Protein AF-A0A2A5DDE4-F1 (afdb_monomer)

Secondary structure (DSSP, 8-state):
-HHHHHHHHHHHHHTT---------TTSEE-S---TT-GGG-HHHHHHHHHHHHHH-SS-SS-IIIII--HHHHHHHHHHHHHTT-SEEEEESBHHHHHHHHHHHH--TTSEEEEETT--HHHHHHHHHHT-EEEEE-TT-HHHHHHHHHT-TT-S-EEEEEESB-TTT--B--HHHHHHHHHHTT-EEEEE-TTTBTTB---SSPPTTEEEEEEESSSTT-S-BEEEEE-HHHHHHHHHH-HHHHTSPPPPHHHHHHHHHHHHHHHH-THHHHHHHHHHHHHHHHHHTTT-----SSSEEEEEEESHHHHHHHHHHHHHTTEE-EEE-TTSS-TT-EEEEEE--TT--HHHHHHHHHHHHHHHHHHHHHHHHHHS-S-SS-PPEEEEESSTTSSHHHHHHHHHHHHHHTT-EEEEE-SEEESSS-HHHHHHHHHT--GGGEEPPSEEESS-S-HHHHHHHHT----HHHHHHHHHHHHHHSTTEEEEEEEEEETT-BSSSS-BHHHHHHHHT--EEEEEESSTTHHHHHHHHHHHHHHTT--EEEEEEESS--HHHHHHHHHH-TTSEEEEE---TT--HHHHHHHHHH-HHHHHHHHHH-

Radius of gyration: 32.95 Å; Cα contacts (8 Å, |Δi|>4): 1187; chains: 1; bounding box: 85×55×80 Å

Nearest PDB structures (foldseek):
  4bmk-assembly1_B  TM=9.014E-01  e=1.531E-32  Sphingomonas paucimobilis
  2wk9-assembly1_A  TM=8.992E-01  e=7.250E-27  Vibrio cholerae O1 biovar El Tor str. N16961
  2wka-assembly1_A  TM=8.920E-01  e=5.163E-27  Vibrio cholerae O1 biovar El Tor str. N16961
  2wk8-assembly1_A  TM=8.951E-01  e=1.429E-26  Vibrio cholerae O1 biovar El Tor str. N16961
  2wk8-assembly1_B  TM=8.828E-01  e=7.497E-25  Vibrio cholerae O1 biovar El Tor str. N16961

pLDDT: mean 92.15, std 8.93, range [32.56, 98.88]

Mean predicted aligned error: 15.01 Å

Foldseek 3Di:
DVVVVVVVQVVCVVVVNDDDDDDDDPQFAEQAFQQFLVLLPPPLLVVLLVVLCVVPNFFAPFACVPRRPDPLQQLLFVLVLVQQQFATKHWAQALLLVLLLVLLLVAACLAEEEEEPLDDPSNVVSVVNNNHHYHYFYHLDLVSVLVVLVVPLRRPAYEYEEEQARQFQRAGHPVVSVVVSCVVSVHAYEYEDQSPPLQDGNDHHDDPRHAWYKYACRGNLSAGIIMIGHYPVSVVSSCVPRCSNGVDGDHTSSRSSSSSSSSVCSVVCVVQSVLLQVLLVVLQVLCVVLVFHFGHRGQWTKTWQFAQVLLVQLQVQLVVLRHHWDWDAPPSDDHRGIITGTGGHSPDDSVNSVSSSVSNSVSSVVVVVVVVCVVVPPQQFAQEEEEAELFAPLCSLVVLLLLLLLCVVVVAAAAEEAQEEEAPDDSQVVSCFQSVDDPVRYDDHVYYARHNDFQAVSQVVVVHADDLVSSLVVVVVVRNVRRRYHYYYYYDTHCARDNHPPDGNLVSQLVSQGAYAYGGEADPPRQVSVVVSVVSNVVSVHHYAAYEHEEDHDPVSVVVCCVVCVPHHYHYHYDDPDRHNVSSVCRCVVDVVNVVSSVVSD

Structure (mmCIF, N/CA/C/O backbone):
data_AF-A0A2A5DDE4-F1
#
_entry.id   AF-A0A2A5DDE4-F1
#
loop_
_atom_site.group_PDB
_atom_site.id
_atom_site.type_symbol
_atom_site.label_atom_id
_atom_site.label_alt_id
_atom_site.label_comp_id
_atom_site.label_asym_id
_atom_site.label_entity_id
_atom_site.label_seq_id
_atom_site.pdbx_PDB_ins_code
_atom_site.Cartn_x
_atom_site.Cartn_y
_atom_site.Cartn_z
_atom_site.occupancy
_atom_site.B_iso_or_equiv
_atom_site.auth_seq_id
_atom_site.auth_comp_id
_atom_site.auth_asym_id
_atom_site.auth_atom_id
_atom_site.pdbx_PDB_model_num
ATOM 1 N N . MET A 1 1 ? -25.569 15.397 -14.783 1.00 93.06 1 MET A N 1
ATOM 2 C CA . MET A 1 1 ? -24.123 15.114 -14.650 1.00 93.06 1 MET A CA 1
ATOM 3 C C . MET A 1 1 ? -23.478 15.927 -13.538 1.00 93.06 1 MET A C 1
ATOM 5 O O . MET A 1 1 ? -23.073 15.314 -12.571 1.00 93.06 1 MET A O 1
ATOM 9 N N . GLN A 1 2 ? -23.402 17.263 -13.609 1.00 95.75 2 GLN A N 1
ATOM 10 C CA . GLN A 1 2 ? -22.786 18.062 -12.528 1.00 95.75 2 GLN A CA 1
ATOM 11 C C . GLN A 1 2 ? -23.432 17.807 -11.154 1.00 95.75 2 GLN A C 1
ATOM 13 O O . GLN A 1 2 ? -22.714 17.595 -10.186 1.00 95.75 2 GLN A O 1
ATOM 18 N N . ASP A 1 3 ? -24.762 17.717 -11.080 1.00 96.19 3 ASP A N 1
ATOM 19 C CA . ASP A 1 3 ? -25.456 17.406 -9.819 1.00 96.19 3 ASP A CA 1
ATOM 20 C C . ASP A 1 3 ? -25.191 15.977 -9.321 1.00 96.19 3 ASP A C 1
ATOM 22 O O . ASP A 1 3 ? -25.094 15.752 -8.122 1.00 96.19 3 ASP A O 1
ATOM 26 N N . GLN A 1 4 ? -25.000 15.019 -10.236 1.00 96.00 4 GLN A N 1
ATOM 27 C CA . GLN A 1 4 ? -24.632 13.639 -9.888 1.00 96.00 4 GLN A CA 1
ATOM 28 C C . GLN A 1 4 ? -23.210 13.584 -9.321 1.00 96.00 4 GLN A C 1
ATOM 30 O O . GLN A 1 4 ? -22.999 13.006 -8.265 1.00 96.00 4 GLN A O 1
ATOM 35 N N . LEU A 1 5 ? -22.258 14.269 -9.965 1.00 95.38 5 LEU A N 1
ATOM 36 C CA . LEU A 1 5 ? -20.881 14.377 -9.475 1.00 95.38 5 LEU A CA 1
ATOM 37 C C . LEU A 1 5 ? -20.812 15.091 -8.117 1.00 95.38 5 LEU A C 1
ATOM 39 O O . LEU A 1 5 ? -19.995 14.731 -7.274 1.00 95.38 5 LEU A O 1
ATOM 43 N N . ARG A 1 6 ? -21.672 16.093 -7.884 1.00 95.38 6 ARG A N 1
ATOM 44 C CA . ARG A 1 6 ? -21.792 16.749 -6.573 1.00 95.38 6 ARG A CA 1
ATOM 45 C C . ARG A 1 6 ? -22.319 15.786 -5.518 1.00 95.38 6 ARG A C 1
ATOM 47 O O . ARG A 1 6 ? -21.677 15.670 -4.485 1.00 95.38 6 ARG A O 1
ATOM 54 N N . ALA A 1 7 ? -23.399 15.060 -5.807 1.00 94.75 7 ALA A N 1
ATOM 55 C CA . ALA A 1 7 ? -23.952 14.066 -4.891 1.00 94.75 7 ALA A CA 1
ATOM 56 C C . ALA A 1 7 ? -22.936 12.959 -4.549 1.00 94.75 7 ALA A C 1
ATOM 58 O O . ALA A 1 7 ? -22.810 12.576 -3.390 1.00 94.75 7 ALA A O 1
ATOM 59 N N . GLU A 1 8 ? -22.157 12.487 -5.527 1.00 93.12 8 GLU A N 1
ATOM 60 C CA . GLU A 1 8 ? -21.063 11.532 -5.297 1.00 93.12 8 GLU A CA 1
ATOM 61 C C . GLU A 1 8 ? -19.961 12.127 -4.404 1.00 93.12 8 GLU A C 1
ATOM 63 O O . GLU A 1 8 ? -19.498 11.477 -3.466 1.00 93.12 8 GLU A O 1
ATOM 68 N N . ALA A 1 9 ? -19.561 13.379 -4.650 1.00 90.69 9 ALA A N 1
ATOM 69 C CA . ALA A 1 9 ? -18.567 14.067 -3.829 1.00 90.69 9 ALA A CA 1
ATOM 70 C C . ALA A 1 9 ? -19.071 14.373 -2.405 1.00 90.69 9 ALA A C 1
ATOM 72 O O . ALA A 1 9 ? -18.282 14.316 -1.461 1.00 90.69 9 ALA A O 1
ATOM 73 N N . ASP A 1 10 ? -20.356 14.704 -2.243 1.00 93.00 10 ASP A N 1
ATOM 74 C CA . ASP A 1 10 ? -21.013 14.888 -0.944 1.00 93.00 10 ASP A CA 1
ATOM 75 C C . ASP A 1 10 ? -21.029 13.562 -0.171 1.00 93.00 10 ASP A C 1
ATOM 77 O O . ASP A 1 10 ? -20.579 13.536 0.970 1.00 93.00 10 ASP A O 1
ATOM 81 N N . ALA A 1 11 ? -21.385 12.444 -0.815 1.00 89.44 11 ALA A N 1
ATOM 82 C CA . ALA A 1 11 ? -21.338 11.115 -0.200 1.00 89.44 11 ALA A CA 1
ATOM 83 C C . ALA A 1 11 ? -19.924 10.730 0.278 1.00 89.44 11 ALA A C 1
ATOM 85 O O . ALA A 1 11 ? -19.760 10.162 1.357 1.00 89.44 11 ALA A O 1
ATOM 86 N N . TRP A 1 12 ? -18.875 11.070 -0.482 1.00 84.25 12 TRP A N 1
ATOM 87 C CA . TRP A 1 12 ? -17.489 10.847 -0.046 1.00 84.25 12 TRP A CA 1
ATOM 88 C C . TRP A 1 12 ? -17.098 11.743 1.130 1.00 84.25 12 TRP A C 1
ATOM 90 O O . TRP A 1 12 ? -16.346 11.304 1.998 1.00 84.25 12 TRP A O 1
ATOM 100 N N . ARG A 1 13 ? -17.577 12.992 1.165 1.00 84.75 13 ARG A N 1
ATOM 101 C CA . ARG A 1 13 ? -17.368 13.904 2.299 1.00 84.75 13 ARG A CA 1
ATOM 102 C C . ARG A 1 13 ? -18.076 13.407 3.556 1.00 84.75 13 ARG A C 1
ATOM 104 O O . ARG A 1 13 ? -17.444 13.365 4.605 1.00 84.75 13 ARG A O 1
ATOM 111 N N . GLU A 1 14 ? -19.331 12.985 3.440 1.00 84.81 14 GLU A N 1
ATOM 112 C CA . GLU A 1 14 ? -20.124 12.419 4.540 1.00 84.81 14 GLU A CA 1
ATOM 113 C C . GLU A 1 14 ? -19.514 11.121 5.083 1.00 84.81 14 GLU A C 1
ATOM 115 O O . GLU A 1 14 ? -19.486 10.918 6.292 1.00 84.81 14 GLU A O 1
ATOM 120 N N . ALA A 1 15 ? -18.938 10.285 4.213 1.00 76.38 15 ALA A N 1
ATOM 121 C CA . ALA A 1 15 ? -18.192 9.087 4.605 1.00 76.38 15 ALA A CA 1
ATOM 122 C C . ALA A 1 15 ? -16.770 9.381 5.129 1.00 76.38 15 ALA A C 1
ATOM 124 O O . ALA A 1 15 ? -16.000 8.457 5.391 1.00 76.38 15 ALA A O 1
ATOM 125 N N . GLY A 1 16 ? -16.370 10.654 5.209 1.00 76.06 16 GLY A N 1
ATOM 126 C CA . GLY A 1 16 ? -15.033 11.053 5.635 1.00 76.06 16 GLY A CA 1
ATOM 127 C C . GLY A 1 16 ? -13.920 10.660 4.660 1.00 76.06 16 GLY A C 1
ATOM 128 O O . GLY A 1 16 ? -12.757 10.739 5.032 1.00 76.06 16 GLY A O 1
ATOM 129 N N . LEU A 1 17 ? -14.220 10.262 3.419 1.00 79.56 17 LEU A N 1
ATOM 130 C CA . LEU A 1 17 ? -13.270 9.750 2.420 1.00 79.56 17 LEU A CA 1
ATOM 131 C C . LEU A 1 17 ? -12.679 10.822 1.487 1.00 79.56 17 LEU A C 1
ATOM 133 O O . LEU A 1 17 ? -11.766 10.512 0.715 1.00 79.56 17 LEU A O 1
ATOM 137 N N . GLU A 1 18 ? -13.113 12.082 1.593 1.00 84.56 18 GLU A N 1
ATOM 138 C CA . GLU A 1 18 ? -12.612 13.209 0.788 1.00 84.56 18 GLU A CA 1
ATOM 139 C C . GLU A 1 18 ? -11.075 13.343 0.836 1.00 84.56 18 GLU A C 1
ATOM 141 O O . GLU A 1 18 ? -10.455 13.285 1.899 1.00 84.56 18 GLU A O 1
ATOM 146 N N . ARG A 1 19 ? -10.451 13.551 -0.331 1.00 82.19 19 ARG A N 1
ATOM 147 C CA . ARG A 1 19 ? -9.006 13.781 -0.486 1.00 82.19 19 ARG A CA 1
ATOM 148 C C . ARG A 1 19 ? -8.772 15.187 -1.032 1.00 82.19 19 ARG A C 1
ATOM 150 O O . ARG A 1 19 ? -9.470 15.605 -1.951 1.00 82.19 19 ARG A O 1
ATOM 157 N N . LYS A 1 20 ? -7.767 15.893 -0.507 1.00 83.06 20 LYS A N 1
ATOM 158 C CA . LYS A 1 20 ? -7.390 17.248 -0.945 1.00 83.06 20 LYS A CA 1
ATOM 159 C C . LYS A 1 20 ? -5.925 17.291 -1.358 1.00 83.06 20 LYS A C 1
ATOM 161 O O . LYS A 1 20 ? -5.101 16.568 -0.800 1.00 83.06 20 LYS A O 1
ATOM 166 N N . LEU A 1 21 ? -5.620 18.133 -2.345 1.00 85.75 21 LEU A N 1
ATOM 167 C CA . LEU A 1 21 ? -4.243 18.503 -2.653 1.00 85.75 21 LEU A CA 1
ATOM 168 C C . LEU A 1 21 ? -3.761 19.450 -1.556 1.00 85.75 21 LEU A C 1
ATOM 170 O O . LEU A 1 21 ? -4.431 20.436 -1.253 1.00 85.75 21 LEU A O 1
ATOM 174 N N . VAL A 1 22 ? -2.621 19.122 -0.965 1.00 82.38 22 VAL A N 1
ATOM 175 C CA . VAL A 1 22 ? -1.982 19.901 0.095 1.00 82.38 22 VAL A CA 1
ATOM 176 C C . VAL A 1 22 ? -0.581 20.277 -0.362 1.00 82.38 22 VAL A C 1
ATOM 178 O O . VAL A 1 22 ? 0.076 19.500 -1.056 1.00 82.38 22 VAL A O 1
ATOM 181 N N . PHE A 1 23 ? -0.155 21.491 -0.025 1.00 83.88 23 PHE A N 1
ATOM 182 C CA . PHE A 1 23 ? 1.228 21.899 -0.235 1.00 83.88 23 PHE A CA 1
ATOM 183 C C . PHE A 1 23 ? 2.141 21.115 0.707 1.00 83.88 23 PHE A C 1
ATOM 185 O O . PHE A 1 23 ? 1.711 20.703 1.783 1.00 83.88 23 PHE A O 1
ATOM 192 N N . GLN A 1 24 ? 3.391 20.919 0.291 1.00 79.44 24 GLN A N 1
ATOM 193 C CA . GLN A 1 24 ? 4.419 20.419 1.192 1.00 79.44 24 GLN A CA 1
ATOM 194 C C . GLN A 1 24 ? 4.625 21.443 2.315 1.00 79.44 24 GLN A C 1
ATOM 196 O O . GLN A 1 24 ? 4.707 22.643 2.052 1.00 79.44 24 GLN A O 1
ATOM 201 N N . ASP A 1 25 ? 4.661 20.958 3.550 1.00 82.56 25 ASP A N 1
ATOM 202 C CA . ASP A 1 25 ? 4.850 21.769 4.746 1.00 82.56 25 ASP A CA 1
ATOM 203 C C . ASP A 1 25 ? 6.283 21.561 5.243 1.00 82.56 25 ASP A C 1
ATOM 205 O O . ASP A 1 25 ? 6.607 20.515 5.798 1.00 82.56 25 ASP A O 1
ATOM 209 N N . ASP A 1 26 ? 7.162 22.536 5.000 1.00 80.69 26 ASP A N 1
ATOM 210 C CA . ASP A 1 26 ? 8.561 22.473 5.449 1.00 80.69 26 ASP A CA 1
ATOM 211 C C . ASP A 1 26 ? 8.698 22.686 6.978 1.00 80.69 26 ASP A C 1
ATOM 213 O O . ASP A 1 26 ? 9.810 22.665 7.505 1.00 80.69 26 ASP A O 1
ATOM 217 N N . GLY A 1 27 ? 7.593 22.921 7.701 1.00 87.56 27 GLY A N 1
ATOM 218 C CA . GLY A 1 27 ? 7.569 23.098 9.157 1.00 87.56 27 GLY A CA 1
ATOM 219 C C . GLY A 1 27 ? 7.482 21.799 9.967 1.00 87.56 27 GLY A C 1
ATOM 220 O O . GLY A 1 27 ? 7.518 21.858 11.196 1.00 87.56 27 GLY A O 1
ATOM 221 N N . VAL A 1 28 ? 7.361 20.647 9.304 1.00 93.00 28 VAL A N 1
ATOM 222 C CA . VAL A 1 28 ? 7.238 19.320 9.925 1.00 93.00 28 VAL A CA 1
ATOM 223 C C . VAL A 1 28 ? 8.249 18.341 9.329 1.00 93.00 28 VAL A C 1
ATOM 225 O O . VAL A 1 28 ? 8.641 18.456 8.168 1.00 93.00 28 VAL A O 1
ATOM 228 N N . VAL A 1 29 ? 8.670 17.355 10.118 1.00 95.56 29 VAL A N 1
ATOM 229 C CA . VAL A 1 29 ? 9.572 16.290 9.663 1.00 95.56 29 VAL A CA 1
ATOM 230 C C . VAL A 1 29 ? 8.769 15.272 8.856 1.00 95.56 29 VAL A C 1
ATOM 232 O O . VAL A 1 29 ? 7.812 14.681 9.359 1.00 95.56 29 VAL A O 1
ATOM 235 N N . ASP A 1 30 ? 9.143 15.071 7.595 1.00 95.00 30 ASP A N 1
ATOM 236 C CA . ASP A 1 30 ? 8.407 14.219 6.659 1.00 95.00 30 ASP A CA 1
ATOM 237 C C . ASP A 1 30 ? 8.675 12.727 6.887 1.00 95.00 30 ASP A C 1
ATOM 239 O O . ASP A 1 30 ? 9.798 12.271 6.712 1.00 95.00 30 ASP A O 1
ATOM 243 N N . PHE A 1 31 ? 7.629 11.954 7.189 1.00 96.56 31 PHE A N 1
ATOM 244 C CA . PHE A 1 31 ? 7.644 10.486 7.207 1.00 96.56 31 PHE A CA 1
ATOM 245 C C . PHE A 1 31 ? 6.640 9.881 6.208 1.00 96.56 31 PHE A C 1
ATOM 247 O O . PHE A 1 31 ? 6.175 8.749 6.366 1.00 96.56 31 PHE A O 1
ATOM 254 N N . THR A 1 32 ? 6.259 10.631 5.172 1.00 93.94 32 THR A N 1
ATOM 255 C CA . THR A 1 32 ? 5.257 10.217 4.175 1.00 93.94 32 THR A CA 1
ATOM 256 C C . THR A 1 32 ? 5.824 10.024 2.783 1.00 93.94 32 THR A C 1
ATOM 258 O O . THR A 1 32 ? 5.347 9.141 2.051 1.00 93.94 32 THR A O 1
ATOM 261 N N . SER A 1 33 ? 6.813 10.830 2.386 1.00 93.69 33 SER A N 1
ATOM 262 C CA . SER A 1 33 ? 7.397 10.700 1.058 1.00 93.69 33 SER A CA 1
ATOM 263 C C . SER A 1 33 ? 8.080 9.348 0.894 1.00 93.69 33 SER A C 1
ATOM 265 O O . SER A 1 33 ? 8.474 8.679 1.846 1.00 93.69 33 SER A O 1
ATOM 267 N N . SER A 1 34 ? 8.189 8.909 -0.356 1.00 94.94 34 SER A N 1
ATOM 268 C CA . SER A 1 34 ? 8.902 7.678 -0.696 1.00 94.94 34 SER A CA 1
ATOM 269 C C . SER A 1 34 ? 10.336 7.953 -1.158 1.00 94.94 34 SER A C 1
ATOM 271 O O . SER A 1 34 ? 10.912 7.091 -1.814 1.00 94.94 34 SER A O 1
ATOM 273 N N . ASP A 1 35 ? 10.913 9.123 -0.847 1.00 95.56 35 ASP A N 1
ATOM 274 C CA . ASP A 1 35 ? 12.319 9.452 -1.139 1.00 95.56 35 ASP A CA 1
ATOM 275 C C . ASP A 1 35 ? 13.255 8.787 -0.118 1.00 95.56 35 ASP A C 1
ATOM 277 O O . ASP A 1 35 ? 13.949 9.437 0.659 1.00 95.56 35 ASP A O 1
ATOM 281 N N . TYR A 1 36 ? 13.229 7.452 -0.089 1.00 97.19 36 TYR A N 1
ATOM 282 C CA . TYR A 1 36 ? 13.880 6.651 0.948 1.00 97.19 36 TYR A CA 1
ATOM 283 C C . TYR A 1 36 ? 15.358 7.002 1.154 1.00 97.19 36 TYR A C 1
ATOM 285 O O . TYR A 1 36 ? 15.830 7.009 2.286 1.00 97.19 36 TYR A O 1
ATOM 293 N N . LEU A 1 37 ? 16.093 7.291 0.077 1.00 97.31 37 LEU A N 1
ATOM 294 C CA . LEU A 1 37 ? 17.531 7.567 0.135 1.00 97.31 37 LEU A CA 1
ATOM 295 C C . LEU A 1 37 ? 17.856 9.067 0.231 1.00 97.31 37 LEU A C 1
ATOM 297 O O . LEU A 1 37 ? 19.034 9.411 0.335 1.00 97.31 37 LEU A O 1
ATOM 301 N N . GLY A 1 38 ? 16.845 9.945 0.200 1.00 95.12 38 GLY A N 1
ATOM 302 C CA . GLY A 1 38 ? 17.019 11.399 0.221 1.00 95.12 38 GLY A CA 1
ATOM 303 C C . GLY A 1 38 ? 17.637 11.966 -1.062 1.00 95.12 38 GLY A C 1
ATOM 304 O O . GLY A 1 38 ? 18.339 12.978 -1.013 1.00 95.12 38 GLY A O 1
ATOM 305 N N . LEU A 1 39 ? 17.440 11.307 -2.208 1.00 97.12 39 LEU A N 1
ATOM 306 C CA . LEU A 1 39 ? 18.117 11.663 -3.460 1.00 97.12 39 LEU A CA 1
ATOM 307 C C . LEU A 1 39 ? 17.396 12.757 -4.247 1.00 97.12 39 LEU A C 1
ATOM 309 O O . LEU A 1 39 ? 17.993 13.324 -5.165 1.00 97.12 39 LEU A O 1
ATOM 313 N N . ALA A 1 40 ? 16.160 13.120 -3.886 1.00 95.44 40 ALA A N 1
ATOM 314 C CA . ALA A 1 40 ? 15.408 14.136 -4.624 1.00 95.44 40 ALA A CA 1
ATOM 315 C C . ALA A 1 40 ? 16.046 15.531 -4.559 1.00 95.44 40 ALA A C 1
ATOM 317 O O . ALA A 1 40 ? 15.837 16.357 -5.451 1.00 95.44 40 ALA A O 1
ATOM 318 N N . ARG A 1 41 ? 16.839 15.793 -3.514 1.00 94.12 41 ARG A N 1
ATOM 319 C CA . ARG A 1 41 ? 17.577 17.050 -3.316 1.00 94.12 41 ARG A CA 1
ATOM 320 C C . ARG A 1 41 ? 19.101 16.880 -3.411 1.00 94.12 41 ARG A C 1
ATOM 322 O O . ARG A 1 41 ? 19.816 17.851 -3.179 1.00 94.12 41 ARG A O 1
ATOM 329 N N . ASP A 1 42 ? 19.608 15.696 -3.773 1.00 97.62 42 ASP A N 1
ATOM 330 C CA . ASP A 1 42 ? 21.052 15.458 -3.900 1.00 97.62 42 ASP A CA 1
ATOM 331 C C . ASP A 1 42 ? 21.651 16.348 -5.005 1.00 97.62 42 ASP A C 1
ATOM 333 O O . ASP A 1 42 ? 21.229 16.324 -6.167 1.00 97.62 42 ASP A O 1
ATOM 337 N N . GLU A 1 43 ? 22.665 17.142 -4.653 1.00 98.25 43 GLU A N 1
ATOM 338 C CA . GLU A 1 43 ? 23.265 18.134 -5.553 1.00 98.25 43 GLU A CA 1
ATOM 339 C C . GLU A 1 43 ? 23.829 17.515 -6.837 1.00 98.25 43 GLU A C 1
ATOM 341 O O . GLU A 1 43 ? 23.837 18.153 -7.893 1.00 98.25 43 GLU A O 1
ATOM 346 N N . ARG A 1 44 ? 24.291 16.262 -6.778 1.00 98.56 44 ARG A N 1
ATOM 347 C CA . ARG A 1 44 ? 24.887 15.549 -7.912 1.00 98.56 44 ARG A CA 1
ATOM 348 C C . ARG A 1 44 ? 23.798 15.125 -8.893 1.00 98.56 44 ARG A C 1
ATOM 350 O O . ARG A 1 44 ? 24.028 15.212 -10.099 1.00 98.56 44 ARG A O 1
ATOM 357 N N . VAL A 1 45 ? 22.633 14.707 -8.390 1.00 98.62 45 VAL A N 1
ATOM 358 C CA . VAL A 1 45 ? 21.438 14.404 -9.199 1.00 98.62 45 VAL A CA 1
ATOM 359 C C . VAL A 1 45 ? 20.903 15.682 -9.845 1.00 98.62 45 VAL A C 1
ATOM 361 O O . VAL A 1 45 ? 20.709 15.722 -11.061 1.00 98.62 45 VAL A O 1
ATOM 364 N N . VAL A 1 46 ? 20.753 16.755 -9.062 1.00 98.62 46 VAL A N 1
ATOM 365 C CA . VAL A 1 46 ? 20.305 18.069 -9.556 1.00 98.62 46 VAL A CA 1
ATOM 366 C C . VAL A 1 46 ? 21.250 18.609 -10.629 1.00 98.62 46 VAL A C 1
ATOM 368 O O . VAL A 1 46 ? 20.795 19.113 -11.655 1.00 98.62 46 VAL A O 1
ATOM 371 N N . ARG A 1 47 ? 22.566 18.494 -10.425 1.00 98.69 47 ARG A N 1
ATOM 372 C CA . ARG A 1 47 ? 23.568 18.914 -11.410 1.00 98.69 47 ARG A CA 1
ATOM 373 C C . ARG A 1 47 ? 23.447 18.125 -12.713 1.00 98.69 47 ARG A C 1
ATOM 375 O O . ARG A 1 47 ? 23.395 18.753 -13.763 1.00 98.69 47 ARG A O 1
ATOM 382 N N . ALA A 1 48 ? 23.327 16.798 -12.651 1.00 98.69 48 ALA A N 1
ATOM 383 C CA . ALA A 1 48 ? 23.157 15.973 -13.850 1.00 98.69 48 ALA A CA 1
ATOM 384 C C . ALA A 1 48 ? 21.896 16.362 -14.644 1.00 98.69 48 ALA A C 1
ATOM 386 O O . ALA A 1 48 ? 21.920 16.423 -15.872 1.00 98.69 48 ALA A O 1
ATOM 387 N N . ALA A 1 49 ? 20.800 16.678 -13.946 1.00 98.44 49 ALA A N 1
ATOM 388 C CA . ALA A 1 49 ? 19.580 17.167 -14.580 1.00 98.44 49 ALA A CA 1
ATOM 389 C C . ALA A 1 49 ? 19.772 18.547 -15.239 1.00 98.44 49 ALA A C 1
ATOM 391 O O . ALA A 1 49 ? 19.294 18.753 -16.353 1.00 98.44 49 ALA A O 1
ATOM 392 N N . LYS A 1 50 ? 20.480 19.479 -14.583 1.00 98.50 50 LYS A N 1
ATOM 393 C CA . LYS A 1 50 ? 20.795 20.809 -15.139 1.00 98.50 50 LYS A CA 1
ATOM 394 C C . LYS A 1 50 ? 21.658 20.712 -16.394 1.00 98.50 50 LYS A C 1
ATOM 396 O O . LYS A 1 50 ? 21.288 21.277 -17.413 1.00 98.50 50 LYS A O 1
ATOM 401 N N . GLU A 1 51 ? 22.739 19.938 -16.341 1.00 98.56 51 GLU A N 1
ATOM 402 C CA . GLU A 1 51 ? 23.646 19.735 -17.480 1.00 98.56 51 GLU A CA 1
ATOM 403 C C . GLU A 1 51 ? 22.898 19.168 -18.696 1.00 98.56 51 GLU A C 1
ATOM 405 O O . GLU A 1 51 ? 23.043 19.662 -19.811 1.00 98.56 51 GLU A O 1
ATOM 410 N N . ALA A 1 52 ? 22.017 18.188 -18.480 1.00 98.38 52 ALA A N 1
ATOM 411 C CA . ALA A 1 52 ? 21.193 17.643 -19.553 1.00 98.38 52 ALA A CA 1
ATOM 412 C C . ALA A 1 52 ? 20.131 18.629 -20.067 1.00 98.38 52 ALA A C 1
ATOM 414 O O . ALA A 1 52 ? 19.790 18.586 -21.247 1.00 98.38 52 ALA A O 1
ATOM 415 N N . ALA A 1 53 ? 19.600 19.511 -19.216 1.00 98.00 53 ALA A N 1
ATOM 416 C CA . ALA A 1 53 ? 18.694 20.569 -19.656 1.00 98.00 53 ALA A CA 1
ATOM 417 C C . ALA A 1 53 ? 19.421 21.626 -20.506 1.00 98.00 53 ALA A C 1
ATOM 419 O O . ALA A 1 53 ? 18.854 22.094 -21.493 1.00 98.00 53 ALA A O 1
ATOM 420 N N . ASP A 1 54 ? 20.668 21.959 -20.162 1.00 98.12 54 ASP A N 1
ATOM 421 C CA . ASP A 1 54 ? 21.514 22.866 -20.944 1.00 98.12 54 ASP A CA 1
ATOM 422 C C . ASP A 1 54 ? 21.878 22.260 -22.313 1.00 98.12 54 ASP A C 1
ATOM 424 O O . ASP A 1 54 ? 21.905 22.971 -23.318 1.00 98.12 54 ASP A O 1
ATOM 428 N N . GLU A 1 55 ? 22.120 20.945 -22.373 1.00 97.81 55 GLU A N 1
ATOM 429 C CA . GLU A 1 55 ? 22.503 20.243 -23.606 1.00 97.81 55 GLU A CA 1
ATOM 430 C C . GLU A 1 55 ? 21.310 19.919 -24.524 1.00 97.81 55 GLU A C 1
ATOM 432 O O . GLU A 1 55 ? 21.370 20.147 -25.734 1.00 97.81 55 GLU A O 1
ATOM 437 N N . PHE A 1 56 ? 20.222 19.379 -23.969 1.00 96.81 56 PHE A N 1
ATOM 438 C CA . PHE A 1 56 ? 19.110 18.806 -24.742 1.00 96.81 56 PHE A CA 1
ATOM 439 C C . PHE A 1 56 ? 17.806 19.612 -24.650 1.00 96.81 56 PHE A C 1
ATOM 441 O O . PHE A 1 56 ? 16.832 19.285 -25.332 1.00 96.81 56 PHE A O 1
ATOM 448 N N . GLY A 1 57 ? 17.764 20.659 -23.823 1.00 95.62 57 GLY A N 1
ATOM 449 C CA . GLY A 1 57 ? 16.543 21.390 -23.493 1.00 95.62 57 GLY A CA 1
ATOM 450 C C . GLY A 1 57 ? 15.680 20.682 -22.442 1.00 95.62 57 GLY A C 1
ATOM 451 O O . GLY A 1 57 ? 15.997 19.603 -21.946 1.00 95.62 57 GLY A O 1
ATOM 452 N N . VAL A 1 58 ? 14.554 21.306 -22.081 1.00 95.31 58 VAL A N 1
ATOM 453 C CA . VAL A 1 58 ? 13.696 20.818 -20.985 1.00 95.31 58 VAL A CA 1
ATOM 454 C C . VAL A 1 58 ? 12.936 19.551 -21.371 1.00 95.31 58 VAL A C 1
ATOM 456 O O . VAL A 1 58 ? 12.958 18.579 -20.628 1.00 95.31 58 VAL A O 1
ATOM 459 N N . GLY A 1 59 ? 12.240 19.546 -22.510 1.00 92.12 59 GLY A N 1
ATOM 460 C CA . GLY A 1 59 ? 11.359 18.450 -22.917 1.00 92.12 59 GLY A CA 1
ATOM 461 C C . GLY A 1 59 ? 11.666 17.948 -24.321 1.00 92.12 59 GLY A C 1
ATOM 462 O O . GLY A 1 59 ? 12.123 18.704 -25.174 1.00 92.12 59 GLY A O 1
ATOM 463 N N . ALA A 1 60 ? 11.364 16.675 -24.571 1.00 90.31 60 ALA A N 1
ATOM 464 C CA . ALA A 1 60 ? 11.408 16.117 -25.914 1.00 90.31 60 ALA A CA 1
ATOM 465 C C . ALA A 1 60 ? 10.220 16.635 -26.755 1.00 90.31 60 ALA A C 1
ATOM 467 O O . ALA A 1 60 ? 9.089 16.653 -26.262 1.00 90.31 60 ALA A O 1
ATOM 468 N N . PRO A 1 61 ? 10.420 17.003 -28.035 1.00 92.44 61 PRO A N 1
ATOM 469 C CA . PRO A 1 61 ? 9.358 17.541 -28.891 1.00 92.44 61 PRO A CA 1
ATOM 470 C C . PRO A 1 61 ? 8.379 16.470 -29.409 1.00 92.44 61 PRO A C 1
ATOM 472 O O . PRO A 1 61 ? 7.476 16.789 -30.180 1.00 92.44 61 PRO A O 1
ATOM 475 N N . GLY A 1 62 ? 8.546 15.202 -29.021 1.00 94.88 62 GLY A N 1
ATOM 476 C CA . GLY A 1 62 ? 7.737 14.087 -29.504 1.00 94.88 62 GLY A CA 1
ATOM 477 C C . GLY A 1 62 ? 7.965 12.788 -28.731 1.00 94.88 62 GLY A C 1
ATOM 478 O O . GLY A 1 62 ? 8.663 12.749 -27.715 1.00 94.88 62 GLY A O 1
ATOM 479 N N . ALA A 1 63 ? 7.345 11.710 -29.212 1.00 96.12 63 ALA A N 1
ATOM 480 C CA . ALA A 1 63 ? 7.539 10.359 -28.687 1.00 96.12 63 ALA A CA 1
ATOM 481 C C . ALA A 1 63 ? 8.965 9.849 -28.949 1.00 96.12 63 ALA A C 1
ATOM 483 O O . ALA A 1 63 ? 9.651 10.343 -29.845 1.00 96.12 63 ALA A O 1
ATOM 484 N N . ARG A 1 64 ? 9.401 8.798 -28.237 1.00 97.12 64 ARG A N 1
ATOM 485 C CA . ARG A 1 64 ? 10.729 8.179 -28.455 1.00 97.12 64 ARG A CA 1
ATOM 486 C C . ARG A 1 64 ? 10.940 7.790 -29.926 1.00 97.12 64 ARG A C 1
ATOM 488 O O . ARG A 1 64 ? 11.999 8.050 -30.480 1.00 97.12 64 ARG A O 1
ATOM 495 N N . LEU A 1 65 ? 9.900 7.272 -30.583 1.00 96.62 65 LEU A N 1
ATOM 496 C CA . LEU A 1 65 ? 9.926 6.884 -32.000 1.00 96.62 65 LEU A CA 1
ATOM 497 C C . LEU A 1 65 ? 9.740 8.055 -32.986 1.00 96.62 65 LEU A C 1
ATOM 499 O O . LEU A 1 65 ? 9.844 7.858 -34.192 1.00 96.62 65 LEU A O 1
ATOM 503 N N . LEU A 1 66 ? 9.461 9.267 -32.496 1.00 94.94 66 LEU A N 1
ATOM 504 C CA . LEU A 1 66 ? 9.183 10.463 -33.297 1.00 94.94 66 LEU A CA 1
ATOM 505 C C . LEU A 1 66 ? 10.058 11.634 -32.829 1.00 94.94 66 LEU A C 1
ATOM 507 O O . LEU A 1 66 ? 9.563 12.615 -32.278 1.00 94.94 66 LEU A O 1
ATOM 511 N N . ASN A 1 67 ? 11.371 11.516 -33.049 1.00 92.69 67 ASN A N 1
ATOM 512 C CA . ASN A 1 67 ? 12.379 12.541 -32.734 1.00 92.69 67 ASN A CA 1
ATOM 513 C C . ASN A 1 67 ? 12.498 12.920 -31.238 1.00 92.69 67 ASN A C 1
ATOM 515 O O . ASN A 1 67 ? 13.065 13.957 -30.906 1.00 92.69 67 ASN A O 1
ATOM 519 N N . GLY A 1 68 ? 11.969 12.097 -30.325 1.00 96.31 68 GLY A N 1
ATOM 520 C CA . GLY A 1 68 ? 12.084 12.293 -28.875 1.00 96.31 68 GLY A CA 1
ATOM 521 C C . GLY A 1 68 ? 13.162 11.443 -28.194 1.00 96.31 68 GLY A C 1
ATOM 522 O O . GLY A 1 68 ? 13.310 11.512 -26.978 1.00 96.31 68 GLY A O 1
ATOM 523 N N . ASN A 1 69 ? 13.896 10.606 -28.936 1.00 97.69 69 ASN A N 1
ATOM 524 C CA . ASN A 1 69 ? 14.953 9.759 -28.381 1.00 97.69 69 ASN A CA 1
ATOM 525 C C . ASN A 1 69 ? 16.326 10.451 -28.426 1.00 97.69 69 ASN A C 1
ATOM 527 O O . ASN A 1 69 ? 16.971 10.496 -29.468 1.00 97.69 69 ASN A O 1
ATOM 531 N N . TYR A 1 70 ? 16.771 10.965 -27.281 1.00 98.00 70 TYR A N 1
ATOM 532 C CA . TYR A 1 70 ? 18.134 11.473 -27.063 1.00 98.00 70 TYR A CA 1
ATOM 533 C C . TYR A 1 70 ? 19.097 10.411 -26.502 1.00 98.00 70 TYR A C 1
ATOM 535 O O . TYR A 1 70 ? 18.632 9.517 -25.787 1.00 98.00 70 TYR A O 1
ATOM 543 N N . PRO A 1 71 ? 20.427 10.557 -26.708 1.00 98.12 71 PRO A N 1
ATOM 544 C CA . PRO A 1 71 ?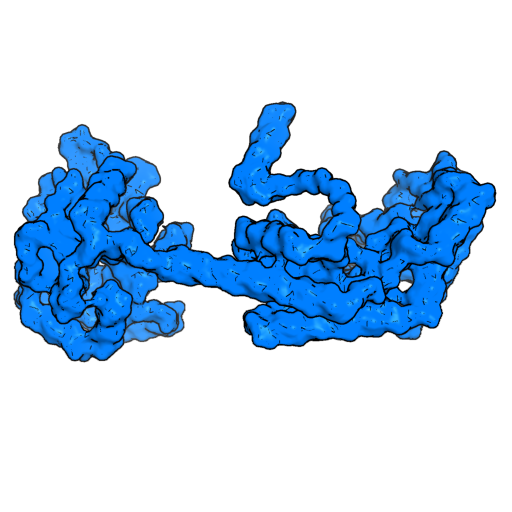 21.438 9.626 -26.192 1.00 98.12 71 PRO A CA 1
ATOM 545 C C . PRO A 1 71 ? 21.359 9.376 -24.682 1.00 98.12 71 PRO A C 1
ATOM 547 O O . PRO A 1 71 ? 21.637 8.274 -24.217 1.00 98.12 71 PRO A O 1
ATOM 550 N N . ILE A 1 72 ? 20.950 10.382 -23.903 1.00 98.38 72 ILE A N 1
ATOM 551 C CA . ILE A 1 72 ? 20.846 10.263 -22.446 1.00 98.38 72 ILE A CA 1
ATOM 552 C C . ILE A 1 72 ? 19.790 9.242 -21.991 1.00 98.38 72 ILE A C 1
ATOM 554 O O . ILE A 1 72 ? 19.955 8.635 -20.934 1.00 98.38 72 ILE A O 1
ATOM 558 N N . HIS A 1 73 ? 18.747 8.984 -22.792 1.00 98.62 73 HIS A N 1
ATOM 559 C CA . HIS A 1 73 ? 17.773 7.932 -22.484 1.00 98.62 73 HIS A CA 1
ATOM 560 C C . HIS A 1 73 ? 18.409 6.548 -22.585 1.00 98.62 73 HIS A C 1
ATOM 562 O O . HIS A 1 73 ? 18.315 5.766 -21.645 1.00 98.62 73 HIS A O 1
ATOM 568 N N . GLU A 1 74 ? 19.115 6.278 -23.684 1.00 98.50 74 GLU A N 1
ATOM 569 C CA . GLU A 1 74 ? 19.788 4.993 -23.901 1.00 98.50 74 GLU A CA 1
ATOM 570 C C . GLU A 1 74 ? 20.899 4.769 -22.872 1.00 98.50 74 GLU A C 1
ATOM 572 O O . GLU A 1 74 ? 21.079 3.666 -22.368 1.00 98.50 74 GLU A O 1
ATOM 577 N N . GLN A 1 75 ? 21.615 5.827 -22.483 1.00 98.75 75 GLN A N 1
ATOM 578 C CA . GLN A 1 75 ? 22.612 5.743 -21.416 1.00 98.75 75 GLN A CA 1
ATOM 579 C C . GLN A 1 75 ? 21.987 5.378 -20.061 1.00 98.75 75 GLN A C 1
ATOM 581 O O . GLN A 1 75 ? 22.586 4.610 -19.306 1.00 98.75 75 GLN A O 1
ATOM 586 N N . ALA A 1 76 ? 20.806 5.916 -19.740 1.00 98.75 76 ALA A N 1
ATOM 587 C CA . ALA A 1 76 ? 20.065 5.537 -18.538 1.00 98.75 76 ALA A CA 1
ATOM 588 C C . ALA A 1 76 ? 19.554 4.087 -18.621 1.00 98.75 76 ALA A C 1
ATOM 590 O O . ALA A 1 76 ? 19.631 3.354 -17.639 1.00 98.75 76 ALA A O 1
ATOM 591 N N . GLU A 1 77 ? 19.089 3.651 -19.791 1.00 98.88 77 GLU A N 1
ATOM 592 C CA . GLU A 1 77 ? 18.636 2.277 -20.044 1.00 98.88 77 GLU A CA 1
ATOM 593 C C . GLU A 1 77 ? 19.788 1.266 -19.924 1.00 98.88 77 GLU A C 1
ATOM 595 O O . GLU A 1 77 ? 19.634 0.227 -19.288 1.00 98.88 77 GLU A O 1
ATOM 600 N N . VAL A 1 78 ? 20.978 1.582 -20.443 1.00 98.75 78 VAL A N 1
ATOM 601 C CA . VAL A 1 78 ? 22.178 0.740 -20.289 1.00 98.75 78 VAL A CA 1
ATOM 602 C C . VAL A 1 78 ? 22.616 0.640 -18.825 1.00 98.75 78 VAL A C 1
ATOM 604 O O . VAL A 1 78 ? 22.971 -0.447 -18.368 1.00 98.75 78 VAL A O 1
ATOM 607 N N . GLU A 1 79 ? 22.586 1.751 -18.082 1.00 98.56 79 GLU A N 1
ATOM 608 C CA . GLU A 1 79 ? 22.884 1.759 -16.643 1.00 98.56 79 GLU A CA 1
ATOM 609 C C . GLU A 1 79 ? 21.901 0.862 -15.878 1.00 98.56 79 GLU A C 1
ATOM 611 O O . GLU A 1 79 ? 22.322 0.005 -15.103 1.00 98.56 79 GLU A O 1
ATOM 616 N N . ALA A 1 80 ? 20.601 0.992 -16.152 1.00 98.44 80 ALA A N 1
ATOM 617 C CA . ALA A 1 80 ? 19.577 0.173 -15.515 1.00 98.44 80 ALA A CA 1
ATOM 618 C C . ALA A 1 80 ? 19.683 -1.311 -15.882 1.00 98.44 80 ALA A C 1
ATOM 620 O O . ALA A 1 80 ? 19.514 -2.168 -15.014 1.00 98.44 80 ALA A O 1
ATOM 621 N N . ALA A 1 81 ? 19.979 -1.625 -17.147 1.00 98.19 81 ALA A N 1
ATOM 622 C CA . ALA A 1 81 ? 20.145 -3.000 -17.600 1.00 98.19 81 ALA A CA 1
ATOM 623 C C . ALA A 1 81 ? 21.297 -3.686 -16.856 1.00 98.19 81 ALA A C 1
ATOM 625 O O . ALA A 1 81 ? 21.128 -4.804 -16.367 1.00 98.19 81 ALA A O 1
ATOM 626 N N . ARG A 1 82 ? 22.425 -2.973 -16.704 1.00 96.69 82 ARG A N 1
ATOM 627 C CA . ARG A 1 82 ? 23.586 -3.426 -15.930 1.00 96.69 82 ARG A CA 1
ATOM 628 C C . ARG A 1 82 ? 23.244 -3.603 -14.453 1.00 96.69 82 ARG A C 1
ATOM 630 O O . ARG A 1 82 ? 23.529 -4.662 -13.908 1.00 96.69 82 ARG A O 1
ATOM 637 N N . TRP A 1 83 ? 22.639 -2.595 -13.825 1.00 96.62 83 TRP A N 1
ATOM 638 C CA . TRP A 1 83 ? 22.304 -2.638 -12.399 1.00 96.62 83 TRP A CA 1
ATOM 639 C C . TRP A 1 83 ? 21.348 -3.790 -12.065 1.00 96.62 83 TRP A C 1
ATOM 641 O O . TRP A 1 83 ? 21.496 -4.456 -11.045 1.00 96.62 83 TRP A O 1
ATOM 651 N N . MET A 1 84 ? 20.394 -4.062 -12.956 1.00 96.81 84 MET A N 1
ATOM 652 C CA . MET A 1 84 ? 19.365 -5.084 -12.763 1.00 96.81 84 MET A CA 1
ATOM 653 C C . MET A 1 84 ? 19.745 -6.463 -13.318 1.00 96.81 84 MET A C 1
ATOM 655 O O . MET A 1 84 ? 18.874 -7.335 -13.353 1.00 96.81 84 MET A O 1
ATOM 659 N N . GLY A 1 85 ? 20.985 -6.675 -13.779 1.00 95.88 85 GLY A N 1
ATOM 660 C CA . GLY A 1 85 ? 21.444 -7.968 -14.305 1.00 95.88 85 GLY A CA 1
ATOM 661 C C . GLY A 1 85 ? 20.628 -8.477 -15.501 1.00 95.88 85 GLY A C 1
ATOM 662 O O . GLY A 1 85 ? 20.311 -9.661 -15.586 1.00 95.88 85 GLY A O 1
ATOM 663 N N . SER A 1 86 ? 20.205 -7.574 -16.389 1.00 97.44 86 SER A N 1
ATOM 664 C CA . SER A 1 86 ? 19.322 -7.865 -17.530 1.00 97.44 86 SER A CA 1
ATOM 665 C C . SER A 1 86 ? 19.981 -7.516 -18.864 1.00 97.44 86 SER A C 1
ATOM 667 O O . SER A 1 86 ? 20.920 -6.723 -18.918 1.00 97.44 86 SER A O 1
ATOM 669 N N . GLU A 1 87 ? 19.483 -8.086 -19.962 1.00 97.88 87 GLU A N 1
ATOM 670 C CA . GLU A 1 87 ? 20.065 -7.856 -21.292 1.00 97.88 87 GLU A CA 1
ATOM 671 C C . GLU A 1 87 ? 19.796 -6.447 -21.841 1.00 97.88 87 GLU A C 1
ATOM 673 O O . GLU A 1 87 ? 20.572 -5.940 -22.661 1.00 97.88 87 GLU A O 1
ATOM 678 N N . ALA A 1 88 ? 18.667 -5.847 -21.453 1.00 98.56 88 ALA A N 1
ATOM 679 C CA . ALA A 1 88 ? 18.231 -4.530 -21.894 1.00 98.56 88 ALA A CA 1
ATOM 680 C C . ALA A 1 88 ? 17.233 -3.912 -20.902 1.00 98.56 88 ALA A C 1
ATOM 682 O O . ALA A 1 88 ? 16.581 -4.615 -20.125 1.00 98.56 88 ALA A O 1
ATOM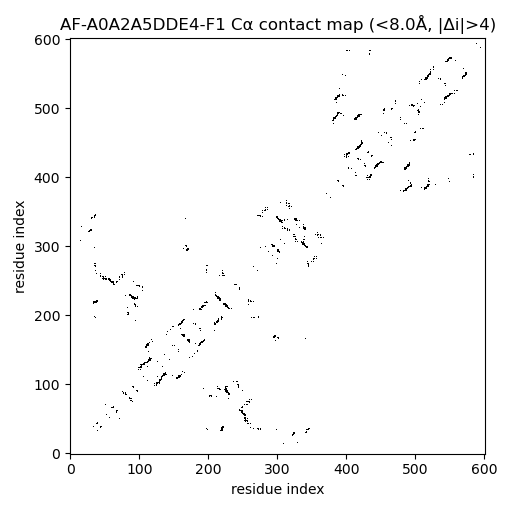 683 N N . ALA A 1 89 ? 17.068 -2.592 -20.981 1.00 98.75 89 ALA A N 1
ATOM 684 C CA . ALA A 1 89 ? 16.039 -1.873 -20.247 1.00 98.75 89 ALA A CA 1
ATOM 685 C C . ALA A 1 89 ? 15.335 -0.833 -21.127 1.00 98.75 89 ALA A C 1
ATOM 687 O O . ALA A 1 89 ? 15.842 -0.466 -22.186 1.00 98.75 89 ALA A O 1
ATOM 688 N N . LEU A 1 90 ? 14.166 -0.367 -20.686 1.00 98.88 90 LEU A N 1
ATOM 689 C CA . LEU A 1 90 ? 13.368 0.642 -21.377 1.00 98.88 90 LEU A CA 1
ATOM 690 C C . LEU A 1 90 ? 12.773 1.650 -20.396 1.00 98.88 90 LEU A C 1
ATOM 692 O O . LEU A 1 90 ? 12.097 1.267 -19.435 1.00 98.88 90 LEU A O 1
ATOM 696 N N . LEU A 1 91 ? 12.992 2.935 -20.675 1.00 98.75 91 LEU A N 1
ATOM 697 C CA . LEU A 1 91 ? 12.530 4.052 -19.859 1.00 98.75 91 LEU A CA 1
ATOM 698 C C . LEU A 1 91 ? 11.115 4.505 -20.253 1.00 98.75 91 LEU A C 1
ATOM 700 O O . LEU A 1 91 ? 10.823 4.809 -21.413 1.00 98.75 91 LEU A O 1
ATOM 704 N N . PHE A 1 92 ? 10.270 4.649 -19.237 1.00 98.62 92 PHE A N 1
ATOM 705 C CA . PHE A 1 92 ? 8.897 5.142 -19.277 1.00 98.62 92 PHE A CA 1
ATOM 706 C C . PHE A 1 92 ? 8.746 6.415 -18.428 1.00 98.62 92 PHE A C 1
ATOM 708 O O . PHE A 1 92 ? 9.515 6.619 -17.488 1.00 98.62 92 PHE A O 1
ATOM 715 N N . PRO A 1 93 ? 7.721 7.252 -18.671 1.00 97.38 93 PRO A N 1
ATOM 716 C CA . PRO A 1 93 ? 7.453 8.440 -17.849 1.00 97.38 93 PRO A CA 1
ATOM 717 C C . PRO A 1 93 ? 7.130 8.164 -16.373 1.00 97.38 93 PRO A C 1
ATOM 719 O O . PRO A 1 93 ? 7.345 9.031 -15.528 1.00 97.38 93 PRO A O 1
ATOM 722 N N . SER A 1 94 ? 6.633 6.971 -16.029 1.00 97.75 94 SER A N 1
ATOM 723 C CA . SER A 1 94 ? 6.376 6.562 -14.642 1.00 97.75 94 SER A CA 1
ATOM 724 C C . SER A 1 94 ? 6.377 5.039 -14.484 1.00 97.75 94 SER A C 1
ATOM 726 O O . SER A 1 94 ? 6.139 4.314 -15.453 1.00 97.75 94 SER A O 1
ATOM 728 N N . GLY A 1 95 ? 6.563 4.550 -13.252 1.00 97.38 95 GLY A N 1
ATOM 729 C CA . GLY A 1 95 ? 6.387 3.127 -12.929 1.00 97.38 95 GLY A CA 1
ATOM 730 C C . GLY A 1 95 ? 4.970 2.607 -13.218 1.00 97.38 95 GLY A C 1
ATOM 731 O O . GLY A 1 95 ? 4.807 1.490 -13.698 1.00 97.38 95 GLY A O 1
ATOM 732 N N . TRP A 1 96 ? 3.937 3.445 -13.041 1.00 97.25 96 TRP A N 1
ATOM 733 C CA . TRP A 1 96 ? 2.559 3.089 -13.412 1.00 97.25 96 TRP A CA 1
ATOM 734 C C . TRP A 1 96 ? 2.457 2.765 -14.909 1.00 97.25 96 TRP A C 1
ATOM 736 O O . TRP A 1 96 ? 1.900 1.740 -15.295 1.00 97.25 96 TRP A O 1
ATOM 746 N N . GLN A 1 97 ? 3.055 3.608 -15.755 1.00 97.75 97 GLN A N 1
ATOM 747 C CA . GLN A 1 97 ? 3.026 3.448 -17.209 1.00 97.75 97 GLN A CA 1
ATOM 748 C C . GLN A 1 97 ? 3.869 2.263 -17.692 1.00 97.75 97 GLN A C 1
ATOM 750 O O . GLN A 1 97 ? 3.487 1.609 -18.666 1.00 97.75 97 GLN A O 1
ATOM 755 N N . ALA A 1 98 ? 4.972 1.971 -16.997 1.00 98.25 98 ALA A N 1
ATOM 756 C CA . ALA A 1 98 ? 5.796 0.785 -17.216 1.00 98.25 98 ALA A CA 1
ATOM 757 C C . ALA A 1 98 ? 5.013 -0.508 -16.922 1.00 98.25 98 ALA A C 1
ATOM 759 O O . ALA A 1 98 ? 4.912 -1.373 -17.792 1.00 98.25 98 ALA A O 1
ATOM 760 N N . ASN A 1 99 ? 4.368 -0.603 -15.754 1.00 98.31 99 ASN A N 1
ATOM 761 C CA . ASN A 1 99 ? 3.483 -1.724 -15.405 1.00 98.31 99 ASN A CA 1
ATOM 762 C C . ASN A 1 99 ? 2.346 -1.905 -16.408 1.00 98.31 99 ASN A C 1
ATOM 764 O O . ASN A 1 99 ? 2.040 -3.019 -16.839 1.00 98.31 99 ASN A O 1
ATOM 768 N N . PHE A 1 100 ? 1.752 -0.790 -16.824 1.00 97.12 100 PHE A N 1
ATOM 769 C CA . PHE A 1 100 ? 0.713 -0.798 -17.835 1.00 97.12 100 PHE A CA 1
ATOM 770 C C . PHE A 1 100 ? 1.208 -1.356 -19.170 1.00 97.12 100 PHE A C 1
ATOM 772 O O . PHE A 1 100 ? 0.524 -2.179 -19.780 1.00 97.12 100 PHE A O 1
ATOM 779 N N . ALA A 1 101 ? 2.407 -0.964 -19.609 1.00 97.75 101 ALA A N 1
ATOM 780 C CA . ALA A 1 101 ? 3.023 -1.492 -20.823 1.00 97.75 101 ALA A CA 1
ATOM 781 C C . ALA A 1 101 ? 3.273 -2.999 -20.718 1.00 97.75 101 ALA A C 1
ATOM 783 O O . ALA A 1 101 ? 2.929 -3.735 -21.641 1.00 97.75 101 ALA A O 1
ATOM 784 N N . LEU A 1 102 ? 3.830 -3.450 -19.591 1.00 97.19 102 LEU A N 1
ATOM 785 C CA . LEU A 1 102 ? 4.166 -4.849 -19.346 1.00 97.19 102 LEU A CA 1
ATOM 786 C C . LEU A 1 102 ? 2.951 -5.761 -19.526 1.00 97.19 102 LEU A C 1
ATOM 788 O O . LEU A 1 102 ? 2.956 -6.630 -20.399 1.00 97.19 102 LEU A O 1
ATOM 792 N N . LEU A 1 103 ? 1.885 -5.542 -18.754 1.00 97.94 103 LEU A N 1
ATOM 793 C CA . LEU A 1 103 ? 0.758 -6.479 -18.758 1.00 97.94 103 LEU A CA 1
ATOM 794 C C . LEU A 1 103 ? -0.072 -6.390 -20.040 1.00 97.94 103 LEU A C 1
ATOM 796 O O . LEU A 1 103 ? -0.520 -7.413 -20.548 1.00 97.94 103 LEU A O 1
ATOM 800 N N . THR A 1 104 ? -0.241 -5.194 -20.610 1.00 97.81 104 THR A N 1
ATOM 801 C CA . THR A 1 104 ? -1.048 -5.028 -21.834 1.00 97.81 104 THR A CA 1
ATOM 802 C C . THR A 1 104 ? -0.331 -5.460 -23.113 1.00 97.81 104 THR A C 1
ATOM 804 O O . THR A 1 104 ? -0.991 -5.659 -24.132 1.00 97.81 104 THR A O 1
ATOM 807 N N . THR A 1 105 ? 0.997 -5.617 -23.076 1.00 98.00 105 THR A N 1
ATOM 808 C CA . THR A 1 105 ? 1.790 -6.100 -24.220 1.00 98.00 105 THR A CA 1
ATOM 809 C C . THR A 1 105 ? 2.033 -7.604 -24.145 1.00 98.00 105 THR A C 1
ATOM 811 O O . THR A 1 105 ? 1.976 -8.292 -25.165 1.00 98.00 105 THR A O 1
ATOM 814 N N . PHE A 1 106 ? 2.306 -8.134 -22.948 1.00 97.88 106 PHE A N 1
ATOM 815 C CA . PHE A 1 106 ? 2.698 -9.535 -22.777 1.00 97.88 106 PHE A CA 1
ATOM 816 C C . PHE A 1 106 ? 1.548 -10.491 -22.462 1.00 97.88 106 PHE A C 1
ATOM 818 O O . PHE A 1 106 ? 1.784 -11.698 -22.455 1.00 97.88 106 PHE A O 1
ATOM 825 N N . ALA A 1 107 ? 0.325 -10.002 -22.257 1.00 97.56 107 ALA A N 1
ATOM 826 C CA . ALA A 1 107 ? -0.834 -10.851 -22.009 1.00 97.56 107 ALA A CA 1
ATOM 827 C C . ALA A 1 107 ? -2.052 -10.420 -22.837 1.00 97.56 107 ALA A C 1
ATOM 829 O O . ALA A 1 107 ? -2.322 -9.231 -23.007 1.00 97.56 107 ALA A O 1
ATOM 830 N N . ASP A 1 108 ? -2.791 -11.406 -23.344 1.00 97.06 108 ASP A N 1
ATOM 831 C CA . ASP A 1 108 ? -4.096 -11.232 -23.977 1.00 97.06 108 ASP A CA 1
ATOM 832 C C . ASP A 1 108 ? -5.064 -12.362 -23.574 1.00 97.06 108 ASP A C 1
ATOM 834 O O . ASP A 1 108 ? -4.779 -13.159 -22.685 1.00 97.06 108 ASP A O 1
ATOM 838 N N . ARG A 1 109 ? -6.220 -12.451 -24.242 1.00 97.62 109 ARG A N 1
ATOM 839 C CA . ARG A 1 109 ? -7.286 -13.441 -23.980 1.00 97.62 109 ARG A CA 1
ATOM 840 C C . ARG A 1 109 ? -6.847 -14.913 -24.019 1.00 97.62 109 ARG A C 1
ATOM 842 O O . ARG A 1 109 ? -7.613 -15.761 -23.570 1.00 97.62 109 ARG A O 1
ATOM 849 N N . LEU A 1 110 ? -5.690 -15.226 -24.599 1.00 97.44 110 LEU A N 1
ATOM 850 C CA . LEU A 1 110 ? -5.124 -16.577 -24.672 1.00 97.44 110 LEU A CA 1
ATOM 851 C C . LEU A 1 110 ? -4.198 -16.905 -23.490 1.00 97.44 110 LEU A C 1
ATOM 853 O O . LEU A 1 110 ? -3.709 -18.032 -23.385 1.00 97.44 110 LEU A O 1
ATOM 857 N N . ASP A 1 111 ? -3.938 -15.929 -22.625 1.00 98.38 111 ASP A N 1
ATOM 858 C CA . ASP A 1 111 ? -3.020 -16.022 -21.498 1.00 98.38 111 ASP A CA 1
ATOM 859 C C . ASP A 1 111 ? -3.772 -15.896 -20.159 1.00 98.38 111 ASP A C 1
ATOM 861 O O . ASP A 1 111 ? -4.931 -15.465 -20.098 1.00 98.38 111 ASP A O 1
ATOM 865 N N . VAL A 1 112 ? -3.096 -16.279 -19.074 1.00 98.62 112 VAL A N 1
ATOM 866 C CA . VAL A 1 112 ? -3.607 -16.166 -17.701 1.00 98.62 112 VAL A CA 1
ATOM 867 C C . VAL A 1 112 ? -2.608 -15.392 -16.843 1.00 98.62 112 VAL A C 1
ATOM 869 O O . VAL A 1 112 ? -1.421 -15.727 -16.805 1.00 98.62 112 VAL A O 1
ATOM 872 N N . LEU A 1 113 ? -3.103 -14.365 -16.153 1.00 98.81 113 LEU A N 1
ATOM 873 C CA . LEU A 1 113 ? -2.380 -13.598 -15.145 1.00 98.81 113 LEU A CA 1
ATOM 874 C C . LEU A 1 113 ? -2.747 -14.113 -13.751 1.00 98.81 113 LEU A C 1
ATOM 876 O O . LEU A 1 113 ? -3.930 -14.203 -13.429 1.00 98.81 113 LEU A O 1
ATOM 880 N N . PHE A 1 114 ? -1.743 -14.413 -12.934 1.00 98.75 114 PHE A N 1
ATOM 881 C CA . PHE A 1 114 ? -1.892 -14.798 -11.533 1.00 98.75 114 PHE A CA 1
ATOM 882 C C . PHE A 1 114 ? -1.445 -13.625 -10.674 1.00 98.75 114 PHE A C 1
ATOM 884 O O . PHE A 1 114 ? -0.251 -13.346 -10.576 1.00 98.75 114 PHE A O 1
ATOM 891 N N . CYS A 1 115 ? -2.401 -12.900 -10.111 1.00 98.62 115 CYS A N 1
ATOM 892 C CA . CYS A 1 115 ? -2.156 -11.640 -9.425 1.00 98.62 115 CYS A CA 1
ATOM 893 C C . CYS A 1 115 ? -2.283 -11.824 -7.916 1.00 98.62 115 CYS A C 1
ATOM 895 O O . CYS A 1 115 ? -3.316 -12.295 -7.441 1.00 98.62 115 CYS A O 1
ATOM 897 N N . ASP A 1 116 ? -1.272 -11.388 -7.169 1.00 98.38 116 ASP A N 1
ATOM 898 C CA . ASP A 1 116 ? -1.405 -11.226 -5.723 1.00 98.38 116 ASP A CA 1
ATOM 899 C C . ASP A 1 116 ? -2.558 -10.263 -5.402 1.00 98.38 116 ASP A C 1
ATOM 901 O O . ASP A 1 116 ? -2.742 -9.243 -6.080 1.00 98.38 116 ASP A O 1
ATOM 905 N N . SER A 1 117 ? -3.347 -10.599 -4.381 1.00 96.44 117 SER A N 1
ATOM 906 C CA . SER A 1 117 ? -4.501 -9.806 -3.948 1.00 96.44 117 SER A CA 1
ATOM 907 C C . SER A 1 117 ? -4.172 -8.371 -3.513 1.00 96.44 117 SER A C 1
ATOM 909 O O . SER A 1 117 ? -5.065 -7.524 -3.565 1.00 96.44 117 SER A O 1
ATOM 911 N N . LEU A 1 118 ? -2.922 -8.083 -3.126 1.00 94.88 118 LEU A N 1
ATOM 912 C CA . LEU A 1 118 ? -2.466 -6.754 -2.701 1.00 94.88 118 LEU A CA 1
ATOM 913 C C . LEU A 1 118 ? -1.669 -5.997 -3.769 1.00 94.88 118 LEU A C 1
ATOM 915 O O . LEU A 1 118 ? -1.128 -4.932 -3.477 1.00 94.88 118 LEU A O 1
ATOM 919 N N . ASN A 1 119 ? -1.625 -6.503 -5.004 1.00 96.94 119 ASN A N 1
ATOM 920 C CA . ASN A 1 119 ? -0.970 -5.812 -6.110 1.00 96.94 119 ASN A CA 1
ATOM 921 C C . ASN A 1 119 ? -1.452 -4.365 -6.276 1.00 96.94 119 ASN A C 1
ATOM 923 O O . ASN A 1 119 ? -2.647 -4.057 -6.241 1.00 96.94 119 ASN A O 1
ATOM 927 N N . HIS A 1 120 ? -0.507 -3.487 -6.586 1.00 95.62 120 HIS A N 1
ATOM 928 C CA . HIS A 1 120 ? -0.741 -2.075 -6.812 1.00 95.62 120 HIS A CA 1
ATOM 929 C C . HIS A 1 120 ? -1.781 -1.832 -7.915 1.00 95.62 120 HIS A C 1
ATOM 931 O O . HIS A 1 120 ? -1.857 -2.548 -8.919 1.00 95.62 120 HIS A O 1
ATOM 937 N N . ALA A 1 121 ? -2.538 -0.738 -7.784 1.00 93.69 121 ALA A N 1
ATOM 938 C CA . ALA A 1 121 ? -3.602 -0.366 -8.718 1.00 93.69 121 ALA A CA 1
ATOM 939 C C . ALA A 1 121 ? -3.148 -0.349 -10.191 1.00 93.69 121 ALA A C 1
ATOM 941 O O . ALA A 1 121 ? -3.905 -0.754 -11.067 1.00 93.69 121 ALA A O 1
ATOM 942 N N . SER A 1 122 ? -1.893 0.030 -10.475 1.00 96.19 122 SER A N 1
ATOM 943 C CA . SER A 1 122 ? -1.345 -0.030 -11.842 1.00 96.19 122 SER A CA 1
ATOM 944 C C . SER A 1 122 ? -1.371 -1.434 -12.441 1.00 96.19 122 SER A C 1
ATOM 946 O O . SER A 1 122 ? -1.647 -1.584 -13.627 1.00 96.19 122 SER A O 1
ATOM 948 N N . LEU A 1 123 ? -1.064 -2.454 -11.638 1.00 98.00 123 LEU A N 1
ATOM 949 C CA . LEU A 1 123 ? -1.054 -3.851 -12.064 1.00 98.00 123 LEU A CA 1
ATOM 950 C C . LEU A 1 123 ? -2.488 -4.365 -12.206 1.00 98.00 123 LEU A C 1
ATOM 952 O O . LEU A 1 123 ? -2.793 -5.037 -13.187 1.00 98.00 123 LEU A O 1
ATOM 956 N N . ILE A 1 124 ? -3.388 -3.992 -11.291 1.00 96.88 124 ILE A N 1
ATOM 957 C CA . ILE A 1 124 ? -4.816 -4.341 -11.366 1.00 96.88 124 ILE A CA 1
ATOM 958 C C . ILE A 1 124 ? -5.445 -3.776 -12.647 1.00 96.88 124 ILE A C 1
ATOM 960 O O . ILE A 1 124 ? -6.070 -4.509 -13.419 1.00 96.88 124 ILE A O 1
ATOM 964 N N . ASP A 1 125 ? -5.262 -2.482 -12.901 1.00 96.19 125 ASP A N 1
ATOM 965 C CA . ASP A 1 125 ? -5.844 -1.799 -14.057 1.00 96.19 125 ASP A CA 1
ATOM 966 C C . ASP A 1 125 ? -5.270 -2.337 -15.370 1.00 96.19 125 ASP A C 1
ATOM 968 O O . ASP A 1 125 ? -6.010 -2.600 -16.324 1.00 96.19 125 ASP A O 1
ATOM 972 N N . ALA A 1 126 ? -3.959 -2.577 -15.411 1.00 97.50 126 ALA A N 1
ATOM 973 C CA . ALA A 1 126 ? -3.301 -3.147 -16.577 1.00 97.50 126 ALA A CA 1
ATOM 974 C C . ALA A 1 126 ? -3.706 -4.608 -16.825 1.00 97.50 126 ALA A C 1
ATOM 976 O O . ALA A 1 126 ? -3.923 -4.989 -17.977 1.00 97.50 126 ALA A O 1
ATOM 977 N N . SER A 1 127 ? -3.901 -5.405 -15.769 1.00 97.62 127 SER A N 1
ATOM 978 C CA . SER A 1 127 ? -4.414 -6.778 -15.872 1.00 97.62 127 SER A CA 1
ATOM 979 C C . SER A 1 127 ? -5.809 -6.791 -16.485 1.00 97.62 127 SER A C 1
ATOM 981 O O . SER A 1 127 ? -6.057 -7.523 -17.443 1.00 97.62 127 SER A O 1
ATOM 983 N N . ARG A 1 128 ? -6.705 -5.913 -16.017 1.00 95.88 128 ARG A N 1
ATOM 984 C CA . ARG A 1 128 ? -8.050 -5.754 -16.595 1.00 95.88 128 ARG A CA 1
ATOM 985 C C . ARG A 1 128 ? -7.989 -5.344 -18.065 1.00 95.88 128 ARG A C 1
ATOM 987 O O . ARG A 1 128 ? -8.728 -5.887 -18.887 1.00 95.88 128 ARG A O 1
ATOM 994 N N . LEU A 1 129 ? -7.102 -4.412 -18.416 1.00 96.94 129 LEU A N 1
ATOM 995 C CA . LEU A 1 129 ? -6.996 -3.926 -19.789 1.00 96.94 129 LEU A CA 1
ATOM 996 C C . LEU A 1 129 ? -6.314 -4.915 -20.744 1.00 96.94 129 LEU A C 1
ATOM 998 O O . LEU A 1 129 ? -6.626 -4.900 -21.935 1.00 96.94 129 LEU A O 1
ATOM 1002 N N . SER A 1 130 ? -5.441 -5.794 -20.243 1.00 97.06 130 SER A N 1
ATOM 1003 C CA . SER A 1 130 ? -4.797 -6.850 -21.041 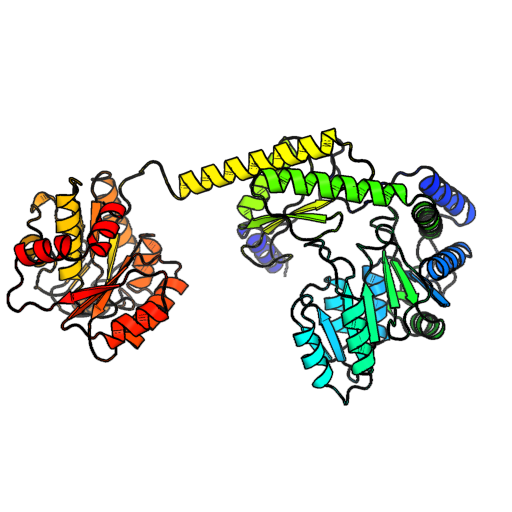1.00 97.06 130 SER A CA 1
ATOM 1004 C C . SER A 1 130 ? -5.815 -7.787 -21.703 1.00 97.06 130 SER A C 1
ATOM 1006 O O . SER A 1 130 ? -5.562 -8.341 -22.769 1.00 97.06 130 SER A O 1
ATOM 1008 N N . ARG A 1 131 ? -7.015 -7.919 -21.112 1.00 96.81 131 ARG A N 1
ATOM 1009 C CA . ARG A 1 131 ? -8.064 -8.886 -21.490 1.00 96.81 131 ARG A CA 1
ATOM 1010 C C . ARG A 1 131 ? -7.665 -10.344 -21.266 1.00 96.81 131 ARG A C 1
ATOM 1012 O O . ARG A 1 131 ? -8.411 -11.222 -21.701 1.00 96.81 131 ARG A O 1
ATOM 1019 N N . ALA A 1 132 ? -6.533 -10.599 -20.620 1.00 98.00 132 ALA A N 1
ATOM 1020 C CA . ALA A 1 132 ? -6.188 -11.925 -20.144 1.00 98.00 132 ALA A CA 1
ATOM 1021 C C . ALA A 1 132 ? -7.179 -12.393 -19.082 1.00 98.00 132 ALA A C 1
ATOM 1023 O O . ALA A 1 132 ? -7.869 -11.593 -18.440 1.00 98.00 132 ALA A O 1
ATOM 1024 N N . ARG A 1 133 ? -7.248 -13.709 -18.890 1.00 97.88 133 ARG A N 1
ATOM 1025 C CA . ARG A 1 133 ? -7.917 -14.250 -17.709 1.00 97.88 133 ARG A CA 1
ATOM 1026 C C . ARG A 1 133 ? -7.088 -13.860 -16.486 1.00 97.88 133 ARG A C 1
ATOM 1028 O O . ARG A 1 133 ? -5.880 -14.057 -16.489 1.00 97.88 133 ARG A O 1
ATOM 1035 N N . VAL A 1 134 ? -7.731 -13.316 -15.459 1.00 98.31 134 VAL A N 1
ATOM 1036 C CA . VAL A 1 134 ? -7.067 -12.929 -14.209 1.00 98.31 134 VAL A CA 1
ATOM 1037 C C . VAL A 1 134 ? -7.519 -13.880 -13.110 1.00 98.31 134 VAL A C 1
ATOM 1039 O O . VAL A 1 134 ? -8.714 -13.979 -12.840 1.00 98.31 134 VAL A O 1
ATOM 1042 N N . GLU A 1 135 ? -6.565 -14.568 -12.498 1.00 98.06 135 GLU A N 1
ATOM 1043 C CA . GLU A 1 135 ? -6.736 -15.371 -11.291 1.00 98.06 135 GLU A CA 1
ATOM 1044 C C . GLU A 1 135 ? -6.072 -14.623 -10.135 1.00 98.06 135 GLU A C 1
ATOM 1046 O O . GLU A 1 135 ? -4.873 -14.346 -10.175 1.00 98.06 135 GLU A O 1
ATOM 1051 N N . VAL A 1 136 ? -6.851 -14.252 -9.121 1.00 98.31 136 VAL A N 1
ATOM 1052 C CA . VAL A 1 136 ? -6.324 -13.578 -7.929 1.00 98.31 136 VAL A CA 1
ATOM 1053 C C . VAL A 1 136 ? -6.080 -14.626 -6.852 1.00 98.31 136 VAL A C 1
ATOM 1055 O O . VAL A 1 136 ? -6.998 -15.377 -6.523 1.00 98.31 136 VAL A O 1
ATOM 1058 N N . PHE A 1 137 ? -4.868 -14.674 -6.303 1.00 98.19 137 PHE A N 1
ATOM 1059 C CA . PHE A 1 137 ? -4.531 -15.545 -5.176 1.00 98.19 137 PHE A CA 1
ATOM 1060 C C . PHE A 1 137 ? -4.330 -14.720 -3.900 1.00 98.19 137 PHE A C 1
ATOM 1062 O O . PHE A 1 137 ? -4.075 -13.512 -3.956 1.00 98.19 137 PHE A O 1
ATOM 1069 N N . ALA A 1 138 ? -4.514 -15.366 -2.746 1.00 97.38 138 ALA A N 1
ATOM 1070 C CA . ALA A 1 138 ? -4.343 -14.718 -1.453 1.00 97.38 138 ALA A CA 1
ATOM 1071 C C . ALA A 1 138 ? -2.905 -14.209 -1.289 1.00 97.38 138 ALA A C 1
ATOM 1073 O O . ALA A 1 138 ? -1.958 -14.814 -1.784 1.00 97.38 138 ALA A O 1
ATOM 1074 N N . HIS A 1 139 ? -2.763 -13.077 -0.610 1.00 96.81 139 HIS A N 1
ATOM 1075 C CA . HIS A 1 139 ? -1.496 -12.374 -0.488 1.00 96.81 139 HIS A CA 1
ATOM 1076 C C . HIS A 1 139 ? -0.354 -13.269 0.015 1.00 96.81 139 HIS A C 1
ATOM 1078 O O . HIS A 1 139 ? -0.465 -13.865 1.087 1.00 96.81 139 HIS A O 1
ATOM 1084 N N . ASN A 1 140 ? 0.725 -13.361 -0.768 1.00 96.69 140 ASN A N 1
ATOM 1085 C CA . ASN A 1 140 ? 1.906 -14.189 -0.503 1.00 96.69 140 ASN A CA 1
ATOM 1086 C C . ASN A 1 140 ? 1.619 -15.685 -0.222 1.00 96.69 140 ASN A C 1
ATOM 1088 O O . ASN A 1 140 ? 2.495 -16.402 0.269 1.00 96.69 140 ASN A O 1
ATOM 1092 N N . ASP A 1 141 ? 0.435 -16.188 -0.584 1.00 98.31 141 ASP A N 1
ATOM 1093 C CA . ASP A 1 141 ? 0.024 -17.577 -0.369 1.00 98.31 141 ASP A CA 1
ATOM 1094 C C . ASP A 1 141 ? 0.536 -18.485 -1.500 1.00 98.31 141 ASP A C 1
ATOM 1096 O O . ASP A 1 141 ? 0.002 -18.530 -2.614 1.00 98.31 141 ASP A O 1
ATOM 1100 N N . LEU A 1 142 ? 1.608 -19.219 -1.198 1.00 98.62 142 LEU A N 1
ATOM 1101 C CA . LEU A 1 142 ? 2.262 -20.133 -2.133 1.00 98.62 142 LEU A CA 1
ATOM 1102 C C . LEU A 1 142 ? 1.397 -21.346 -2.490 1.00 98.62 142 LEU A C 1
ATOM 1104 O O . LEU A 1 142 ? 1.485 -21.823 -3.623 1.00 98.62 142 LEU A O 1
ATOM 1108 N N . ASP A 1 143 ? 0.571 -21.834 -1.564 1.00 98.44 143 ASP A N 1
ATOM 1109 C CA . ASP A 1 143 ? -0.282 -23.000 -1.799 1.00 98.44 143 ASP A CA 1
ATOM 1110 C C . ASP A 1 143 ? -1.452 -22.615 -2.710 1.00 98.44 143 ASP A C 1
ATOM 1112 O O . ASP A 1 143 ? -1.767 -23.328 -3.670 1.00 98.44 143 ASP A O 1
ATOM 1116 N N . ALA A 1 144 ? -2.047 -21.441 -2.476 1.00 98.25 144 ALA A N 1
ATOM 1117 C CA . ALA A 1 144 ? -3.061 -20.879 -3.362 1.00 98.25 144 ALA A CA 1
ATOM 1118 C C . ALA A 1 144 ? -2.502 -20.614 -4.769 1.00 98.25 144 ALA A C 1
ATOM 1120 O O . ALA A 1 144 ? -3.165 -20.931 -5.761 1.00 98.25 144 ALA A O 1
ATOM 1121 N N . LEU A 1 145 ? -1.278 -20.084 -4.873 1.00 98.56 145 LEU A N 1
ATOM 1122 C CA . LEU A 1 145 ? -0.609 -19.875 -6.158 1.00 98.56 145 LEU A CA 1
ATOM 1123 C C . LEU A 1 145 ? -0.333 -21.203 -6.887 1.00 98.56 145 LEU A C 1
ATOM 1125 O O . LEU A 1 145 ? -0.630 -21.313 -8.079 1.00 98.56 145 LEU A O 1
ATOM 1129 N N . ASP A 1 146 ? 0.197 -22.216 -6.193 1.00 98.50 146 ASP A N 1
ATOM 1130 C CA . ASP A 1 146 ? 0.467 -23.548 -6.759 1.00 98.50 146 ASP A CA 1
ATOM 1131 C C . ASP A 1 146 ? -0.817 -24.197 -7.298 1.00 98.50 146 ASP A C 1
ATOM 1133 O O . ASP A 1 146 ? -0.848 -24.695 -8.430 1.00 98.50 146 ASP A O 1
ATOM 1137 N N . ALA A 1 147 ? -1.900 -24.129 -6.517 1.00 97.94 147 ALA A N 1
ATOM 1138 C CA . ALA A 1 147 ? -3.210 -24.633 -6.908 1.00 97.94 147 ALA A CA 1
ATOM 1139 C C . ALA A 1 147 ? -3.776 -23.881 -8.123 1.00 97.94 147 ALA A C 1
ATOM 1141 O O . ALA A 1 147 ? -4.253 -24.514 -9.066 1.00 97.94 147 ALA A O 1
ATOM 1142 N N . ALA A 1 148 ? -3.690 -22.548 -8.143 1.00 97.62 148 ALA A N 1
ATOM 1143 C CA . ALA A 1 148 ? -4.183 -21.738 -9.254 1.00 97.62 148 ALA A CA 1
ATOM 1144 C C . ALA A 1 148 ? -3.424 -22.035 -10.558 1.00 97.62 148 ALA A C 1
ATOM 1146 O O . ALA A 1 148 ? -4.046 -22.226 -11.607 1.00 97.62 148 ALA A O 1
ATOM 1147 N N . LEU A 1 149 ? -2.092 -22.134 -10.504 1.00 98.00 149 LEU A N 1
ATOM 1148 C CA . LEU A 1 149 ? -1.255 -22.461 -11.665 1.00 98.00 149 LEU A CA 1
ATOM 1149 C C . LEU A 1 149 ? -1.609 -23.829 -12.271 1.00 98.00 149 LEU A C 1
ATOM 1151 O O . LEU A 1 149 ? -1.624 -23.974 -13.500 1.00 98.00 149 LEU A O 1
ATOM 1155 N N . ALA A 1 150 ? -1.949 -24.807 -11.427 1.00 97.06 150 ALA A N 1
ATOM 1156 C CA . ALA A 1 150 ? -2.336 -26.152 -11.849 1.00 97.06 150 ALA A CA 1
ATOM 1157 C C . ALA A 1 150 ? -3.680 -26.205 -12.605 1.00 97.06 150 ALA A C 1
ATOM 1159 O O . ALA A 1 150 ? -3.900 -27.130 -13.388 1.00 97.06 150 ALA A O 1
ATOM 1160 N N . LEU A 1 151 ? -4.571 -25.225 -12.408 1.00 96.00 151 LEU A N 1
ATOM 1161 C CA . LEU A 1 151 ? -5.896 -25.185 -13.046 1.00 96.00 151 LEU A CA 1
ATOM 1162 C C . LEU A 1 151 ? -5.864 -24.740 -14.514 1.00 96.00 151 LEU A C 1
ATOM 1164 O O . LEU A 1 151 ? -6.836 -24.966 -15.237 1.00 96.00 151 LEU A O 1
ATOM 1168 N N . HIS A 1 152 ? -4.762 -24.136 -14.974 1.00 92.88 152 HIS A N 1
ATOM 1169 C CA . HIS A 1 152 ? -4.667 -23.531 -16.311 1.00 92.88 152 HIS A CA 1
ATOM 1170 C C . HIS A 1 152 ? -3.552 -24.114 -17.193 1.00 92.88 152 HIS A C 1
ATOM 1172 O O . HIS A 1 152 ? -2.800 -23.351 -17.803 1.00 92.88 152 HIS A O 1
ATOM 1178 N N . PRO A 1 153 ? -3.429 -25.448 -17.340 1.00 91.38 153 PRO A N 1
ATOM 1179 C CA . PRO A 1 153 ? -2.341 -26.050 -18.113 1.00 91.38 153 PRO A CA 1
ATOM 1180 C C . PRO A 1 153 ? -2.437 -25.770 -19.622 1.00 91.38 153 PRO A C 1
ATOM 1182 O O . PRO A 1 153 ? -1.453 -25.925 -20.334 1.00 91.38 153 PRO A O 1
ATOM 1185 N N . ALA A 1 154 ? -3.614 -25.371 -20.117 1.00 92.19 154 ALA A N 1
ATOM 1186 C CA . ALA A 1 154 ? -3.861 -25.080 -21.531 1.00 92.19 154 ALA A CA 1
ATOM 1187 C C . ALA A 1 154 ? -3.642 -23.602 -21.915 1.00 92.19 154 ALA A C 1
ATOM 1189 O O . ALA A 1 154 ? -3.809 -23.247 -23.082 1.00 92.19 154 ALA A O 1
ATOM 1190 N N . ALA A 1 155 ? -3.317 -22.728 -20.956 1.00 96.25 155 ALA A N 1
ATOM 1191 C CA . ALA A 1 155 ? -3.032 -21.325 -21.241 1.00 96.25 155 ALA A CA 1
ATOM 1192 C C . ALA A 1 155 ? -1.765 -21.195 -22.098 1.00 96.25 155 ALA A C 1
ATOM 1194 O O . ALA A 1 155 ? -0.773 -21.873 -21.834 1.00 96.25 155 ALA A O 1
ATOM 1195 N N . ARG A 1 156 ? -1.766 -20.295 -23.092 1.00 97.19 156 ARG A N 1
ATOM 1196 C CA . ARG A 1 156 ? -0.577 -20.068 -23.934 1.00 97.19 156 ARG A CA 1
ATOM 1197 C C . ARG A 1 156 ? 0.593 -19.558 -23.097 1.00 97.19 156 ARG A C 1
ATOM 1199 O O . ARG A 1 156 ? 1.723 -19.997 -23.285 1.00 97.19 156 ARG A O 1
ATOM 1206 N N . ARG A 1 157 ? 0.319 -18.616 -22.195 1.00 97.25 157 ARG A N 1
ATOM 1207 C CA . ARG A 1 157 ? 1.268 -18.110 -21.202 1.00 97.25 157 ARG A CA 1
ATOM 1208 C C . ARG A 1 157 ? 0.583 -18.022 -19.849 1.00 97.25 157 ARG A C 1
ATOM 1210 O O . ARG A 1 157 ? -0.573 -17.610 -19.752 1.00 97.25 157 ARG A O 1
ATOM 1217 N N . ARG A 1 158 ? 1.332 -18.382 -18.813 1.00 98.56 158 ARG A N 1
ATOM 1218 C CA . ARG A 1 158 ? 0.979 -18.199 -17.405 1.00 98.56 158 ARG A CA 1
ATOM 1219 C C . ARG A 1 158 ? 1.961 -17.197 -16.828 1.00 98.56 158 ARG A C 1
ATOM 1221 O O . ARG A 1 158 ? 3.166 -17.416 -16.939 1.00 98.56 158 ARG A O 1
ATOM 1228 N N . ILE A 1 159 ? 1.462 -16.090 -16.292 1.00 98.81 159 ILE A N 1
ATOM 1229 C CA . ILE A 1 159 ? 2.309 -14.998 -15.806 1.00 98.81 159 ILE A CA 1
ATOM 1230 C C . ILE A 1 159 ? 1.888 -14.643 -14.385 1.00 98.81 159 ILE A C 1
ATOM 1232 O O . ILE A 1 159 ? 0.781 -14.161 -14.164 1.00 98.81 159 ILE A O 1
ATOM 1236 N N . VAL A 1 160 ? 2.776 -14.885 -13.430 1.00 98.88 160 VAL A N 1
ATOM 1237 C CA . VAL A 1 160 ? 2.646 -14.454 -12.040 1.00 98.88 160 VAL A CA 1
ATOM 1238 C C . VAL A 1 160 ? 3.033 -12.981 -11.947 1.00 98.88 160 VAL A C 1
ATOM 1240 O O . VAL A 1 160 ? 4.050 -12.570 -12.502 1.00 98.88 160 VAL A O 1
ATOM 1243 N N . VAL A 1 161 ? 2.217 -12.175 -11.279 1.00 98.81 161 VAL A N 1
ATOM 1244 C CA . VAL A 1 161 ? 2.398 -10.726 -11.149 1.00 98.81 161 VAL A CA 1
ATOM 1245 C C . VAL A 1 161 ? 2.393 -10.379 -9.667 1.00 98.81 161 VAL A C 1
ATOM 1247 O O . VAL A 1 161 ? 1.375 -10.583 -9.001 1.00 98.81 161 VAL A O 1
ATOM 1250 N N . VAL A 1 162 ? 3.525 -9.885 -9.165 1.00 98.62 162 VAL A N 1
ATOM 1251 C CA . VAL A 1 162 ? 3.752 -9.600 -7.738 1.00 98.62 162 VAL A CA 1
ATOM 1252 C C . VAL A 1 162 ? 4.617 -8.352 -7.545 1.00 98.62 162 VAL A C 1
ATOM 1254 O O . VAL A 1 162 ? 5.390 -7.976 -8.432 1.00 98.62 162 VAL A O 1
ATOM 1257 N N . GLU A 1 163 ? 4.521 -7.739 -6.369 1.00 98.25 163 GLU A N 1
ATOM 1258 C CA . GLU A 1 163 ? 5.471 -6.729 -5.887 1.00 98.25 163 GLU A CA 1
ATOM 1259 C C . GLU A 1 163 ? 6.612 -7.400 -5.099 1.00 98.25 163 GLU A C 1
ATOM 1261 O O . GLU A 1 163 ? 6.408 -8.433 -4.470 1.00 98.25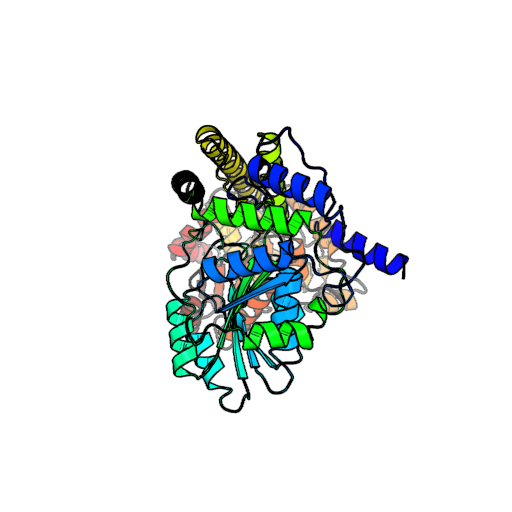 163 GLU A O 1
ATOM 1266 N N . ASP A 1 164 ? 7.823 -6.834 -5.118 1.00 96.88 164 ASP A N 1
ATOM 1267 C CA . ASP A 1 164 ? 8.921 -7.273 -4.236 1.00 96.88 164 ASP A CA 1
ATOM 1268 C C . ASP A 1 164 ? 8.648 -6.829 -2.798 1.00 96.88 164 ASP A C 1
ATOM 1270 O O . ASP A 1 164 ? 8.645 -7.654 -1.893 1.00 96.88 164 ASP A O 1
ATOM 1274 N N . VAL A 1 165 ? 8.360 -5.536 -2.616 1.00 97.06 165 VAL A N 1
ATOM 1275 C CA . VAL A 1 165 ? 7.962 -4.919 -1.345 1.00 97.06 165 VAL A CA 1
ATOM 1276 C C . VAL A 1 165 ? 6.591 -4.290 -1.544 1.00 97.06 165 VAL A C 1
ATOM 1278 O O . VAL A 1 165 ? 6.454 -3.383 -2.372 1.00 97.06 165 VAL A O 1
ATOM 1281 N N . TYR A 1 166 ? 5.597 -4.727 -0.776 1.00 95.44 166 TYR A N 1
ATOM 1282 C CA . TYR A 1 166 ? 4.230 -4.235 -0.920 1.00 95.44 166 TYR A CA 1
ATOM 1283 C C . TYR A 1 166 ? 4.064 -2.861 -0.280 1.00 95.44 166 TYR A C 1
ATOM 1285 O O . TYR A 1 166 ? 4.472 -2.596 0.854 1.00 95.44 166 TYR A O 1
ATOM 1293 N N . SER A 1 167 ? 3.446 -1.954 -1.036 1.00 91.19 167 SER A N 1
ATOM 1294 C CA . SER A 1 167 ? 3.461 -0.524 -0.720 1.00 91.19 167 SER A CA 1
ATOM 1295 C C . SER A 1 167 ? 2.860 -0.139 0.634 1.00 91.19 167 SER A C 1
ATOM 1297 O O . SER A 1 167 ? 3.279 0.883 1.179 1.00 91.19 167 SER A O 1
ATOM 1299 N N . MET A 1 168 ? 1.881 -0.881 1.160 1.00 89.62 168 MET A N 1
ATOM 1300 C CA . MET A 1 168 ? 1.142 -0.506 2.375 1.00 89.62 168 MET A CA 1
ATOM 1301 C C . MET A 1 168 ? 1.692 -1.167 3.638 1.00 89.62 168 MET A C 1
ATOM 1303 O O . MET A 1 168 ? 1.853 -0.475 4.641 1.00 89.62 168 MET A O 1
ATOM 1307 N N . ASP A 1 169 ? 1.994 -2.462 3.568 1.00 87.50 169 ASP A N 1
ATOM 1308 C CA . ASP A 1 169 ? 2.397 -3.273 4.721 1.00 87.50 169 ASP A CA 1
ATOM 1309 C C . ASP A 1 169 ? 3.910 -3.442 4.852 1.00 87.50 169 ASP A C 1
ATOM 1311 O O . ASP A 1 169 ? 4.411 -3.779 5.923 1.00 87.50 169 ASP A O 1
ATOM 1315 N N . GLY A 1 170 ? 4.666 -3.135 3.794 1.00 91.81 170 GLY A N 1
ATOM 1316 C CA . GLY A 1 170 ? 6.121 -3.174 3.842 1.00 91.81 170 GLY A CA 1
ATOM 1317 C C . GLY A 1 170 ? 6.703 -4.578 4.015 1.00 91.81 170 GLY A C 1
ATOM 1318 O O . GLY A 1 170 ? 7.891 -4.703 4.333 1.00 91.81 170 GLY A O 1
ATOM 1319 N N . ASP A 1 171 ? 5.885 -5.608 3.838 1.00 94.31 171 ASP A N 1
ATOM 1320 C CA . ASP A 1 171 ? 6.273 -7.002 3.727 1.00 94.31 171 ASP A CA 1
ATOM 1321 C C . ASP A 1 171 ? 6.765 -7.312 2.302 1.00 94.31 171 ASP A C 1
ATOM 1323 O O . ASP A 1 171 ? 6.702 -6.468 1.397 1.00 94.31 171 ASP A O 1
ATOM 1327 N N . ARG A 1 172 ? 7.313 -8.516 2.118 1.00 95.25 172 ARG A N 1
ATOM 1328 C CA . ARG A 1 172 ? 7.978 -8.911 0.878 1.00 95.25 172 ARG A CA 1
ATOM 1329 C C . ARG A 1 172 ? 7.449 -10.205 0.305 1.00 95.25 172 ARG A C 1
ATOM 1331 O O . ARG A 1 172 ? 7.179 -11.154 1.039 1.00 95.25 172 ARG A O 1
ATOM 1338 N N . ALA A 1 173 ? 7.419 -10.275 -1.023 1.00 95.75 173 ALA A N 1
ATOM 1339 C CA . ALA A 1 173 ? 7.088 -11.513 -1.704 1.00 95.75 173 ALA A CA 1
ATOM 1340 C C . ALA A 1 173 ? 8.145 -12.604 -1.444 1.00 95.75 173 ALA A C 1
ATOM 1342 O O . ALA A 1 173 ? 9.349 -12.336 -1.546 1.00 95.75 173 ALA A O 1
ATOM 1343 N N . PRO A 1 174 ? 7.738 -13.869 -1.203 1.00 96.69 174 PRO A N 1
ATOM 1344 C CA . PRO A 1 174 ? 8.641 -15.016 -1.124 1.00 96.69 174 PRO A CA 1
ATOM 1345 C C . PRO A 1 174 ? 9.161 -15.407 -2.523 1.00 96.69 174 PRO A C 1
ATOM 1347 O O . PRO A 1 174 ? 8.924 -16.512 -3.024 1.00 96.69 174 PRO A O 1
ATOM 1350 N N . LEU A 1 175 ? 9.897 -14.494 -3.166 1.00 95.94 175 LEU A N 1
ATOM 1351 C CA . LEU A 1 175 ? 10.255 -14.517 -4.587 1.00 95.94 175 LEU A CA 1
ATOM 1352 C C . LEU A 1 175 ? 10.911 -15.831 -5.020 1.00 95.94 175 LEU A C 1
ATOM 1354 O O . LEU A 1 175 ? 10.544 -16.400 -6.043 1.00 95.94 175 LEU A O 1
ATOM 1358 N N . GLN A 1 176 ? 11.849 -16.353 -4.227 1.00 96.06 176 GLN A N 1
ATOM 1359 C CA . GLN A 1 176 ? 12.539 -17.604 -4.557 1.00 96.06 176 GLN A CA 1
ATOM 1360 C C . GLN A 1 176 ? 11.589 -18.807 -4.575 1.00 96.06 176 GLN A C 1
ATOM 1362 O O . GLN A 1 176 ? 11.748 -19.714 -5.389 1.00 96.06 176 GLN A O 1
ATOM 1367 N N . ALA A 1 177 ? 10.587 -18.833 -3.695 1.00 98.12 177 ALA A N 1
ATOM 1368 C CA . ALA A 1 177 ? 9.580 -19.886 -3.699 1.00 98.12 177 ALA A CA 1
ATOM 1369 C C . ALA A 1 177 ? 8.614 -19.736 -4.882 1.00 98.12 177 ALA A C 1
ATOM 1371 O O . ALA A 1 177 ? 8.330 -20.724 -5.559 1.00 98.12 177 ALA A O 1
ATOM 1372 N N . MET A 1 178 ? 8.193 -18.508 -5.193 1.00 98.38 178 MET A N 1
ATOM 1373 C CA . MET A 1 178 ? 7.352 -18.222 -6.360 1.00 98.38 178 MET A CA 1
ATOM 1374 C C . MET A 1 178 ? 8.052 -18.570 -7.682 1.00 98.38 178 MET A C 1
ATOM 1376 O O . MET A 1 178 ? 7.426 -19.146 -8.570 1.00 98.38 178 MET A O 1
ATOM 1380 N N . LEU A 1 179 ? 9.356 -18.302 -7.813 1.00 98.06 179 LEU A N 1
ATOM 1381 C CA . LEU A 1 179 ? 10.138 -18.683 -8.995 1.00 98.06 179 LEU A CA 1
ATOM 1382 C C . LEU A 1 179 ? 10.223 -20.207 -9.165 1.00 98.06 179 LEU A C 1
ATOM 1384 O O . LEU A 1 179 ? 10.048 -20.688 -10.283 1.00 98.06 179 LEU A O 1
ATOM 1388 N N . ARG A 1 180 ? 10.383 -20.977 -8.078 1.00 98.50 180 ARG A N 1
ATOM 1389 C CA . ARG A 1 180 ? 10.322 -22.453 -8.133 1.00 98.50 180 ARG A CA 1
ATOM 1390 C C . ARG A 1 180 ? 8.957 -22.964 -8.596 1.00 98.50 180 ARG A C 1
ATOM 1392 O O . ARG A 1 180 ? 8.887 -23.925 -9.360 1.00 98.50 180 ARG A O 1
ATOM 1399 N N . LEU A 1 181 ? 7.867 -22.321 -8.171 1.00 98.44 181 LEU A N 1
ATOM 1400 C CA . LEU A 1 181 ? 6.528 -22.634 -8.682 1.00 98.44 181 LEU A CA 1
ATOM 1401 C C . LEU A 1 181 ? 6.404 -22.288 -10.170 1.00 98.44 181 LEU A C 1
ATOM 1403 O O . LEU A 1 181 ? 5.848 -23.075 -10.936 1.00 98.44 181 LEU A O 1
ATOM 1407 N N . CYS A 1 182 ? 6.978 -21.164 -10.604 1.00 98.50 182 CYS A N 1
ATOM 1408 C CA . CYS A 1 182 ? 7.018 -20.796 -12.017 1.00 98.50 182 CYS A CA 1
ATOM 1409 C C . CYS A 1 182 ? 7.794 -21.820 -12.859 1.00 98.50 182 CYS A C 1
ATOM 1411 O O . CYS A 1 182 ? 7.368 -22.157 -13.958 1.00 98.50 182 CYS A O 1
ATOM 1413 N N . GLU A 1 183 ? 8.897 -22.370 -12.350 1.00 98.31 183 GLU A N 1
ATOM 1414 C CA . GLU A 1 183 ? 9.621 -23.459 -13.017 1.00 98.31 183 GLU A CA 1
ATOM 1415 C C . GLU A 1 183 ? 8.791 -24.740 -13.097 1.00 98.31 183 GLU A C 1
ATOM 1417 O O . GLU A 1 183 ? 8.647 -25.299 -14.187 1.00 98.31 183 GLU A O 1
ATOM 1422 N N . LYS A 1 184 ? 8.213 -25.170 -11.966 1.00 97.81 184 LYS A N 1
ATOM 1423 C CA . LYS A 1 184 ? 7.349 -26.359 -11.859 1.00 97.81 184 LYS A CA 1
ATOM 1424 C C . LYS A 1 184 ? 6.193 -26.311 -12.856 1.00 97.81 184 LYS A C 1
ATOM 1426 O O . LYS A 1 184 ? 5.854 -27.330 -13.454 1.00 97.81 184 LYS A O 1
ATOM 1431 N N . HIS A 1 185 ? 5.595 -25.136 -13.024 1.00 97.81 185 HIS A N 1
ATOM 1432 C CA . HIS A 1 185 ? 4.409 -24.938 -13.847 1.00 97.81 185 HIS A CA 1
ATOM 1433 C C . HIS A 1 185 ? 4.691 -24.313 -15.201 1.00 97.81 185 HIS A C 1
ATOM 1435 O O . HIS A 1 185 ? 3.735 -23.922 -15.842 1.00 97.81 185 HIS A O 1
ATOM 1441 N N . ASP A 1 186 ? 5.934 -24.189 -15.664 1.00 97.44 186 ASP A N 1
ATOM 1442 C CA . ASP A 1 186 ? 6.239 -23.506 -16.933 1.00 97.44 186 ASP A CA 1
ATOM 1443 C C . ASP A 1 186 ? 5.511 -22.148 -17.075 1.00 97.44 186 ASP A C 1
ATOM 1445 O O . ASP A 1 186 ? 4.790 -21.872 -18.038 1.00 97.44 186 ASP A O 1
ATOM 1449 N N . ALA A 1 187 ? 5.644 -21.323 -16.040 1.00 98.50 187 ALA A N 1
ATOM 1450 C CA . ALA A 1 187 ? 5.104 -19.975 -15.959 1.00 98.50 187 ALA A CA 1
ATOM 1451 C C . ALA A 1 187 ? 6.241 -18.946 -15.902 1.00 98.50 187 ALA A C 1
ATOM 1453 O O . ALA A 1 187 ? 7.397 -19.270 -15.623 1.00 98.50 187 ALA A O 1
ATOM 1454 N N . TYR A 1 188 ? 5.900 -17.694 -16.176 1.00 98.56 188 TYR A N 1
ATOM 1455 C CA . TYR A 1 188 ? 6.784 -16.544 -16.021 1.00 98.56 188 TYR A CA 1
ATOM 1456 C C . TYR A 1 188 ? 6.355 -15.693 -14.827 1.00 98.56 188 TYR A C 1
ATOM 1458 O O . TYR A 1 188 ? 5.218 -15.792 -14.375 1.00 98.56 188 TYR A O 1
ATOM 1466 N N . LEU A 1 189 ? 7.243 -14.823 -14.356 1.00 98.75 189 LEU A N 1
ATOM 1467 C CA . LEU A 1 189 ? 6.979 -13.864 -13.289 1.00 98.75 189 LEU A CA 1
ATOM 1468 C C . LEU A 1 189 ? 7.307 -12.440 -13.755 1.00 98.75 189 LEU A C 1
ATOM 1470 O O . LEU A 1 189 ? 8.332 -12.216 -14.396 1.00 98.75 189 LEU A O 1
ATOM 1474 N N . ILE A 1 190 ? 6.448 -11.481 -13.428 1.00 98.75 190 ILE A N 1
ATOM 1475 C CA . ILE A 1 190 ? 6.708 -10.042 -13.522 1.00 98.75 190 ILE A CA 1
ATOM 1476 C C . ILE A 1 190 ? 6.815 -9.508 -12.097 1.00 98.75 190 ILE A C 1
ATOM 1478 O O . ILE A 1 190 ? 5.892 -9.697 -11.303 1.00 98.75 190 ILE A O 1
ATOM 1482 N N . LEU A 1 191 ? 7.939 -8.856 -11.795 1.00 98.44 191 LEU A N 1
ATOM 1483 C CA . LEU A 1 191 ? 8.239 -8.324 -10.468 1.00 98.44 191 LEU A CA 1
ATOM 1484 C C . LEU A 1 191 ? 8.230 -6.794 -10.482 1.00 98.44 191 LEU A C 1
ATOM 1486 O O . LEU A 1 191 ? 9.070 -6.168 -11.137 1.00 98.44 191 LEU A O 1
ATOM 1490 N N . ASP A 1 192 ? 7.313 -6.199 -9.727 1.00 98.62 192 ASP A N 1
ATOM 1491 C CA . ASP A 1 192 ? 7.308 -4.768 -9.427 1.00 98.62 192 ASP A CA 1
ATOM 1492 C C . ASP A 1 192 ? 8.213 -4.486 -8.215 1.00 98.62 192 ASP A C 1
ATOM 1494 O O . ASP A 1 192 ? 7.924 -4.849 -7.080 1.00 98.62 192 ASP A O 1
ATOM 1498 N N . MET A 1 193 ? 9.336 -3.822 -8.464 1.00 97.81 193 MET A N 1
ATOM 1499 C CA . MET A 1 193 ? 10.344 -3.434 -7.480 1.00 97.81 193 MET A CA 1
ATOM 1500 C C . MET A 1 193 ? 10.243 -1.954 -7.093 1.00 97.81 193 MET A C 1
ATOM 1502 O O . MET A 1 193 ? 11.235 -1.358 -6.661 1.00 97.81 193 MET A O 1
ATOM 1506 N N . ALA A 1 194 ? 9.084 -1.308 -7.246 1.00 97.50 194 ALA A N 1
ATOM 1507 C CA . ALA A 1 194 ? 8.967 0.129 -7.019 1.00 97.50 194 ALA A CA 1
ATOM 1508 C C . ALA A 1 194 ? 9.354 0.546 -5.588 1.00 97.50 194 ALA A C 1
ATOM 1510 O O . ALA A 1 194 ? 9.933 1.614 -5.414 1.00 97.50 194 ALA A O 1
ATOM 1511 N N . HIS A 1 195 ? 9.064 -0.279 -4.580 1.00 97.50 195 HIS A N 1
ATOM 1512 C CA . HIS A 1 195 ? 9.460 -0.049 -3.182 1.00 97.50 195 HIS A CA 1
ATOM 1513 C C . HIS A 1 195 ? 10.727 -0.813 -2.757 1.00 97.50 195 HIS A C 1
ATOM 1515 O O . HIS A 1 195 ? 11.065 -0.798 -1.579 1.00 97.50 195 HIS A O 1
ATOM 1521 N N . ALA A 1 196 ? 11.431 -1.460 -3.692 1.00 97.00 196 ALA A N 1
ATOM 1522 C CA . ALA A 1 196 ? 12.607 -2.281 -3.394 1.00 97.00 196 ALA A CA 1
ATOM 1523 C C . ALA A 1 196 ? 13.901 -1.767 -4.047 1.00 97.00 196 ALA A C 1
ATOM 1525 O O . ALA A 1 196 ? 14.974 -1.858 -3.448 1.00 97.00 196 ALA A O 1
ATOM 1526 N N . ALA A 1 197 ? 13.819 -1.215 -5.263 1.00 96.38 197 ALA A N 1
ATOM 1527 C CA . ALA A 1 197 ? 14.990 -0.751 -6.002 1.00 96.38 197 ALA A CA 1
ATOM 1528 C C . ALA A 1 197 ? 15.739 0.353 -5.239 1.00 96.38 197 ALA A C 1
ATOM 1530 O O . ALA A 1 197 ? 15.145 1.347 -4.828 1.00 96.38 197 ALA A O 1
ATOM 1531 N N . GLY A 1 198 ? 17.050 0.171 -5.061 1.00 95.75 198 GLY A N 1
ATOM 1532 C CA . GLY A 1 198 ? 17.915 1.071 -4.288 1.00 95.75 198 GLY A CA 1
ATOM 1533 C C . GLY A 1 198 ? 17.957 0.778 -2.785 1.00 95.75 198 GLY A C 1
ATOM 1534 O O . GLY A 1 198 ? 18.863 1.254 -2.115 1.00 95.75 198 GLY A O 1
ATOM 1535 N N . LEU A 1 199 ? 17.024 -0.024 -2.261 1.00 96.69 199 LEU A N 1
ATOM 1536 C CA . LEU A 1 199 ? 17.016 -0.458 -0.860 1.00 96.69 199 LEU A CA 1
ATOM 1537 C C . LEU A 1 199 ? 17.590 -1.862 -0.706 1.00 96.69 199 LEU A C 1
ATOM 1539 O O . LEU A 1 199 ? 18.415 -2.105 0.169 1.00 96.69 199 LEU A O 1
ATOM 1543 N N . TYR A 1 200 ? 17.176 -2.779 -1.574 1.00 95.44 200 TYR A N 1
ATOM 1544 C CA . TYR A 1 200 ? 17.646 -4.158 -1.556 1.00 95.44 200 TYR A CA 1
ATOM 1545 C C . TYR A 1 200 ? 18.688 -4.379 -2.657 1.00 95.44 200 TYR A C 1
ATOM 1547 O O . TYR A 1 200 ? 18.536 -3.841 -3.761 1.00 95.44 200 TYR A O 1
ATOM 1555 N N . PRO A 1 201 ? 19.743 -5.169 -2.388 1.00 91.00 201 PRO A N 1
ATOM 1556 C CA . PRO A 1 201 ? 20.715 -5.517 -3.410 1.00 91.00 201 PRO A CA 1
ATOM 1557 C C . PRO A 1 201 ? 20.061 -6.366 -4.505 1.00 91.00 201 PRO A C 1
ATOM 1559 O O . PRO A 1 201 ? 19.203 -7.210 -4.239 1.00 91.00 201 PRO A O 1
ATOM 1562 N N . VAL A 1 202 ? 20.503 -6.157 -5.745 1.00 88.94 202 VAL A N 1
ATOM 1563 C CA . VAL A 1 202 ? 20.153 -7.006 -6.886 1.00 88.94 202 VAL A CA 1
ATOM 1564 C C . VAL A 1 202 ? 21.378 -7.845 -7.216 1.00 88.94 202 VAL A C 1
ATOM 1566 O O . VAL A 1 202 ? 22.366 -7.333 -7.734 1.00 88.94 202 VAL A O 1
ATOM 1569 N N . GLU A 1 203 ? 21.337 -9.127 -6.863 1.00 76.56 203 GLU A N 1
ATOM 1570 C CA . GLU A 1 203 ? 22.456 -10.043 -7.078 1.00 76.56 203 GLU A CA 1
ATOM 1571 C C . GLU A 1 203 ? 22.267 -10.870 -8.353 1.00 76.56 203 GLU A C 1
ATOM 1573 O O . GLU A 1 203 ? 21.196 -11.432 -8.595 1.00 76.56 203 GLU A O 1
ATOM 1578 N N . GLY A 1 204 ? 23.348 -10.980 -9.129 1.00 79.31 204 GLY A N 1
ATOM 1579 C CA . GLY A 1 204 ? 23.456 -11.887 -10.268 1.00 79.31 204 GLY A CA 1
ATOM 1580 C C . GLY A 1 204 ? 22.572 -11.549 -11.470 1.00 79.31 204 GLY A C 1
ATOM 1581 O O . GLY A 1 204 ? 21.910 -10.510 -11.544 1.00 79.31 204 GLY A O 1
ATOM 1582 N N . ASP A 1 205 ? 22.592 -12.465 -12.435 1.00 86.69 205 ASP A N 1
ATOM 1583 C CA . ASP A 1 205 ? 21.795 -12.367 -13.652 1.00 86.69 205 ASP A CA 1
ATOM 1584 C C . ASP A 1 205 ? 20.305 -12.610 -13.373 1.00 86.69 205 ASP A C 1
ATOM 1586 O O . ASP A 1 205 ? 19.899 -13.286 -12.420 1.00 86.69 205 ASP A O 1
ATOM 1590 N N . MET A 1 206 ? 19.459 -12.057 -14.236 1.00 92.50 206 MET A N 1
ATOM 1591 C CA . MET A 1 206 ? 18.016 -12.252 -14.194 1.00 92.50 206 MET A CA 1
ATOM 1592 C C . MET A 1 206 ? 17.642 -13.736 -14.330 1.00 92.50 206 MET A C 1
ATOM 1594 O O . MET A 1 206 ? 18.047 -14.417 -15.271 1.00 92.50 206 MET A O 1
ATOM 1598 N N . HIS A 1 207 ? 16.818 -14.233 -13.401 1.00 94.44 207 HIS A N 1
ATOM 1599 C CA . HIS A 1 207 ? 16.326 -15.610 -13.431 1.00 94.44 207 HIS A CA 1
ATOM 1600 C C . HIS A 1 207 ? 15.563 -15.900 -14.743 1.00 94.44 207 HIS A C 1
ATOM 1602 O O . HIS A 1 207 ? 14.734 -15.079 -15.131 1.00 94.44 207 HIS A O 1
ATOM 1608 N N . PRO A 1 208 ? 15.713 -17.073 -15.393 1.00 94.69 208 PRO A N 1
ATOM 1609 C CA . PRO A 1 208 ? 15.072 -17.354 -16.689 1.00 94.69 208 PRO A CA 1
ATOM 1610 C C . PRO A 1 208 ? 13.537 -17.284 -16.692 1.00 94.69 208 PRO A C 1
ATOM 1612 O O . PRO A 1 208 ? 12.916 -17.021 -17.720 1.00 94.69 208 PRO A O 1
ATOM 1615 N N . ARG A 1 209 ? 12.907 -17.546 -15.538 1.00 97.38 209 ARG A N 1
ATOM 1616 C CA . ARG A 1 209 ? 11.449 -17.401 -15.348 1.00 97.38 209 ARG A CA 1
ATOM 1617 C C . ARG A 1 209 ? 11.002 -15.979 -15.007 1.00 97.38 209 ARG A C 1
ATOM 1619 O O . ARG A 1 209 ? 9.806 -15.716 -15.024 1.00 97.38 209 ARG A O 1
ATOM 1626 N N . LEU A 1 210 ? 11.921 -15.062 -14.716 1.00 97.31 210 LEU A N 1
ATOM 1627 C CA . LEU A 1 210 ? 11.603 -13.661 -14.466 1.00 97.31 210 LEU A CA 1
ATOM 1628 C C . LEU A 1 210 ? 11.536 -12.924 -15.810 1.00 97.31 210 LEU A C 1
ATOM 1630 O O . LEU A 1 210 ? 12.558 -12.642 -16.423 1.00 97.31 210 LEU A O 1
ATOM 1634 N N . LEU A 1 211 ? 10.321 -12.641 -16.282 1.00 98.19 211 LEU A N 1
ATOM 1635 C CA . LEU A 1 211 ? 10.082 -11.973 -17.563 1.00 98.19 211 LEU A CA 1
ATOM 1636 C C . LEU A 1 211 ? 10.560 -10.520 -17.541 1.00 98.19 211 LEU A C 1
ATOM 1638 O O . LEU A 1 211 ? 11.107 -10.037 -18.531 1.00 98.19 211 LEU A O 1
ATOM 1642 N N . ALA A 1 212 ? 10.314 -9.823 -16.431 1.00 98.31 212 ALA A N 1
ATOM 1643 C CA . ALA A 1 212 ? 10.718 -8.438 -16.253 1.00 98.31 212 ALA A CA 1
ATOM 1644 C C . ALA A 1 212 ? 10.844 -8.064 -14.773 1.00 98.31 212 ALA A C 1
ATOM 1646 O O . ALA A 1 212 ? 10.054 -8.510 -13.934 1.00 98.31 212 ALA A O 1
ATOM 1647 N N . ARG A 1 213 ? 11.795 -7.171 -14.491 1.00 98.00 213 ARG A N 1
ATOM 1648 C CA . ARG A 1 213 ? 11.824 -6.328 -13.289 1.00 98.00 213 ARG A CA 1
ATOM 1649 C C . ARG A 1 213 ? 11.364 -4.931 -13.682 1.00 98.00 213 ARG A C 1
ATOM 1651 O O . ARG A 1 213 ? 11.859 -4.378 -14.664 1.00 98.00 213 ARG A O 1
ATOM 1658 N N . MET A 1 214 ? 10.444 -4.357 -12.923 1.00 98.19 214 MET A N 1
ATOM 1659 C CA . MET A 1 214 ? 10.019 -2.969 -13.088 1.00 98.19 214 MET A CA 1
ATOM 1660 C C . MET A 1 214 ? 10.429 -2.175 -11.857 1.00 98.19 214 MET A C 1
ATOM 1662 O O . MET A 1 214 ? 10.186 -2.624 -10.746 1.00 98.19 214 MET A O 1
ATOM 1666 N N . PHE A 1 215 ? 11.024 -0.998 -12.015 1.00 98.38 215 PHE A N 1
ATOM 1667 C CA . PHE A 1 215 ? 11.217 -0.079 -10.891 1.00 98.38 215 PHE A CA 1
ATOM 1668 C C . PHE A 1 215 ? 10.877 1.359 -11.275 1.00 98.38 215 PHE A C 1
ATOM 1670 O O . PHE A 1 215 ? 10.760 1.702 -12.450 1.00 98.38 215 PHE A O 1
ATOM 1677 N N . THR A 1 216 ? 10.708 2.221 -10.272 1.00 98.06 216 THR A N 1
ATOM 1678 C CA . THR A 1 216 ? 10.374 3.638 -10.465 1.00 98.06 216 THR A CA 1
ATOM 1679 C C . THR A 1 216 ? 11.503 4.548 -10.001 1.00 98.06 216 THR A C 1
ATOM 1681 O O . THR A 1 216 ? 12.159 4.275 -8.998 1.00 98.06 216 THR A O 1
ATOM 1684 N N . GLY A 1 217 ? 11.694 5.661 -10.707 1.00 97.56 217 GLY A N 1
ATOM 1685 C CA . GLY A 1 217 ? 12.585 6.742 -10.293 1.00 97.56 217 GLY A CA 1
ATOM 1686 C C . GLY A 1 217 ? 12.008 7.600 -9.165 1.00 97.56 217 GLY A C 1
ATOM 1687 O O . GLY A 1 217 ? 12.759 8.185 -8.397 1.00 97.56 217 GLY A O 1
ATOM 1688 N N . GLY A 1 218 ? 10.677 7.638 -9.030 1.00 96.88 218 GLY A N 1
ATOM 1689 C CA . GLY A 1 218 ? 9.952 8.533 -8.112 1.00 96.88 218 GLY A CA 1
ATOM 1690 C C . GLY A 1 218 ? 9.867 8.110 -6.656 1.00 96.88 218 GLY A C 1
ATOM 1691 O O . GLY A 1 218 ? 8.948 8.535 -5.961 1.00 96.88 218 GLY A O 1
ATOM 1692 N N . LYS A 1 219 ? 10.757 7.221 -6.216 1.00 97.56 219 LYS A N 1
ATOM 1693 C CA . LYS A 1 219 ? 10.810 6.731 -4.835 1.00 97.56 219 LYS A CA 1
ATOM 1694 C C . LYS A 1 219 ? 12.242 6.836 -4.320 1.00 97.56 219 LYS A C 1
ATOM 1696 O O . LYS A 1 219 ? 12.762 7.940 -4.276 1.00 97.56 219 LYS A O 1
ATOM 1701 N N . ALA A 1 220 ? 12.906 5.718 -4.024 1.00 97.56 220 ALA A N 1
ATOM 1702 C CA . ALA A 1 220 ? 14.268 5.696 -3.481 1.00 97.56 220 ALA A CA 1
ATOM 1703 C C . ALA A 1 220 ? 15.289 6.486 -4.320 1.00 97.56 220 ALA A C 1
ATOM 1705 O O . ALA A 1 220 ? 16.278 6.964 -3.786 1.00 97.56 220 ALA A O 1
ATOM 1706 N N . LEU A 1 221 ? 15.049 6.625 -5.627 1.00 98.00 221 LEU A N 1
ATOM 1707 C CA . LEU A 1 221 ? 15.934 7.334 -6.551 1.00 98.00 221 LEU A CA 1
ATOM 1708 C C . LEU A 1 221 ? 15.644 8.843 -6.657 1.00 98.00 221 LEU A C 1
ATOM 1710 O O . LEU A 1 221 ? 16.400 9.535 -7.327 1.00 98.00 221 LEU A O 1
ATOM 1714 N N . GLY A 1 222 ? 14.578 9.356 -6.031 1.00 96.56 222 GLY A N 1
ATOM 1715 C CA . GLY A 1 222 ? 14.308 10.794 -5.898 1.00 96.56 222 GLY A CA 1
ATOM 1716 C C . GLY A 1 222 ? 14.007 11.571 -7.191 1.00 96.56 222 GLY A C 1
ATOM 1717 O O . GLY A 1 222 ? 14.047 12.796 -7.195 1.00 96.56 222 GLY A O 1
ATOM 1718 N N . VAL A 1 223 ? 13.726 10.905 -8.312 1.00 97.75 223 VAL A N 1
ATOM 1719 C CA . VAL A 1 223 ? 13.535 11.549 -9.631 1.00 97.75 223 VAL A CA 1
ATOM 1720 C C . VAL A 1 223 ? 12.118 11.242 -10.147 1.00 97.75 223 VAL A C 1
ATOM 1722 O O . VAL A 1 223 ? 11.190 11.072 -9.373 1.00 97.75 223 VAL A O 1
ATOM 1725 N N . ALA A 1 224 ? 11.881 11.196 -11.450 1.00 96.75 224 ALA A N 1
ATOM 1726 C CA . ALA A 1 224 ? 10.665 10.663 -12.054 1.00 96.75 224 ALA A CA 1
ATOM 1727 C C . ALA A 1 224 ? 11.049 9.566 -13.059 1.00 96.75 224 ALA A C 1
ATOM 1729 O O . ALA A 1 224 ? 12.231 9.314 -13.295 1.00 96.75 224 ALA A O 1
ATOM 1730 N N . GLY A 1 225 ? 10.057 8.910 -13.657 1.00 97.31 225 GLY A N 1
ATOM 1731 C CA . GLY A 1 225 ? 10.281 7.825 -14.610 1.00 97.31 225 GLY A CA 1
ATOM 1732 C C . GLY A 1 225 ? 10.012 6.436 -14.037 1.00 97.31 225 GLY A C 1
ATOM 1733 O O . GLY A 1 225 ? 9.883 6.242 -12.829 1.00 97.31 225 GLY A O 1
ATOM 1734 N N . GLY A 1 226 ? 9.899 5.462 -14.930 1.00 98.06 226 GLY A N 1
ATOM 1735 C CA . GLY A 1 226 ? 9.834 4.037 -14.626 1.00 98.06 226 GLY A CA 1
ATOM 1736 C C . GLY A 1 226 ? 10.707 3.265 -15.599 1.00 98.06 226 GLY A C 1
ATOM 1737 O O . GLY A 1 226 ? 10.870 3.686 -16.738 1.00 98.06 226 GLY A O 1
ATOM 1738 N N . MET A 1 227 ? 11.275 2.155 -15.165 1.00 98.44 227 MET A N 1
ATOM 1739 C CA . MET A 1 227 ? 12.187 1.356 -15.965 1.00 98.44 227 MET A CA 1
ATOM 1740 C C . MET A 1 227 ? 11.697 -0.080 -16.000 1.00 98.44 227 MET A C 1
ATOM 1742 O O . MET A 1 227 ? 11.364 -0.643 -14.959 1.00 98.44 227 MET A O 1
ATOM 1746 N N . VAL A 1 228 ? 11.666 -0.664 -17.191 1.00 98.81 228 VAL A N 1
ATOM 1747 C CA . VAL A 1 228 ? 11.486 -2.105 -17.373 1.00 98.81 228 VAL A CA 1
ATOM 1748 C C . VAL A 1 228 ? 12.827 -2.693 -17.757 1.00 98.81 228 VAL A C 1
ATOM 1750 O O . VAL A 1 228 ? 13.371 -2.300 -18.780 1.00 98.81 228 VAL A O 1
ATOM 1753 N N . CYS A 1 229 ? 13.329 -3.639 -16.974 1.00 98.69 229 CYS A N 1
ATOM 1754 C CA . CYS A 1 229 ? 14.540 -4.404 -17.248 1.00 98.69 229 CYS A CA 1
ATOM 1755 C C . CYS A 1 229 ? 14.143 -5.841 -17.599 1.00 98.69 229 CYS A C 1
ATOM 1757 O O . CYS A 1 229 ? 13.408 -6.475 -16.836 1.00 98.69 229 CYS A O 1
ATOM 1759 N N . ALA A 1 230 ? 14.578 -6.340 -18.754 1.00 98.56 230 ALA A N 1
ATOM 1760 C CA . ALA A 1 230 ? 14.147 -7.631 -19.293 1.00 98.56 230 ALA A CA 1
ATOM 1761 C C . ALA A 1 230 ? 15.151 -8.181 -20.325 1.00 98.56 230 ALA A C 1
ATOM 1763 O O . ALA A 1 230 ? 16.227 -7.616 -20.544 1.00 98.56 230 ALA A O 1
ATOM 1764 N N . SER A 1 231 ? 14.795 -9.286 -20.986 1.00 98.31 231 SER A N 1
ATOM 1765 C CA . SER A 1 231 ? 15.526 -9.748 -22.171 1.00 98.31 231 SER A CA 1
ATOM 1766 C C . SER A 1 231 ? 15.432 -8.730 -23.309 1.00 98.31 231 SER A C 1
ATOM 1768 O O . SER A 1 231 ? 14.467 -7.962 -23.411 1.00 98.31 231 SER A O 1
ATOM 1770 N N . ARG A 1 232 ? 16.405 -8.747 -24.222 1.00 98.25 232 ARG A N 1
ATOM 1771 C CA . ARG A 1 232 ? 16.416 -7.846 -25.381 1.00 98.25 232 ARG A CA 1
ATOM 1772 C C . ARG A 1 232 ? 15.162 -8.009 -26.232 1.00 98.25 232 ARG A C 1
ATOM 1774 O O . ARG A 1 232 ? 14.554 -7.015 -26.611 1.00 98.25 232 ARG A O 1
ATOM 1781 N N . VAL A 1 233 ? 14.724 -9.250 -26.441 1.00 98.25 233 VAL A N 1
ATOM 1782 C CA . VAL A 1 233 ? 13.502 -9.561 -27.198 1.00 98.25 233 VAL A CA 1
ATOM 1783 C C . VAL A 1 233 ? 12.260 -8.972 -26.522 1.00 98.25 233 VAL A C 1
ATOM 1785 O O . VAL A 1 233 ? 11.378 -8.445 -27.202 1.00 98.25 233 VAL A O 1
ATOM 1788 N N . ALA A 1 234 ? 12.178 -9.013 -25.189 1.00 98.38 234 ALA A N 1
ATOM 1789 C CA . ALA A 1 234 ? 11.072 -8.400 -24.459 1.00 98.38 234 ALA A CA 1
ATOM 1790 C C . ALA A 1 234 ? 11.082 -6.867 -24.605 1.00 98.38 234 ALA A C 1
ATOM 1792 O O . ALA A 1 234 ? 10.042 -6.272 -24.896 1.00 98.38 234 ALA A O 1
ATOM 1793 N N . ILE A 1 235 ? 12.248 -6.228 -24.483 1.00 98.75 235 ILE A N 1
ATOM 1794 C CA . ILE A 1 235 ? 12.379 -4.777 -24.677 1.00 98.75 235 ILE A CA 1
ATOM 1795 C C . ILE A 1 235 ? 12.028 -4.363 -26.112 1.00 98.75 235 ILE A C 1
ATOM 1797 O O . ILE A 1 235 ? 11.235 -3.443 -26.306 1.00 98.75 235 ILE A O 1
ATOM 1801 N N . GLU A 1 236 ? 12.522 -5.075 -27.124 1.00 98.56 236 GLU A N 1
ATOM 1802 C CA . GLU A 1 236 ? 12.168 -4.836 -28.529 1.00 98.56 236 GLU A CA 1
ATOM 1803 C C . GLU A 1 236 ? 10.663 -5.017 -28.776 1.00 98.56 236 GLU A C 1
ATOM 1805 O O . GLU A 1 236 ? 10.048 -4.232 -29.503 1.00 98.56 236 GLU A O 1
ATOM 1810 N N . THR A 1 237 ? 10.034 -5.998 -28.124 1.00 98.56 237 THR A N 1
ATOM 1811 C CA . THR A 1 237 ? 8.578 -6.196 -28.184 1.00 98.56 237 THR A CA 1
ATOM 1812 C C . THR A 1 237 ? 7.833 -4.993 -27.602 1.00 98.56 237 THR A C 1
ATOM 1814 O O . THR A 1 237 ? 6.880 -4.512 -28.216 1.00 98.56 237 THR A O 1
ATOM 1817 N N . LEU A 1 238 ? 8.271 -4.458 -26.457 1.00 98.56 238 LEU A N 1
ATOM 1818 C CA . LEU A 1 238 ? 7.677 -3.259 -25.853 1.00 98.56 238 LEU A CA 1
ATOM 1819 C C . LEU A 1 238 ? 7.848 -2.020 -26.737 1.00 98.56 238 LEU A C 1
ATOM 1821 O O . LEU A 1 238 ? 6.901 -1.250 -26.879 1.00 98.56 238 LEU A O 1
ATOM 1825 N N . ILE A 1 239 ? 9.008 -1.848 -27.373 1.00 98.50 239 ILE A N 1
ATOM 1826 C CA . ILE A 1 239 ? 9.256 -0.735 -28.301 1.00 98.50 239 ILE A CA 1
ATOM 1827 C C . ILE A 1 239 ? 8.282 -0.782 -29.488 1.00 98.50 239 ILE A C 1
ATOM 1829 O O . ILE A 1 239 ? 7.756 0.255 -29.891 1.00 98.50 239 ILE A O 1
ATOM 1833 N N . ASN A 1 240 ? 8.011 -1.974 -30.030 1.00 97.88 240 ASN A N 1
ATOM 1834 C CA . ASN A 1 240 ? 7.175 -2.141 -31.224 1.00 97.88 240 ASN A CA 1
ATOM 1835 C C . ASN A 1 240 ? 5.666 -2.215 -30.929 1.00 97.88 240 ASN A C 1
ATOM 1837 O O . ASN A 1 240 ? 4.855 -1.783 -31.750 1.00 97.88 240 ASN A O 1
ATOM 1841 N N . HIS A 1 241 ? 5.270 -2.767 -29.780 1.00 96.44 241 HIS A N 1
ATOM 1842 C CA . HIS A 1 241 ? 3.868 -3.091 -29.482 1.00 96.44 241 HIS A CA 1
ATOM 1843 C C . HIS A 1 241 ? 3.324 -2.429 -28.212 1.00 96.44 241 HIS A C 1
ATOM 1845 O O . HIS A 1 241 ? 2.103 -2.319 -28.056 1.00 96.44 241 HIS A O 1
ATOM 1851 N N . GLY A 1 242 ? 4.195 -1.941 -27.329 1.00 96.81 242 GLY A N 1
ATOM 1852 C CA . GLY A 1 242 ? 3.820 -1.298 -26.075 1.00 96.81 242 GLY A CA 1
ATOM 1853 C C . GLY A 1 242 ? 3.140 0.041 -26.311 1.00 96.81 242 GLY A C 1
ATOM 1854 O O . GLY A 1 242 ? 3.784 1.079 -26.427 1.00 96.81 242 GLY A O 1
ATOM 1855 N N . ARG A 1 243 ? 1.806 0.052 -26.349 1.00 95.56 243 ARG A N 1
ATOM 1856 C CA . ARG A 1 243 ? 1.023 1.256 -26.680 1.00 95.56 243 ARG A CA 1
ATOM 1857 C C . ARG A 1 243 ? 1.321 2.435 -25.754 1.00 95.56 243 ARG A C 1
ATOM 1859 O O . ARG A 1 243 ? 1.399 3.565 -26.226 1.00 95.56 243 ARG A O 1
ATOM 1866 N N . SER A 1 244 ? 1.504 2.179 -24.459 1.00 95.25 244 SER A N 1
ATOM 1867 C CA . SER A 1 244 ? 1.852 3.224 -23.494 1.00 95.25 244 SER A CA 1
ATOM 1868 C C . SER A 1 244 ? 3.291 3.728 -23.640 1.00 95.25 244 SER A C 1
ATOM 1870 O O . SER A 1 244 ? 3.582 4.799 -23.131 1.00 95.25 244 SER A O 1
ATOM 1872 N N . PHE A 1 245 ? 4.175 3.026 -24.354 1.00 97.62 245 PHE A N 1
ATOM 1873 C CA . PHE A 1 245 ? 5.481 3.544 -24.775 1.00 97.62 245 PHE A CA 1
ATOM 1874 C C . PHE A 1 245 ? 5.384 4.329 -26.094 1.00 97.62 245 PHE A C 1
ATOM 1876 O O . PHE A 1 245 ? 5.932 5.420 -26.220 1.00 97.62 245 PHE A O 1
ATOM 1883 N N . VAL A 1 246 ? 4.660 3.784 -27.076 1.00 96.75 246 VAL A N 1
ATOM 1884 C CA . VAL A 1 246 ? 4.589 4.329 -28.442 1.00 96.75 246 VAL A CA 1
ATOM 1885 C C . VAL A 1 246 ? 3.813 5.649 -28.506 1.00 96.75 246 VAL A C 1
ATOM 1887 O O . VAL A 1 246 ? 4.228 6.574 -29.201 1.00 96.75 246 VAL A O 1
ATOM 1890 N N . PHE A 1 247 ? 2.688 5.753 -27.794 1.00 96.38 247 PHE A N 1
ATOM 1891 C CA . PHE A 1 247 ? 1.742 6.873 -27.914 1.00 96.38 247 PHE A CA 1
ATOM 1892 C C . PHE A 1 247 ? 1.848 7.879 -26.760 1.00 96.38 247 PHE A C 1
ATOM 1894 O O . PHE A 1 247 ? 0.841 8.403 -26.288 1.00 96.38 247 PHE A O 1
ATOM 1901 N N . THR A 1 248 ? 3.069 8.143 -26.298 1.00 97.00 248 THR A N 1
ATOM 1902 C CA . THR A 1 248 ? 3.368 9.154 -25.276 1.00 97.00 248 THR A CA 1
ATOM 1903 C C . THR A 1 248 ? 4.561 9.998 -25.704 1.00 97.00 248 THR A C 1
ATOM 1905 O O . THR A 1 248 ? 5.459 9.508 -26.387 1.00 97.00 248 THR A O 1
ATOM 1908 N N . THR A 1 249 ? 4.611 11.256 -25.270 1.00 97.75 249 THR A N 1
ATOM 1909 C CA . THR A 1 249 ? 5.832 12.068 -25.367 1.00 97.75 249 THR A CA 1
ATOM 1910 C C . THR A 1 249 ? 6.963 11.385 -24.596 1.00 97.75 249 THR A C 1
ATOM 1912 O O . THR A 1 249 ? 6.717 10.780 -23.547 1.00 97.75 249 THR A O 1
ATOM 1915 N N . ALA A 1 250 ? 8.188 11.453 -25.123 1.00 97.38 250 ALA A N 1
ATOM 1916 C CA . ALA A 1 250 ? 9.356 10.906 -24.446 1.00 97.38 250 ALA A CA 1
ATOM 1917 C C . ALA A 1 250 ? 9.595 11.604 -23.098 1.00 97.38 250 ALA A C 1
ATOM 1919 O O . ALA A 1 250 ? 9.212 12.758 -22.889 1.00 97.38 250 ALA A O 1
ATOM 1920 N N . VAL A 1 251 ? 10.234 10.877 -22.181 1.00 97.75 251 VAL A N 1
ATOM 1921 C CA . VAL A 1 251 ? 10.642 11.415 -20.881 1.00 97.75 251 VAL A CA 1
ATOM 1922 C C . VAL A 1 251 ? 11.558 12.627 -21.104 1.00 97.75 251 VAL A C 1
ATOM 1924 O O . VAL A 1 251 ? 12.381 12.595 -22.011 1.00 97.75 251 VAL A O 1
ATOM 1927 N N . PRO A 1 252 ? 11.440 13.710 -20.320 1.00 98.06 252 PRO A N 1
ATOM 1928 C CA . PRO A 1 252 ? 12.398 14.810 -20.381 1.00 98.06 252 PRO A CA 1
ATOM 1929 C C . PRO A 1 252 ? 13.857 14.320 -20.232 1.00 98.06 252 PRO A C 1
ATOM 1931 O O . PRO A 1 252 ? 14.135 13.564 -19.295 1.00 98.06 252 PRO A O 1
ATOM 1934 N N . PRO A 1 253 ? 14.814 14.755 -21.078 1.00 97.94 253 PRO A N 1
ATOM 1935 C CA . PRO A 1 253 ? 16.210 14.299 -21.007 1.00 97.94 253 PRO A CA 1
ATOM 1936 C C . PRO A 1 253 ? 16.860 14.567 -19.643 1.00 97.94 253 PRO A C 1
ATOM 1938 O O . PRO A 1 253 ? 17.625 13.741 -19.150 1.00 97.94 253 PRO A O 1
ATOM 1941 N N . MET A 1 254 ? 16.491 15.671 -18.986 1.00 98.06 254 MET A N 1
ATOM 1942 C CA . MET A 1 254 ? 16.944 15.988 -17.627 1.00 98.06 254 MET A CA 1
ATOM 1943 C C . MET A 1 254 ? 16.508 14.953 -16.578 1.00 98.06 254 MET A C 1
ATOM 1945 O O . MET A 1 254 ? 17.249 14.678 -15.637 1.00 98.06 254 MET A O 1
ATOM 1949 N N . ILE A 1 255 ? 15.334 14.335 -16.754 1.00 98.25 255 ILE A N 1
ATOM 1950 C CA . ILE A 1 255 ? 14.835 13.273 -15.872 1.00 98.25 255 ILE A CA 1
ATOM 1951 C C . ILE A 1 255 ? 15.608 11.978 -16.129 1.00 98.25 255 ILE A C 1
ATOM 1953 O O . ILE A 1 255 ? 15.991 11.310 -15.173 1.00 98.25 255 ILE A O 1
ATOM 1957 N N . ALA A 1 256 ? 15.912 11.651 -17.390 1.00 98.56 256 ALA A N 1
ATOM 1958 C CA . ALA A 1 256 ? 16.764 10.506 -17.719 1.00 98.56 256 ALA A CA 1
ATOM 1959 C C . ALA A 1 256 ? 18.184 10.660 -17.138 1.00 98.56 256 ALA A C 1
ATOM 1961 O O . ALA A 1 256 ? 18.720 9.712 -16.563 1.00 98.56 256 ALA A O 1
ATOM 1962 N N . ALA A 1 257 ? 18.764 11.863 -17.220 1.00 98.69 257 ALA A N 1
ATOM 1963 C CA . ALA A 1 257 ? 20.072 12.173 -16.645 1.00 98.69 257 ALA A CA 1
ATOM 1964 C C . ALA A 1 257 ? 20.083 12.060 -15.117 1.00 98.69 257 ALA A C 1
ATOM 1966 O O . ALA A 1 257 ? 20.947 11.385 -14.553 1.00 98.69 257 ALA A O 1
ATOM 1967 N N . GLY A 1 258 ? 19.100 12.678 -14.454 1.00 98.69 258 GLY A N 1
ATOM 1968 C CA . GLY A 1 258 ? 18.937 12.595 -13.005 1.00 98.69 258 GLY A CA 1
ATOM 1969 C C . GLY A 1 258 ? 18.750 11.152 -12.541 1.00 98.69 258 GLY A C 1
ATOM 1970 O O . GLY A 1 258 ? 19.457 10.704 -11.642 1.00 98.69 258 GLY A O 1
ATOM 1971 N N . LEU A 1 259 ? 17.873 10.390 -13.204 1.00 98.56 259 LEU A N 1
ATOM 1972 C CA . LEU A 1 259 ? 17.618 8.988 -12.873 1.00 98.56 259 LEU A CA 1
ATOM 1973 C C . LEU A 1 259 ? 18.874 8.128 -13.043 1.00 98.56 259 LEU A C 1
ATOM 1975 O O . LEU A 1 259 ? 19.204 7.342 -12.157 1.00 98.56 259 LEU A O 1
ATOM 1979 N N . ARG A 1 260 ? 19.615 8.306 -14.143 1.00 98.75 260 ARG A N 1
ATOM 1980 C CA . ARG A 1 260 ? 20.906 7.637 -14.349 1.00 98.75 260 ARG A CA 1
ATOM 1981 C C . ARG A 1 260 ? 21.877 7.946 -13.215 1.00 98.75 260 ARG A C 1
ATOM 1983 O O . ARG A 1 260 ? 22.520 7.033 -12.701 1.00 98.75 260 ARG A O 1
ATOM 1990 N N . ARG A 1 261 ? 21.978 9.214 -12.808 1.00 98.81 261 ARG A N 1
ATOM 1991 C CA . ARG A 1 261 ? 22.879 9.608 -11.725 1.00 98.81 261 ARG A CA 1
ATOM 1992 C C . ARG A 1 261 ? 22.441 9.042 -10.373 1.00 98.81 261 ARG A C 1
ATOM 1994 O O . ARG A 1 261 ? 23.296 8.583 -9.622 1.00 98.81 261 ARG A O 1
ATOM 2001 N N . ALA A 1 262 ? 21.142 9.017 -10.093 1.00 98.56 262 ALA A N 1
ATOM 2002 C CA . ALA A 1 262 ? 20.590 8.424 -8.880 1.00 98.56 262 ALA A CA 1
ATOM 2003 C C . ALA A 1 262 ? 20.871 6.914 -8.796 1.00 98.56 262 ALA A C 1
ATOM 2005 O O . ALA A 1 262 ? 21.300 6.437 -7.750 1.00 98.56 262 ALA A O 1
ATOM 2006 N N . MET A 1 263 ? 20.732 6.172 -9.905 1.00 98.31 263 MET A N 1
ATOM 2007 C CA . MET A 1 263 ? 21.092 4.744 -9.958 1.00 98.31 263 MET A CA 1
ATOM 2008 C C . MET A 1 263 ? 22.574 4.505 -9.649 1.00 98.31 263 MET A C 1
ATOM 2010 O O . MET A 1 263 ? 22.915 3.538 -8.975 1.00 98.31 263 MET A O 1
ATOM 2014 N N . GLN A 1 264 ? 23.466 5.378 -10.122 1.00 98.19 264 GLN A N 1
ATOM 2015 C CA . GLN A 1 264 ? 24.899 5.271 -9.829 1.00 98.19 264 GLN A CA 1
ATOM 2016 C C . GLN A 1 264 ? 25.206 5.518 -8.352 1.00 98.19 264 GLN A C 1
ATOM 2018 O O . GLN A 1 264 ? 26.041 4.822 -7.786 1.00 98.19 264 GLN A O 1
ATOM 2023 N N . ILE A 1 265 ? 24.537 6.496 -7.734 1.00 98.19 265 ILE A N 1
ATOM 2024 C CA . ILE A 1 265 ? 24.699 6.796 -6.306 1.00 98.19 265 ILE A CA 1
ATOM 2025 C C . ILE A 1 265 ? 24.188 5.624 -5.467 1.00 98.19 265 ILE A C 1
ATOM 2027 O O . ILE A 1 265 ? 24.937 5.106 -4.652 1.00 98.19 265 ILE A O 1
ATOM 2031 N N . ALA A 1 266 ? 22.975 5.133 -5.734 1.00 96.88 266 ALA A N 1
ATOM 2032 C CA . ALA A 1 266 ? 22.396 4.010 -4.995 1.00 96.88 266 ALA A CA 1
ATOM 2033 C C . ALA A 1 266 ? 23.257 2.730 -5.061 1.00 96.88 266 ALA A C 1
ATOM 2035 O O . ALA A 1 266 ? 23.279 1.954 -4.111 1.00 96.88 266 ALA A O 1
ATOM 2036 N N . GLN A 1 267 ? 23.978 2.509 -6.167 1.00 95.50 267 GLN A N 1
ATOM 2037 C CA . GLN A 1 267 ? 24.929 1.399 -6.305 1.00 95.50 267 GLN A CA 1
ATOM 2038 C C . GLN A 1 267 ? 26.258 1.641 -5.575 1.00 95.50 267 GLN A C 1
ATOM 2040 O O . GLN A 1 267 ? 26.858 0.693 -5.072 1.00 95.50 267 GLN A O 1
ATOM 2045 N N . ALA A 1 268 ? 26.749 2.881 -5.567 1.00 96.75 268 ALA A N 1
ATOM 2046 C CA . ALA A 1 268 ? 28.051 3.228 -5.001 1.00 96.75 268 ALA A CA 1
ATOM 2047 C C . ALA A 1 268 ? 28.014 3.465 -3.483 1.00 96.75 268 ALA A C 1
ATOM 2049 O O . ALA A 1 268 ? 29.041 3.283 -2.835 1.00 96.75 268 ALA A O 1
ATOM 2050 N N . GLU A 1 269 ? 26.857 3.859 -2.944 1.00 96.75 269 GLU A N 1
ATOM 2051 C CA . GLU A 1 269 ? 26.663 4.310 -1.556 1.00 96.75 269 GLU A CA 1
ATOM 2052 C C . GLU A 1 269 ? 25.578 3.465 -0.840 1.00 96.75 269 GLU A C 1
ATOM 2054 O O . GLU A 1 269 ? 24.527 3.984 -0.438 1.00 96.75 269 GLU A O 1
ATOM 2059 N N . PRO A 1 270 ? 25.776 2.135 -0.689 1.00 94.56 270 PRO A N 1
ATOM 2060 C CA . PRO A 1 270 ? 24.798 1.242 -0.056 1.00 94.56 270 PRO A CA 1
ATOM 2061 C C . PRO A 1 270 ? 24.537 1.570 1.425 1.00 94.56 270 PRO A C 1
ATOM 2063 O O . PRO A 1 270 ? 23.530 1.135 1.989 1.00 94.56 270 PRO A O 1
ATOM 2066 N N . GLU A 1 271 ? 25.410 2.345 2.069 1.00 95.38 271 GLU A N 1
ATOM 2067 C CA . GLU A 1 271 ? 25.248 2.834 3.436 1.00 95.38 271 GLU A CA 1
ATOM 2068 C C . GLU A 1 271 ? 23.982 3.680 3.622 1.00 95.38 271 GLU A C 1
ATOM 2070 O O . GLU A 1 271 ? 23.412 3.670 4.714 1.00 95.38 271 GLU A O 1
ATOM 2075 N N . HIS A 1 272 ? 23.483 4.346 2.571 1.00 95.06 272 HIS A N 1
ATOM 2076 C CA . HIS A 1 272 ? 22.203 5.059 2.633 1.00 95.06 272 HIS A CA 1
ATOM 2077 C C . HIS A 1 272 ? 21.068 4.076 2.935 1.00 95.06 272 HIS A C 1
ATOM 2079 O O . HIS A 1 272 ? 20.302 4.281 3.875 1.00 95.06 272 HIS A O 1
ATOM 2085 N N . ALA A 1 273 ? 20.998 2.967 2.193 1.00 96.69 273 ALA A N 1
ATOM 2086 C CA . ALA A 1 273 ? 19.998 1.929 2.417 1.00 96.69 273 ALA A CA 1
ATOM 2087 C C . ALA A 1 273 ? 20.171 1.270 3.794 1.00 96.69 273 ALA A C 1
ATOM 2089 O O . ALA A 1 273 ? 19.196 1.131 4.531 1.00 96.69 273 ALA A O 1
ATOM 2090 N N . GLN A 1 274 ? 21.405 0.930 4.187 1.00 96.25 274 GLN A N 1
ATOM 2091 C CA . GLN A 1 274 ? 21.691 0.359 5.513 1.00 96.25 274 GLN A CA 1
ATOM 2092 C C . GLN A 1 274 ? 21.204 1.272 6.641 1.00 96.25 274 GLN A C 1
ATOM 2094 O O . GLN A 1 274 ? 20.585 0.812 7.597 1.00 96.25 274 GLN A O 1
ATOM 2099 N N . THR A 1 275 ? 21.442 2.574 6.507 1.00 96.50 275 THR A N 1
ATOM 2100 C CA . THR A 1 275 ? 21.006 3.576 7.476 1.00 96.50 275 THR A CA 1
ATOM 2101 C C . THR A 1 275 ? 19.481 3.614 7.591 1.00 96.50 275 THR A C 1
ATOM 2103 O O . THR A 1 275 ? 18.945 3.635 8.701 1.00 96.50 275 THR A O 1
ATOM 2106 N N . VAL A 1 276 ? 18.771 3.569 6.459 1.00 97.00 276 VAL A N 1
ATOM 2107 C CA . VAL A 1 276 ? 17.303 3.506 6.433 1.00 97.00 276 VAL A CA 1
ATOM 2108 C C . VAL A 1 276 ? 16.798 2.270 7.183 1.00 97.00 276 VAL A C 1
ATOM 2110 O O . VAL A 1 276 ? 15.900 2.394 8.015 1.00 97.00 276 VAL A O 1
ATOM 2113 N N . PHE A 1 277 ? 17.376 1.091 6.931 1.00 97.69 277 PHE A N 1
ATOM 2114 C CA . PHE A 1 277 ? 16.984 -0.140 7.626 1.00 97.69 277 PHE A CA 1
ATOM 2115 C C . PHE A 1 277 ? 17.256 -0.070 9.125 1.00 97.69 277 PHE A C 1
ATOM 2117 O O . PHE A 1 277 ? 16.368 -0.397 9.906 1.00 97.69 277 PHE A O 1
ATOM 2124 N N . THR A 1 278 ? 18.431 0.410 9.539 1.00 97.25 278 THR A N 1
ATOM 2125 C CA . THR A 1 278 ? 18.768 0.585 10.961 1.00 97.25 278 THR A CA 1
ATOM 2126 C C . THR A 1 278 ? 17.736 1.459 11.672 1.00 97.25 278 THR A C 1
ATOM 2128 O O . THR A 1 278 ? 17.262 1.109 12.751 1.00 97.25 278 THR A O 1
ATOM 2131 N N . ARG A 1 279 ? 17.315 2.562 11.047 1.00 97.25 279 ARG A N 1
ATOM 2132 C CA . ARG A 1 279 ? 16.313 3.473 11.622 1.00 97.25 279 ARG A CA 1
ATOM 2133 C C . ARG A 1 279 ? 14.902 2.903 11.604 1.00 97.25 279 ARG A C 1
ATOM 2135 O O . ARG A 1 279 ? 14.161 3.099 12.562 1.00 97.25 279 ARG A O 1
ATOM 2142 N N . ALA A 1 280 ? 14.530 2.180 10.551 1.00 97.56 280 ALA A N 1
ATOM 2143 C CA . ALA A 1 280 ? 13.248 1.486 10.494 1.00 97.56 280 ALA A CA 1
ATOM 2144 C C . ALA A 1 280 ? 13.154 0.391 11.569 1.00 97.56 280 ALA A C 1
ATOM 2146 O O . ALA A 1 280 ? 12.103 0.237 12.188 1.00 97.56 280 ALA A O 1
ATOM 2147 N N . SER A 1 281 ? 14.249 -0.328 11.830 1.00 96.69 281 SER A N 1
ATOM 2148 C CA . SER A 1 281 ? 14.348 -1.290 12.931 1.00 96.69 281 SER A CA 1
ATOM 2149 C C . SER A 1 281 ? 14.251 -0.603 14.290 1.00 96.69 281 SER A C 1
ATOM 2151 O O . SER A 1 281 ? 13.417 -1.008 15.092 1.00 96.69 281 SER A O 1
ATOM 2153 N N . LEU A 1 282 ? 14.995 0.487 14.516 1.00 97.31 282 LEU A N 1
ATOM 2154 C CA . LEU A 1 282 ? 14.893 1.281 15.747 1.00 97.31 282 LEU A CA 1
ATOM 2155 C C . LEU A 1 282 ? 13.452 1.750 15.999 1.00 97.31 282 LEU A C 1
ATOM 2157 O O . LEU A 1 282 ? 12.932 1.607 17.102 1.00 97.31 282 LEU A O 1
ATOM 2161 N N . LEU A 1 283 ? 12.774 2.268 14.973 1.00 97.94 283 LEU A N 1
ATOM 2162 C CA . LEU A 1 283 ? 11.387 2.711 15.097 1.00 97.94 283 LEU A CA 1
ATOM 2163 C C . LEU A 1 283 ? 10.443 1.557 15.471 1.00 97.94 283 LEU A C 1
ATOM 2165 O O . LEU A 1 283 ? 9.605 1.713 16.360 1.00 97.94 283 LEU A O 1
ATOM 2169 N N . ARG A 1 284 ? 10.593 0.389 14.831 1.00 96.81 284 ARG A N 1
ATOM 2170 C CA . ARG A 1 284 ? 9.829 -0.818 15.185 1.00 96.81 284 ARG A CA 1
ATOM 2171 C C . ARG A 1 284 ? 10.106 -1.274 16.614 1.00 96.81 284 ARG A C 1
ATOM 2173 O O . ARG A 1 284 ? 9.166 -1.638 17.310 1.00 96.81 284 ARG A O 1
ATOM 2180 N N . GLU A 1 285 ? 11.358 -1.239 17.064 1.00 96.62 285 GLU A N 1
ATOM 2181 C CA . GLU A 1 285 ? 11.732 -1.593 18.438 1.00 96.62 285 GLU A CA 1
ATOM 2182 C C . GLU A 1 285 ? 11.063 -0.667 19.461 1.00 96.62 285 GLU A C 1
ATOM 2184 O O . GLU A 1 285 ? 10.529 -1.144 20.462 1.00 96.62 285 GLU A O 1
ATOM 2189 N N . LEU A 1 286 ? 11.026 0.641 19.193 1.00 97.75 286 LEU A N 1
ATOM 2190 C CA . LEU A 1 286 ? 10.345 1.617 20.049 1.00 97.75 286 LEU A CA 1
ATOM 2191 C C . LEU A 1 286 ? 8.829 1.381 20.103 1.00 97.75 286 LEU A C 1
ATOM 2193 O O . LEU A 1 286 ? 8.230 1.481 21.173 1.00 97.75 286 LEU A O 1
ATOM 2197 N N . PHE A 1 287 ? 8.205 1.030 18.977 1.00 97.38 287 PHE A N 1
ATOM 2198 C CA . PHE A 1 287 ? 6.787 0.662 18.946 1.00 97.38 287 PHE A CA 1
ATOM 2199 C C . PHE A 1 287 ? 6.503 -0.659 19.663 1.00 97.38 287 PHE A C 1
ATOM 2201 O O . PHE A 1 287 ? 5.551 -0.731 20.441 1.00 97.38 287 PHE A O 1
ATOM 2208 N N . ALA A 1 288 ? 7.361 -1.665 19.495 1.00 95.31 288 ALA A N 1
ATOM 2209 C CA . ALA A 1 288 ? 7.237 -2.945 20.184 1.00 95.31 288 ALA A CA 1
ATOM 2210 C C . ALA A 1 288 ? 7.339 -2.791 21.712 1.00 95.31 288 ALA A C 1
ATOM 2212 O O . ALA A 1 288 ? 6.581 -3.427 22.439 1.00 95.31 288 ALA A O 1
ATOM 2213 N N . GLN A 1 289 ? 8.206 -1.899 22.210 1.00 95.38 289 GLN A N 1
ATOM 2214 C CA . GLN A 1 289 ? 8.294 -1.558 23.641 1.00 95.38 289 GLN A CA 1
ATOM 2215 C C . GLN A 1 289 ? 7.004 -0.934 24.205 1.00 95.38 289 GLN A C 1
ATOM 2217 O O . GLN A 1 289 ? 6.815 -0.922 25.421 1.00 95.38 289 GLN A O 1
ATOM 2222 N N . ALA A 1 290 ? 6.130 -0.418 23.339 1.00 93.06 290 ALA A N 1
ATOM 2223 C CA . ALA A 1 290 ? 4.836 0.162 23.681 1.00 93.06 290 ALA A CA 1
ATOM 2224 C C . ALA A 1 290 ? 3.644 -0.727 23.268 1.00 93.06 290 ALA A C 1
ATOM 2226 O O . ALA A 1 290 ? 2.520 -0.228 23.173 1.00 93.06 290 ALA A O 1
ATOM 2227 N N . ASP A 1 291 ? 3.879 -2.017 23.001 1.00 93.31 291 ASP A N 1
ATOM 2228 C CA . ASP A 1 291 ? 2.867 -2.989 22.561 1.00 93.31 291 ASP A CA 1
ATOM 2229 C C . ASP A 1 291 ? 2.123 -2.567 21.274 1.00 93.31 291 ASP A C 1
ATOM 2231 O O . ASP A 1 291 ? 0.932 -2.848 21.088 1.00 93.31 291 ASP A O 1
ATOM 2235 N N . ILE A 1 292 ? 2.817 -1.859 20.377 1.00 92.69 292 ILE A N 1
ATOM 2236 C CA . ILE A 1 292 ? 2.334 -1.509 19.039 1.00 92.69 292 ILE A CA 1
ATOM 2237 C C . ILE A 1 292 ? 3.020 -2.432 18.031 1.00 92.69 292 ILE A C 1
ATOM 2239 O O . ILE A 1 292 ? 4.223 -2.337 17.795 1.00 92.69 292 ILE A O 1
ATOM 2243 N N . GLU A 1 293 ? 2.241 -3.328 17.428 1.00 85.94 293 GLU A N 1
ATOM 2244 C CA . GLU A 1 293 ? 2.732 -4.239 16.397 1.00 85.94 293 GLU A CA 1
ATOM 2245 C C . GLU A 1 293 ? 2.829 -3.533 15.036 1.00 85.94 293 GLU A C 1
ATOM 2247 O O . GLU A 1 293 ? 1.882 -2.883 14.579 1.00 85.94 293 GLU A O 1
ATOM 2252 N N . CYS A 1 294 ? 3.978 -3.695 14.378 1.00 90.50 294 CYS A N 1
ATOM 2253 C CA . CYS A 1 294 ? 4.261 -3.151 13.055 1.00 90.50 294 CYS A CA 1
ATOM 2254 C C . CYS A 1 294 ? 4.722 -4.280 12.123 1.00 90.50 294 CYS A C 1
ATOM 2256 O O . CYS A 1 294 ? 5.866 -4.726 12.260 1.00 90.50 294 CYS A O 1
ATOM 2258 N N . PRO A 1 295 ? 3.878 -4.754 11.187 1.00 85.69 295 PRO A N 1
ATOM 2259 C CA . PRO A 1 295 ? 4.277 -5.794 10.244 1.00 85.69 295 PRO A CA 1
ATOM 2260 C C . PRO A 1 295 ? 5.380 -5.337 9.271 1.00 85.69 295 PRO A C 1
ATOM 2262 O O . PRO A 1 295 ? 5.704 -4.151 9.146 1.00 85.69 295 PRO A O 1
ATOM 2265 N N . GLY A 1 296 ? 5.958 -6.319 8.577 1.00 85.94 296 GLY A N 1
ATOM 2266 C CA . GLY A 1 296 ? 6.955 -6.114 7.529 1.00 85.94 296 GLY A CA 1
ATOM 2267 C C . GLY A 1 296 ? 8.376 -5.857 8.040 1.00 85.94 296 GLY A C 1
ATOM 2268 O O . GLY A 1 296 ? 8.623 -5.639 9.224 1.00 85.94 296 GLY A O 1
ATOM 2269 N N . GLU A 1 297 ? 9.324 -5.870 7.106 1.00 89.31 297 GLU A N 1
ATOM 2270 C CA . GLU A 1 297 ? 10.762 -5.684 7.366 1.00 89.31 297 GLU A CA 1
ATOM 2271 C C . GLU A 1 297 ? 11.371 -4.524 6.561 1.00 89.31 297 GLU A C 1
ATOM 2273 O O . GLU A 1 297 ? 12.530 -4.159 6.748 1.00 89.31 297 GLU A O 1
ATOM 2278 N N . SER A 1 298 ? 10.593 -3.917 5.661 1.00 95.69 298 SER A N 1
ATOM 2279 C CA . SER A 1 298 ? 11.061 -2.808 4.828 1.00 95.69 298 SER A CA 1
ATOM 2280 C C . SER A 1 298 ? 11.097 -1.467 5.580 1.00 95.69 298 SER A C 1
ATOM 2282 O O . SER A 1 298 ? 10.637 -1.360 6.719 1.00 95.69 298 SER A O 1
ATOM 2284 N N . PRO A 1 299 ? 11.587 -0.389 4.952 1.00 96.62 299 PRO A N 1
ATOM 2285 C CA . PRO A 1 299 ? 11.497 0.966 5.503 1.00 96.62 299 PRO A CA 1
ATOM 2286 C C . PRO A 1 299 ? 10.085 1.563 5.599 1.00 96.62 299 PRO A C 1
ATOM 2288 O O . PRO A 1 299 ? 9.929 2.712 6.015 1.00 96.62 299 PRO A O 1
ATOM 2291 N N . ILE A 1 300 ? 9.058 0.821 5.179 1.00 97.25 300 ILE A N 1
ATOM 2292 C CA . ILE A 1 300 ? 7.656 1.157 5.421 1.00 97.25 300 ILE A CA 1
ATOM 2293 C C . ILE A 1 300 ? 7.277 0.523 6.763 1.00 97.25 300 ILE A C 1
ATOM 2295 O O . ILE A 1 300 ? 7.310 -0.698 6.895 1.00 97.25 300 ILE A O 1
ATOM 2299 N N . VAL A 1 301 ? 6.945 1.351 7.754 1.00 97.19 301 VAL A N 1
ATOM 2300 C CA . VAL A 1 301 ? 6.596 0.938 9.120 1.00 97.19 301 VAL A CA 1
ATOM 2301 C C . VAL A 1 301 ? 5.107 1.227 9.354 1.00 97.19 301 VAL A C 1
ATOM 2303 O O . VAL A 1 301 ? 4.742 2.330 9.766 1.00 97.19 301 VAL A O 1
ATOM 2306 N N . PRO A 1 302 ? 4.204 0.290 9.025 1.00 95.56 302 PRO A N 1
ATOM 2307 C CA . PRO A 1 302 ? 2.776 0.486 9.241 1.00 95.56 302 PRO A CA 1
ATOM 2308 C C . PRO A 1 302 ? 2.426 0.411 10.733 1.00 95.56 302 PRO A C 1
ATOM 2310 O O . PRO A 1 302 ? 2.807 -0.528 11.428 1.00 95.56 302 PRO A O 1
ATOM 2313 N N . VAL A 1 303 ? 1.647 1.377 11.219 1.00 95.69 303 VAL A N 1
ATOM 2314 C CA . VAL A 1 303 ? 1.060 1.351 12.569 1.00 95.69 303 VAL A CA 1
ATOM 2315 C C . VAL A 1 303 ? -0.436 1.125 12.436 1.00 95.69 303 VAL A C 1
ATOM 2317 O O . VAL A 1 303 ? -1.157 1.996 11.942 1.00 95.69 303 VAL A O 1
ATOM 2320 N N . MET A 1 304 ? -0.909 -0.045 12.859 1.00 93.12 304 MET A N 1
ATOM 2321 C CA . MET A 1 304 ? -2.322 -0.413 12.765 1.00 93.12 304 MET A CA 1
ATOM 2322 C C . MET A 1 304 ? -3.163 0.408 13.748 1.00 93.12 304 MET A C 1
ATOM 2324 O O . MET A 1 304 ? -2.882 0.436 14.946 1.00 93.12 304 MET A O 1
ATOM 2328 N N . VAL A 1 305 ? -4.203 1.079 13.241 1.00 92.06 305 VAL A N 1
ATOM 2329 C CA . VAL A 1 305 ? -5.078 1.950 14.049 1.00 92.06 305 VAL A CA 1
ATOM 2330 C C . VAL A 1 305 ? -6.519 1.437 14.106 1.00 92.06 305 VAL A C 1
ATOM 2332 O O . VAL A 1 305 ? -7.164 1.564 15.142 1.00 92.06 305 VAL A O 1
ATOM 2335 N N . GLY A 1 306 ? -7.030 0.842 13.025 1.00 89.00 306 GLY A N 1
ATOM 2336 C CA . GLY A 1 306 ? -8.381 0.285 12.949 1.00 89.00 306 GLY A CA 1
ATOM 2337 C C . GLY A 1 306 ? -9.368 1.205 12.228 1.00 89.00 306 GLY A C 1
ATOM 2338 O O . GLY A 1 306 ? -9.418 1.227 10.997 1.00 89.00 306 GLY A O 1
ATOM 2339 N N . ALA A 1 307 ? -10.182 1.954 12.973 1.00 86.81 307 ALA A N 1
ATOM 2340 C CA . ALA A 1 307 ? -11.200 2.839 12.399 1.00 86.81 307 ALA A CA 1
ATOM 2341 C C . ALA A 1 307 ? -10.592 4.041 11.645 1.00 86.81 307 ALA A C 1
ATOM 2343 O O . ALA A 1 307 ? -9.581 4.612 12.060 1.00 86.81 307 ALA A O 1
ATOM 2344 N N . SER A 1 308 ? -11.233 4.460 10.547 1.00 87.56 308 SER A N 1
ATOM 2345 C CA . SER A 1 308 ? -10.773 5.573 9.697 1.00 87.56 308 SER A CA 1
ATOM 2346 C C . SER A 1 308 ? -10.684 6.905 10.442 1.00 87.56 308 SER A C 1
ATOM 2348 O O . SER A 1 308 ? -9.667 7.588 10.334 1.00 87.56 308 SER A O 1
ATOM 2350 N N . ASP A 1 309 ? -11.705 7.252 11.227 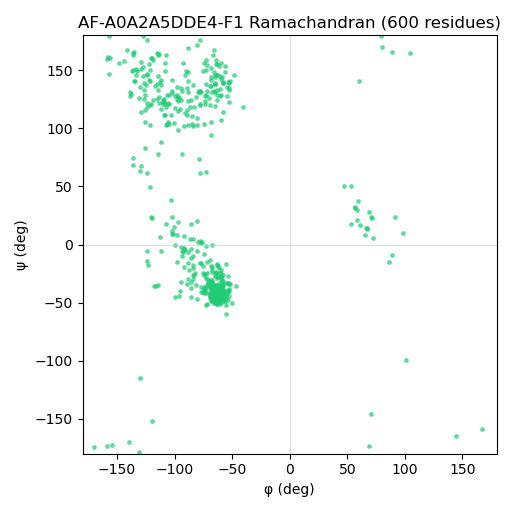1.00 87.31 309 ASP A N 1
ATOM 2351 C CA . ASP A 1 309 ? -11.738 8.516 11.974 1.00 87.31 309 ASP A CA 1
ATOM 2352 C C . ASP A 1 309 ? -10.627 8.567 13.021 1.00 87.31 309 ASP A C 1
ATOM 2354 O O . ASP A 1 309 ? -9.919 9.567 13.136 1.00 87.31 309 ASP A O 1
ATOM 2358 N N . ARG A 1 310 ? -10.390 7.446 13.708 1.00 88.56 310 ARG A N 1
ATOM 2359 C CA . ARG A 1 310 ? -9.287 7.320 14.660 1.00 88.56 310 ARG A CA 1
ATOM 2360 C C . ARG A 1 310 ? -7.933 7.482 13.973 1.00 88.56 310 ARG A C 1
ATOM 2362 O O . ARG A 1 310 ? -7.097 8.232 14.463 1.00 88.56 310 ARG A O 1
ATOM 2369 N N . ALA A 1 311 ? -7.716 6.840 12.823 1.00 92.25 311 ALA A N 1
ATOM 2370 C CA . ALA A 1 311 ? -6.475 7.001 12.062 1.00 92.25 311 ALA A CA 1
ATOM 2371 C C . ALA A 1 311 ? -6.225 8.465 11.662 1.00 92.25 311 ALA A C 1
ATOM 2373 O O . ALA A 1 311 ? -5.091 8.933 11.753 1.00 92.25 311 ALA A O 1
ATOM 2374 N N . MET A 1 312 ? -7.274 9.201 11.280 1.00 91.62 312 MET A N 1
ATOM 2375 C CA . MET A 1 312 ? -7.181 10.633 10.977 1.00 91.62 312 MET A CA 1
ATOM 2376 C C . MET A 1 312 ? -6.841 11.471 12.215 1.00 91.62 312 MET A C 1
ATOM 2378 O O . MET A 1 312 ? -5.967 12.332 12.136 1.00 91.62 312 MET A O 1
ATOM 2382 N N . VAL A 1 313 ? -7.484 11.208 13.358 1.00 92.56 313 VAL A N 1
ATOM 2383 C CA . VAL A 1 313 ? -7.199 11.908 14.624 1.00 92.56 313 VAL A CA 1
ATOM 2384 C C . VAL A 1 313 ? -5.759 11.664 15.073 1.00 92.56 313 VAL A C 1
ATOM 2386 O O . VAL A 1 313 ? -5.060 12.611 15.429 1.00 92.56 313 VAL A O 1
ATOM 2389 N N . VAL A 1 314 ? -5.292 10.414 15.023 1.00 95.06 314 VAL A N 1
ATOM 2390 C CA . VAL A 1 314 ? -3.910 10.072 15.379 1.00 95.06 314 VAL A CA 1
ATOM 2391 C C . VAL A 1 314 ? -2.926 10.776 14.440 1.00 95.06 314 VAL A C 1
ATOM 2393 O O . VAL A 1 314 ? -1.976 11.386 14.926 1.00 95.06 314 VAL A O 1
ATOM 2396 N N . ALA A 1 315 ? -3.159 10.752 13.123 1.00 94.94 315 ALA A N 1
ATOM 2397 C CA . ALA A 1 315 ? -2.289 11.432 12.162 1.00 94.94 315 ALA A CA 1
ATOM 2398 C C . ALA A 1 315 ? -2.197 12.946 12.425 1.00 94.94 315 ALA A C 1
ATOM 2400 O O . ALA A 1 315 ? -1.099 13.495 12.433 1.00 94.94 315 ALA A O 1
ATOM 2401 N N . GLU A 1 316 ? -3.318 13.612 12.719 1.00 93.94 316 GLU A N 1
ATOM 2402 C CA . GLU A 1 316 ? -3.328 15.053 13.007 1.00 93.94 316 GLU A CA 1
ATOM 2403 C C . GLU A 1 316 ? -2.612 15.402 14.321 1.00 93.94 316 GLU A C 1
ATOM 2405 O O . GLU A 1 316 ? -1.914 16.416 14.408 1.00 93.94 316 GLU A O 1
ATOM 2410 N N . LYS A 1 317 ? -2.725 14.552 15.349 1.00 95.75 317 LYS A N 1
ATOM 2411 C CA . LYS A 1 317 ? -1.980 14.727 16.607 1.00 95.75 317 LYS A CA 1
ATOM 2412 C C . LYS A 1 317 ? -0.474 14.601 16.396 1.00 95.75 317 LYS A C 1
ATOM 2414 O O . LYS A 1 317 ? 0.284 15.418 16.913 1.00 95.75 317 LYS A O 1
ATOM 2419 N N . VAL A 1 318 ? -0.048 13.611 15.613 1.00 97.06 318 VAL A N 1
ATOM 2420 C CA . VAL A 1 318 ? 1.367 13.406 15.261 1.00 97.06 318 VAL A CA 1
ATOM 2421 C C . VAL A 1 318 ? 1.891 14.583 14.432 1.00 97.06 318 VAL A C 1
ATOM 2423 O O . VAL A 1 318 ? 2.965 15.109 14.726 1.00 97.06 318 VAL A O 1
ATOM 2426 N N . ARG A 1 319 ? 1.079 15.093 13.500 1.00 94.81 319 ARG A N 1
ATOM 2427 C CA . ARG A 1 319 ? 1.375 16.309 12.732 1.00 94.81 319 ARG A CA 1
ATOM 2428 C C . ARG A 1 319 ? 1.526 17.544 13.614 1.00 94.81 319 ARG A C 1
ATOM 2430 O O . ARG A 1 319 ? 2.498 18.279 13.472 1.00 94.81 319 ARG A O 1
ATOM 2437 N N . THR A 1 320 ? 0.629 17.738 14.580 1.00 94.62 320 THR A N 1
ATOM 2438 C CA . THR A 1 320 ? 0.714 18.834 15.566 1.00 94.62 320 THR A CA 1
ATOM 2439 C C . THR A 1 320 ? 1.973 18.732 16.437 1.00 94.62 320 THR A C 1
ATOM 2441 O O . THR A 1 320 ? 2.499 19.750 16.883 1.00 94.62 320 THR A O 1
ATOM 2444 N N . ALA A 1 321 ? 2.486 17.518 16.650 1.00 96.00 321 ALA A N 1
ATOM 2445 C CA . ALA A 1 321 ? 3.748 17.268 17.342 1.00 96.00 321 ALA A CA 1
ATOM 2446 C C . ALA A 1 321 ? 4.998 17.489 16.462 1.00 96.00 321 ALA A C 1
ATOM 2448 O O . ALA A 1 321 ? 6.111 17.284 16.941 1.00 96.00 321 ALA A O 1
ATOM 2449 N N . GLY A 1 322 ? 4.830 17.920 15.207 1.00 96.50 322 GLY A N 1
ATOM 2450 C CA . GLY A 1 322 ? 5.923 18.265 14.297 1.00 96.50 322 GLY A CA 1
ATOM 2451 C C . GLY A 1 322 ? 6.306 17.174 13.294 1.00 96.50 322 GLY A C 1
ATOM 2452 O O . GLY A 1 322 ? 7.320 17.328 12.620 1.00 96.50 322 GLY A O 1
ATOM 2453 N N . PHE A 1 323 ? 5.527 16.093 13.172 1.00 97.19 323 PHE A N 1
ATOM 2454 C CA . PHE A 1 323 ? 5.850 14.951 12.309 1.00 97.19 323 PHE A CA 1
ATOM 2455 C C . PHE A 1 323 ? 4.733 14.658 11.308 1.00 97.19 323 PHE A C 1
ATOM 2457 O O . PHE A 1 323 ? 3.605 14.357 11.688 1.00 97.19 323 PHE A O 1
ATOM 2464 N N . GLU A 1 324 ? 5.033 14.688 10.015 1.00 95.12 324 GLU A N 1
ATOM 2465 C CA . GLU A 1 324 ? 4.045 14.377 8.982 1.00 95.12 324 GLU A CA 1
ATOM 2466 C C . GLU A 1 324 ? 3.941 12.861 8.788 1.00 95.12 324 GLU A C 1
ATOM 2468 O O . GLU A 1 324 ? 4.902 12.204 8.385 1.00 95.12 324 GLU A O 1
ATOM 2473 N N . VAL A 1 325 ? 2.753 12.304 9.037 1.00 94.75 325 VAL A N 1
ATOM 2474 C CA . VAL A 1 325 ? 2.411 10.897 8.777 1.00 94.75 325 VAL A CA 1
ATOM 2475 C C . VAL A 1 325 ? 1.070 10.805 8.058 1.00 94.75 325 VAL A C 1
ATOM 2477 O O . VAL A 1 325 ? 0.163 11.607 8.271 1.00 94.75 325 VAL A O 1
ATOM 2480 N N . ARG A 1 326 ? 0.901 9.783 7.216 1.00 91.38 326 ARG A N 1
ATOM 2481 C CA . ARG A 1 326 ? -0.313 9.606 6.410 1.00 91.38 326 ARG A CA 1
ATOM 2482 C C . ARG A 1 326 ? -1.192 8.504 6.982 1.00 91.38 326 ARG A C 1
ATOM 2484 O O . ARG A 1 326 ? -0.792 7.341 7.009 1.00 91.38 326 ARG A O 1
ATOM 2491 N N . ALA A 1 327 ? -2.428 8.854 7.331 1.00 92.81 327 ALA A N 1
ATOM 2492 C CA . ALA A 1 327 ? -3.483 7.872 7.539 1.00 92.81 327 ALA A CA 1
ATOM 2493 C C . ALA A 1 327 ? -3.882 7.239 6.194 1.00 92.81 327 ALA A C 1
ATOM 2495 O O . ALA A 1 327 ? -4.315 7.921 5.256 1.00 92.81 327 ALA A O 1
ATOM 2496 N N . VAL A 1 328 ? -3.730 5.923 6.098 1.00 91.50 328 VAL A N 1
ATOM 2497 C CA . VAL A 1 328 ? -4.221 5.095 4.998 1.00 91.50 328 VAL A CA 1
ATOM 2498 C C . VAL A 1 328 ? -5.517 4.437 5.447 1.00 91.50 328 VAL A C 1
ATOM 2500 O O . VAL A 1 328 ? -5.581 3.816 6.505 1.00 91.50 328 VAL A O 1
ATOM 2503 N N . ARG A 1 329 ? -6.555 4.595 4.628 1.00 90.56 329 ARG A N 1
ATOM 2504 C CA . ARG A 1 329 ? -7.941 4.219 4.918 1.00 90.56 329 ARG A CA 1
ATOM 2505 C C . ARG A 1 329 ? -8.608 3.630 3.667 1.00 90.56 329 ARG A C 1
ATOM 2507 O O . ARG A 1 329 ? -8.041 3.772 2.572 1.00 90.56 329 ARG A O 1
ATOM 2514 N N . PRO A 1 330 ? -9.787 2.999 3.782 1.00 83.38 330 PRO A N 1
ATOM 2515 C CA . PRO A 1 330 ? -10.556 2.537 2.632 1.00 83.38 330 PRO A CA 1
ATOM 2516 C C . PRO A 1 330 ? -10.710 3.603 1.531 1.00 83.38 330 PRO A C 1
ATOM 2518 O O . PRO A 1 330 ? -10.749 4.803 1.820 1.00 83.38 330 PRO A O 1
ATOM 2521 N N . PRO A 1 331 ? -10.733 3.209 0.243 1.00 78.25 331 PRO A N 1
ATOM 2522 C CA . PRO A 1 331 ? -10.631 1.839 -0.273 1.00 78.25 331 PRO A CA 1
ATOM 2523 C C . PRO A 1 331 ? -9.184 1.324 -0.417 1.00 78.25 331 PRO A C 1
ATOM 2525 O O . PRO A 1 331 ? -8.985 0.247 -0.965 1.00 78.25 331 PRO A O 1
ATOM 2528 N N . THR A 1 332 ? -8.164 2.085 0.009 1.00 81.62 332 THR A N 1
ATOM 2529 C CA . THR A 1 332 ? -6.752 1.683 -0.160 1.00 81.62 332 THR A CA 1
ATOM 2530 C C . THR A 1 332 ? -6.389 0.472 0.702 1.00 81.62 332 THR A C 1
ATOM 2532 O O . THR A 1 332 ? -5.566 -0.341 0.302 1.00 81.62 332 THR A O 1
ATOM 2535 N N . VAL A 1 333 ? -7.015 0.352 1.872 1.00 83.81 333 VAL A N 1
ATOM 2536 C CA . VAL A 1 333 ? -6.937 -0.812 2.765 1.00 83.81 333 VAL A CA 1
ATOM 2537 C C . VAL A 1 333 ? -8.360 -1.250 3.137 1.00 83.81 333 VAL A C 1
ATOM 2539 O O . VAL A 1 333 ? -9.268 -0.419 3.052 1.00 83.81 333 VAL A O 1
ATOM 2542 N N . PRO A 1 334 ? -8.593 -2.514 3.533 1.00 81.88 334 PRO A N 1
ATOM 2543 C CA . PRO A 1 334 ? -9.919 -2.981 3.944 1.00 81.88 334 PRO A CA 1
ATOM 2544 C C . PRO A 1 334 ? -10.539 -2.166 5.091 1.00 81.88 334 PRO A C 1
ATOM 2546 O O . PRO A 1 334 ? -9.828 -1.604 5.930 1.00 81.88 334 PRO A O 1
ATOM 2549 N N . GLU A 1 335 ? -11.872 -2.146 5.157 1.00 81.38 335 GLU A N 1
ATOM 2550 C CA . GLU A 1 335 ? -12.624 -1.547 6.269 1.00 81.38 335 GLU A CA 1
ATOM 2551 C C . GLU A 1 335 ? -12.159 -2.090 7.628 1.00 81.38 335 GLU A C 1
ATOM 2553 O O . GLU A 1 335 ? -11.878 -3.278 7.775 1.00 81.38 335 GLU A O 1
ATOM 2558 N N . GLY A 1 336 ? -12.056 -1.206 8.624 1.00 84.75 336 GLY A N 1
ATOM 2559 C CA . GLY A 1 336 ? -11.580 -1.560 9.968 1.00 84.75 336 GLY A CA 1
ATOM 2560 C C . GLY A 1 336 ? -10.079 -1.858 10.076 1.00 84.75 336 GLY A C 1
ATOM 2561 O O . GLY A 1 336 ? -9.627 -2.246 11.148 1.00 84.75 336 GLY A O 1
ATOM 2562 N N . SER A 1 337 ? -9.300 -1.666 9.006 1.00 87.69 337 SER A N 1
ATOM 2563 C CA . SER A 1 337 ? -7.846 -1.903 8.988 1.00 87.69 337 SER A CA 1
ATOM 2564 C C . SER A 1 337 ? -7.021 -0.651 8.649 1.00 87.69 337 SER A C 1
ATOM 2566 O O . SER A 1 337 ? -5.890 -0.756 8.158 1.00 87.69 337 SER A O 1
ATOM 2568 N N . SER A 1 338 ? -7.579 0.542 8.894 1.00 91.38 338 SER A N 1
ATOM 2569 C CA . SER A 1 338 ? -6.880 1.813 8.689 1.00 91.38 338 SER A CA 1
ATOM 2570 C C . SER A 1 338 ? -5.609 1.874 9.534 1.00 91.38 338 SER A C 1
ATOM 2572 O O . SER A 1 338 ? -5.546 1.350 10.649 1.00 91.38 338 SER A O 1
ATOM 2574 N N . ARG A 1 339 ? -4.570 2.499 8.988 1.00 94.06 339 ARG A N 1
ATOM 2575 C CA . ARG A 1 339 ? -3.220 2.492 9.562 1.00 94.06 339 ARG A CA 1
ATOM 2576 C C . ARG A 1 339 ? -2.488 3.787 9.259 1.00 94.06 339 ARG A C 1
ATOM 2578 O O . ARG A 1 339 ? -2.806 4.456 8.276 1.00 94.06 339 ARG A O 1
ATOM 2585 N N . LEU A 1 340 ? -1.499 4.138 10.070 1.00 95.69 340 LEU A N 1
ATOM 2586 C CA . LEU A 1 340 ? -0.510 5.133 9.664 1.00 95.69 340 LEU A CA 1
ATOM 2587 C C . LEU A 1 340 ? 0.521 4.428 8.795 1.00 95.69 340 LEU A C 1
ATOM 2589 O O . LEU A 1 340 ? 1.085 3.415 9.204 1.00 95.69 340 LEU A O 1
ATOM 2593 N N . ARG A 1 341 ? 0.775 4.959 7.604 1.00 95.81 341 ARG A N 1
ATOM 2594 C CA . ARG A 1 341 ? 1.865 4.492 6.751 1.00 95.81 341 ARG A CA 1
ATOM 2595 C C . ARG A 1 341 ? 3.060 5.410 6.954 1.00 95.81 341 ARG A C 1
ATOM 2597 O O . ARG A 1 341 ? 3.101 6.492 6.370 1.00 95.81 341 ARG A O 1
ATOM 2604 N N . ILE A 1 342 ? 3.998 4.966 7.782 1.00 97.31 342 ILE A N 1
ATOM 2605 C CA . ILE A 1 342 ? 5.229 5.692 8.090 1.00 97.31 342 ILE A CA 1
ATOM 2606 C C . ILE A 1 342 ? 6.326 5.197 7.152 1.00 97.31 342 ILE A C 1
ATOM 2608 O O . ILE A 1 342 ? 6.476 3.995 6.938 1.00 97.31 342 ILE A O 1
ATOM 2612 N N . VAL A 1 343 ? 7.081 6.121 6.573 1.00 97.25 343 VAL A N 1
ATOM 2613 C CA . VAL A 1 343 ? 8.220 5.834 5.707 1.00 97.25 343 VAL A CA 1
ATOM 2614 C C . VAL A 1 343 ? 9.468 6.457 6.304 1.00 97.25 343 VAL A C 1
ATOM 2616 O O . VAL A 1 343 ? 9.529 7.669 6.487 1.00 97.25 343 VAL A O 1
ATOM 2619 N N . VAL A 1 344 ? 10.461 5.620 6.585 1.00 97.19 344 VAL A N 1
ATOM 2620 C CA . VAL A 1 344 ? 11.758 6.056 7.106 1.00 97.19 344 VAL A CA 1
ATOM 2621 C C . VAL A 1 344 ? 12.707 6.392 5.955 1.00 97.19 344 VAL A C 1
ATOM 2623 O O . VAL A 1 344 ? 12.732 5.699 4.933 1.00 97.19 344 VAL A O 1
ATOM 2626 N N . HIS A 1 345 ? 13.496 7.452 6.128 1.00 95.12 345 HIS A N 1
ATOM 2627 C CA . HIS A 1 345 ? 14.444 7.977 5.147 1.00 95.12 345 HIS A CA 1
ATOM 2628 C C . HIS A 1 345 ? 15.888 7.962 5.662 1.00 95.12 345 HIS A C 1
ATOM 2630 O O . HIS A 1 345 ? 16.171 7.960 6.865 1.00 95.12 345 HIS A O 1
ATOM 2636 N N . ALA A 1 346 ? 16.833 8.035 4.725 1.00 94.44 346 ALA A N 1
ATOM 2637 C CA . ALA A 1 346 ? 18.265 8.120 5.002 1.00 94.44 346 ALA A CA 1
ATOM 2638 C C . ALA A 1 346 ? 18.672 9.463 5.633 1.00 94.44 346 ALA A C 1
ATOM 2640 O O . ALA A 1 346 ? 19.770 9.572 6.177 1.00 94.44 346 ALA A O 1
ATOM 2641 N N . ALA A 1 347 ? 17.798 10.471 5.612 1.00 91.38 347 ALA A N 1
ATOM 2642 C CA . ALA A 1 347 ? 18.056 11.776 6.213 1.00 91.38 347 ALA A CA 1
ATOM 2643 C C . ALA A 1 347 ? 17.575 11.904 7.671 1.00 91.38 347 ALA A C 1
ATOM 2645 O O . ALA A 1 347 ? 18.072 12.782 8.369 1.00 91.38 347 ALA A O 1
ATOM 2646 N N . HIS A 1 348 ? 16.661 11.044 8.144 1.00 96.19 348 HIS A N 1
ATOM 2647 C CA . HIS A 1 348 ? 16.117 11.161 9.505 1.00 96.19 348 HIS A CA 1
ATOM 2648 C C . HIS A 1 348 ? 17.197 10.978 10.564 1.00 96.19 348 HIS A C 1
ATOM 2650 O O . HIS A 1 348 ? 17.905 9.982 10.557 1.00 96.19 348 HIS A O 1
ATOM 2656 N N . SER A 1 349 ? 17.319 11.887 11.514 1.00 96.56 349 SER A N 1
ATOM 2657 C CA . SER A 1 349 ? 18.170 11.693 12.689 1.00 96.56 349 SER A CA 1
ATOM 2658 C C . SER A 1 349 ? 17.557 10.675 13.660 1.00 96.56 349 SER A C 1
ATOM 2660 O O . SER A 1 349 ? 16.351 10.439 13.658 1.00 96.56 349 SER A O 1
ATOM 2662 N N . GLU A 1 350 ? 18.373 10.079 14.533 1.00 96.75 350 GLU A N 1
ATOM 2663 C CA . GLU A 1 350 ? 17.847 9.224 15.611 1.00 96.75 350 GLU A CA 1
ATOM 2664 C C . GLU A 1 350 ? 16.889 9.997 16.532 1.00 96.75 350 GLU A C 1
ATOM 2666 O O . GLU A 1 350 ? 15.870 9.455 16.954 1.00 96.75 350 GLU A O 1
ATOM 2671 N N . GLU A 1 351 ? 17.163 11.281 16.783 1.00 97.75 351 GLU A N 1
ATOM 2672 C CA . GLU A 1 351 ? 16.292 12.167 17.564 1.00 97.75 351 GLU A CA 1
ATOM 2673 C C . GLU A 1 351 ? 14.902 12.305 16.927 1.00 97.75 351 GLU A C 1
ATOM 2675 O O . GLU A 1 351 ? 13.895 12.230 17.631 1.00 97.75 351 GLU A O 1
ATOM 2680 N N . GLU A 1 352 ? 14.824 12.428 15.599 1.00 98.06 352 GLU A N 1
ATOM 2681 C CA . GLU A 1 352 ? 13.553 12.458 14.865 1.00 98.06 352 GLU A CA 1
ATOM 2682 C C . GLU A 1 352 ? 12.820 11.112 14.926 1.00 98.06 352 GLU A C 1
ATOM 2684 O O . GLU A 1 352 ? 11.601 11.101 15.092 1.00 98.06 352 GLU A O 1
ATOM 2689 N N . ILE A 1 353 ? 13.535 9.981 14.863 1.00 98.44 353 ILE A N 1
ATOM 2690 C CA . ILE A 1 353 ? 12.938 8.644 15.036 1.00 98.44 353 ILE A CA 1
ATOM 2691 C C . ILE A 1 353 ? 12.327 8.497 16.436 1.00 98.44 353 ILE A C 1
ATOM 2693 O O . ILE A 1 353 ? 11.173 8.081 16.571 1.00 98.44 353 ILE A O 1
ATOM 2697 N N . HIS A 1 354 ? 13.063 8.882 17.481 1.00 98.44 354 HIS A N 1
ATOM 2698 C CA . HIS A 1 354 ? 12.570 8.866 18.860 1.00 98.44 354 HIS A CA 1
ATOM 2699 C C . HIS A 1 354 ? 11.404 9.839 19.074 1.00 98.44 354 HIS A C 1
ATOM 2701 O O . HIS A 1 354 ? 10.431 9.503 19.761 1.00 98.44 354 HIS A O 1
ATOM 2707 N N . GLY A 1 355 ? 11.480 11.033 18.485 1.00 98.25 355 GLY A N 1
ATOM 2708 C CA . GLY A 1 355 ? 10.426 12.040 18.543 1.00 98.25 355 GLY A CA 1
ATOM 2709 C C . GLY A 1 355 ? 9.132 11.554 17.893 1.00 98.25 355 GLY A C 1
ATOM 2710 O O . GLY A 1 355 ? 8.072 11.620 18.522 1.00 98.25 355 GLY A O 1
ATOM 2711 N N . LEU A 1 356 ? 9.222 10.969 16.694 1.00 98.44 356 LEU A N 1
ATOM 2712 C CA . LEU A 1 356 ? 8.0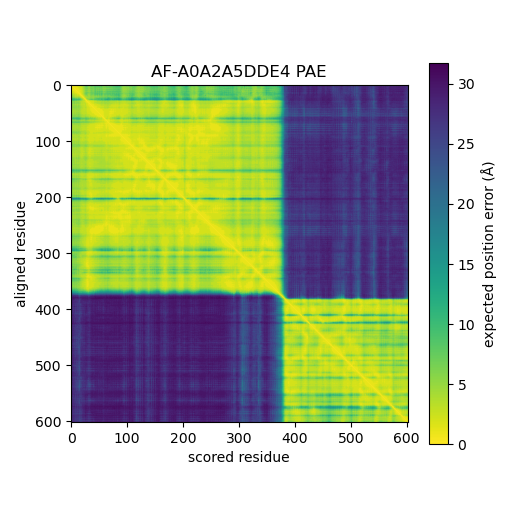82 10.368 16.007 1.00 98.44 356 LEU A CA 1
ATOM 2713 C C . LEU A 1 356 ? 7.473 9.234 16.834 1.00 98.44 356 LEU A C 1
ATOM 2715 O O . LEU A 1 356 ? 6.257 9.206 17.030 1.00 98.44 356 LEU A O 1
ATOM 2719 N N . ALA A 1 357 ? 8.302 8.307 17.326 1.00 98.38 357 ALA A N 1
ATOM 2720 C CA . ALA A 1 357 ? 7.830 7.188 18.134 1.00 98.38 357 ALA A CA 1
ATOM 2721 C C . ALA A 1 357 ? 7.053 7.691 19.357 1.00 98.38 357 ALA A C 1
ATOM 2723 O O . ALA A 1 357 ? 5.930 7.254 19.608 1.00 98.38 357 ALA A O 1
ATOM 2724 N N . THR A 1 358 ? 7.608 8.681 20.061 1.00 98.31 358 THR A N 1
ATOM 2725 C CA . THR A 1 358 ? 6.973 9.322 21.219 1.00 98.31 358 THR A CA 1
ATOM 2726 C C . THR A 1 358 ? 5.623 9.938 20.849 1.00 98.31 358 THR A C 1
ATOM 2728 O O . THR A 1 358 ? 4.634 9.702 21.545 1.00 98.31 358 THR A O 1
ATOM 2731 N N . ALA A 1 359 ? 5.554 10.686 19.743 1.00 98.12 359 ALA A N 1
ATOM 2732 C CA . ALA A 1 359 ? 4.325 11.327 19.282 1.00 98.12 359 ALA A CA 1
ATOM 2733 C C . ALA A 1 359 ? 3.235 10.303 18.927 1.00 98.12 359 ALA A C 1
ATOM 2735 O O . ALA A 1 359 ? 2.089 10.436 19.362 1.00 98.12 359 ALA A O 1
ATOM 2736 N N . VAL A 1 360 ? 3.592 9.251 18.186 1.00 97.94 360 VAL A N 1
ATOM 2737 C CA . VAL A 1 360 ? 2.661 8.184 17.788 1.00 97.94 360 VAL A CA 1
ATOM 2738 C C . VAL A 1 360 ? 2.183 7.392 19.005 1.00 97.94 360 VAL A C 1
ATOM 2740 O O . VAL A 1 360 ? 0.978 7.184 19.149 1.00 97.94 360 VAL A O 1
ATOM 2743 N N . ILE A 1 361 ? 3.081 6.993 19.911 1.00 97.69 361 ILE A N 1
ATOM 2744 C CA . ILE A 1 361 ? 2.728 6.256 21.137 1.00 97.69 361 ILE A CA 1
ATOM 2745 C C . ILE A 1 361 ? 1.796 7.095 22.015 1.00 97.69 361 ILE A C 1
ATOM 2747 O O . ILE A 1 361 ? 0.788 6.579 22.506 1.00 97.69 361 ILE A O 1
ATOM 2751 N N . ALA A 1 362 ? 2.090 8.387 22.190 1.00 96.31 362 ALA A N 1
ATOM 2752 C CA . ALA A 1 362 ? 1.249 9.295 22.964 1.00 96.31 362 ALA A CA 1
ATOM 2753 C C . ALA A 1 362 ? -0.152 9.427 22.349 1.00 96.31 362 ALA A C 1
ATOM 2755 O O . ALA A 1 362 ? -1.146 9.245 23.057 1.00 96.31 362 ALA A O 1
ATOM 2756 N N . ALA A 1 363 ? -0.236 9.663 21.036 1.00 96.25 363 ALA A N 1
ATOM 2757 C CA . ALA A 1 363 ? -1.505 9.785 20.323 1.00 96.25 363 ALA A CA 1
ATOM 2758 C C . ALA A 1 363 ? -2.322 8.480 20.371 1.00 96.25 363 ALA A C 1
ATOM 2760 O O . ALA A 1 363 ? -3.511 8.507 20.685 1.00 96.25 363 ALA A O 1
ATOM 2761 N N . MET A 1 364 ? -1.683 7.328 20.145 1.00 94.31 364 MET A N 1
ATOM 2762 C CA . MET A 1 364 ? -2.321 6.009 20.231 1.00 94.31 364 MET A CA 1
ATOM 2763 C C . MET A 1 364 ? -2.808 5.689 21.645 1.00 94.31 364 MET A C 1
ATOM 2765 O O . MET A 1 364 ? -3.905 5.158 21.809 1.00 94.31 364 MET A O 1
ATOM 2769 N N . SER A 1 365 ? -2.024 6.025 22.671 1.00 91.81 365 SER A N 1
ATOM 2770 C CA . SER A 1 365 ? -2.398 5.817 24.075 1.00 91.81 365 SER A CA 1
ATOM 2771 C C . SER A 1 365 ? -3.558 6.713 24.495 1.00 91.81 365 SER A C 1
ATOM 2773 O O . SER A 1 365 ? -4.406 6.304 25.286 1.00 91.81 365 SER A O 1
ATOM 2775 N N . GLU A 1 366 ? -3.605 7.943 23.986 1.00 90.38 366 GLU A N 1
ATOM 2776 C CA . GLU A 1 366 ? -4.706 8.861 24.245 1.00 90.38 366 GLU A CA 1
ATOM 2777 C C . GLU A 1 366 ? -6.002 8.399 23.588 1.00 90.38 366 GLU A C 1
ATOM 2779 O O . GLU A 1 366 ? -7.018 8.347 24.277 1.00 90.38 366 GLU A O 1
ATOM 2784 N N . GLU A 1 367 ? -5.963 7.989 22.318 1.00 87.06 367 GLU A N 1
ATOM 2785 C CA . GLU A 1 367 ? -7.140 7.424 21.651 1.00 87.06 367 GLU A CA 1
ATOM 2786 C C . GLU A 1 367 ? -7.560 6.098 22.282 1.00 87.06 367 GLU A C 1
ATOM 2788 O O . GLU A 1 367 ? -8.746 5.898 22.498 1.00 87.06 367 GLU A O 1
ATOM 2793 N N . ARG A 1 368 ? -6.624 5.233 22.697 1.00 83.56 368 ARG A N 1
ATOM 2794 C CA . ARG A 1 368 ? -6.964 4.017 23.454 1.00 83.56 368 ARG A CA 1
ATOM 2795 C C . ARG A 1 368 ? -7.614 4.354 24.795 1.00 83.56 368 ARG A C 1
ATOM 2797 O O . ARG A 1 368 ? -8.542 3.676 25.207 1.00 83.56 368 ARG A O 1
ATOM 2804 N N . ARG A 1 369 ? -7.152 5.391 25.503 1.00 79.19 369 ARG A N 1
ATOM 2805 C CA . ARG A 1 369 ? -7.793 5.844 26.750 1.00 79.19 369 ARG A CA 1
ATOM 2806 C C . ARG A 1 369 ? -9.164 6.441 26.475 1.00 79.19 369 ARG A C 1
ATOM 2808 O O . ARG A 1 369 ? -10.058 6.241 27.279 1.00 79.19 369 ARG A O 1
ATOM 2815 N N . ARG A 1 370 ? -9.326 7.169 25.372 1.00 74.25 370 ARG A N 1
ATOM 2816 C CA . ARG A 1 370 ? -10.612 7.709 24.940 1.00 74.25 370 ARG A CA 1
ATOM 2817 C C . ARG A 1 370 ? -11.577 6.590 24.574 1.00 74.25 370 ARG A C 1
ATOM 2819 O O . ARG A 1 370 ? -12.689 6.632 25.060 1.00 74.25 370 ARG A O 1
ATOM 2826 N N . GLU A 1 371 ? -11.137 5.576 23.837 1.00 65.38 371 GLU A N 1
ATOM 2827 C CA . GLU A 1 371 ? -11.893 4.348 23.582 1.00 65.38 371 GLU A CA 1
ATOM 2828 C C . GLU A 1 371 ? -12.210 3.642 24.888 1.00 65.38 371 GLU A C 1
ATOM 2830 O O . GLU A 1 371 ? -13.359 3.349 25.122 1.00 65.38 371 GLU A O 1
ATOM 2835 N N . LEU A 1 372 ? -11.263 3.471 25.809 1.00 58.00 372 LEU A N 1
ATOM 2836 C CA . LEU A 1 372 ? -11.555 2.911 27.129 1.00 58.00 372 LEU A CA 1
ATOM 2837 C C . LEU A 1 372 ? -12.486 3.802 27.958 1.00 58.00 372 LEU A C 1
ATOM 2839 O O . LEU A 1 372 ? -13.135 3.279 28.843 1.00 58.00 372 LEU A O 1
ATOM 2843 N N . VAL A 1 373 ? -12.570 5.109 27.706 1.00 50.72 373 VAL A N 1
ATOM 2844 C CA . VAL A 1 373 ? -13.536 6.032 28.331 1.00 50.72 373 VAL A CA 1
ATOM 2845 C C . VAL A 1 373 ? -14.861 6.071 27.554 1.00 50.72 373 VAL A C 1
ATOM 2847 O O . VAL A 1 373 ? -15.882 6.423 28.120 1.00 50.72 373 VAL A O 1
ATOM 2850 N N . GLU A 1 374 ? -14.901 5.700 26.278 1.00 48.16 374 GLU A N 1
ATOM 2851 C CA . GLU A 1 374 ? -16.124 5.557 25.476 1.00 48.16 374 GLU A CA 1
ATOM 2852 C C . GLU A 1 374 ? -16.718 4.132 25.620 1.00 48.16 374 GLU A C 1
ATOM 2854 O O . GLU A 1 374 ? -17.935 3.969 25.598 1.00 48.16 374 GLU A O 1
ATOM 2859 N N . GLU A 1 375 ? -15.876 3.121 25.867 1.00 40.19 375 GLU A N 1
ATOM 2860 C CA . GLU A 1 375 ? -16.169 1.708 26.158 1.00 40.19 375 GLU A CA 1
ATOM 2861 C C . GLU A 1 375 ? -16.360 1.455 27.666 1.00 40.19 375 GLU A C 1
ATOM 2863 O O . GLU A 1 375 ? -17.212 0.650 28.038 1.00 40.19 375 GLU A O 1
ATOM 2868 N N . ASN A 1 376 ? -15.634 2.166 28.544 1.00 36.56 376 ASN A N 1
ATOM 2869 C CA . ASN A 1 376 ? -15.982 2.384 29.958 1.00 36.56 376 ASN A CA 1
ATOM 2870 C C . ASN A 1 376 ? -16.264 3.872 30.194 1.00 36.56 376 ASN A C 1
ATOM 2872 O O . ASN A 1 376 ? -15.430 4.588 30.766 1.00 36.56 376 ASN A O 1
ATOM 2876 N N . PRO A 1 377 ? -17.449 4.360 29.810 1.00 33.12 377 PRO A N 1
ATOM 2877 C CA . PRO A 1 377 ? -17.854 5.682 30.228 1.00 33.12 377 PRO A CA 1
ATOM 2878 C C . PRO A 1 377 ? -17.913 5.712 31.749 1.00 33.12 377 PRO A C 1
ATOM 2880 O O . PRO A 1 377 ? -18.479 4.826 32.391 1.00 33.12 377 PRO A O 1
ATOM 2883 N N . THR A 1 378 ? -17.343 6.764 32.341 1.00 32.56 378 THR A N 1
ATOM 2884 C CA . THR A 1 378 ? -17.803 7.259 33.642 1.00 32.56 378 THR A CA 1
ATOM 2885 C C . THR A 1 378 ? -19.333 7.188 33.607 1.00 32.56 378 THR A C 1
ATOM 2887 O O . THR A 1 378 ? -19.909 7.788 32.699 1.00 32.56 378 THR A O 1
ATOM 2890 N N . PRO A 1 379 ? -19.989 6.406 34.485 1.00 34.19 379 PRO A N 1
ATOM 2891 C CA . PRO A 1 379 ? -21.286 5.803 34.190 1.00 34.19 379 PRO A CA 1
ATOM 2892 C C . PRO A 1 379 ? -22.321 6.896 33.902 1.00 34.19 379 PRO A C 1
ATOM 2894 O O . PRO A 1 379 ? -22.740 7.592 34.833 1.00 34.19 379 PRO A O 1
ATOM 2897 N N . PRO A 1 380 ? -22.750 7.094 32.642 1.00 36.69 380 PRO A N 1
ATOM 2898 C CA . PRO A 1 380 ? -23.713 8.117 32.308 1.00 36.69 380 PRO A CA 1
ATOM 2899 C C . PRO A 1 380 ? -25.065 7.437 32.354 1.00 36.69 380 PRO A C 1
ATOM 2901 O O . PRO A 1 380 ? -25.605 7.054 31.327 1.00 36.69 380 PRO A O 1
ATOM 2904 N N . SER A 1 381 ? -25.584 7.232 33.559 1.00 45.03 381 SER A N 1
ATOM 2905 C CA . SER A 1 381 ? -26.729 6.362 33.817 1.00 45.03 381 SER A CA 1
ATOM 2906 C C . SER A 1 381 ? -26.525 4.891 33.412 1.00 45.03 381 SER A C 1
ATOM 2908 O O . SER A 1 381 ? -25.901 4.585 32.405 1.00 45.03 381 SER A O 1
ATOM 2910 N N . ALA A 1 382 ? -27.011 3.941 34.205 1.00 60.12 382 ALA A N 1
ATOM 2911 C CA . ALA A 1 382 ? -26.902 2.521 33.897 1.00 60.12 382 ALA A CA 1
ATOM 2912 C C . ALA A 1 382 ? -27.556 2.217 32.536 1.00 60.12 382 ALA A C 1
ATOM 2914 O O . ALA A 1 382 ? -28.771 2.357 32.371 1.00 60.12 382 ALA A O 1
ATOM 2915 N N . THR A 1 383 ? -26.746 1.818 31.551 1.00 73.56 383 THR A N 1
ATOM 2916 C CA . THR A 1 383 ? -27.233 1.302 30.267 1.00 73.56 383 THR A CA 1
ATOM 2917 C C . THR A 1 383 ? -28.189 0.138 30.544 1.00 73.56 383 THR A C 1
ATOM 2919 O O . THR A 1 383 ? -27.818 -0.767 31.296 1.00 73.56 383 THR A O 1
ATOM 2922 N N . PRO A 1 384 ? -29.414 0.137 29.986 1.00 89.31 384 PRO A N 1
ATOM 2923 C CA . PRO A 1 384 ? -30.368 -0.933 30.248 1.00 89.31 384 PRO A CA 1
ATOM 2924 C C . PRO A 1 384 ? -29.842 -2.279 29.733 1.00 89.31 384 PRO A C 1
ATOM 2926 O O . PRO A 1 384 ? -29.190 -2.342 28.693 1.00 89.31 384 PRO A O 1
ATOM 2929 N N . LEU A 1 385 ? -30.167 -3.363 30.432 1.00 92.69 385 LEU A N 1
ATOM 2930 C CA . LEU A 1 385 ? -29.947 -4.735 29.983 1.00 92.69 385 LEU A CA 1
ATOM 2931 C C . LEU A 1 385 ? -31.243 -5.264 29.369 1.00 92.69 385 LEU A C 1
ATOM 2933 O O . LEU A 1 385 ? -32.281 -5.273 30.034 1.00 92.69 385 LEU A O 1
ATOM 2937 N N . VAL A 1 386 ? -31.200 -5.713 28.114 1.00 95.94 386 VAL A N 1
ATOM 2938 C CA . VAL A 1 386 ? -32.413 -6.137 27.402 1.00 95.94 386 VAL A CA 1
ATOM 2939 C C . VAL A 1 386 ? -32.537 -7.655 27.363 1.00 95.94 386 VAL A C 1
ATOM 2941 O O . VAL A 1 386 ? -31.612 -8.346 26.954 1.00 95.94 386 VAL A O 1
ATOM 2944 N N . VAL A 1 387 ? -33.700 -8.188 27.724 1.00 96.94 387 VAL A N 1
ATOM 2945 C CA . VAL A 1 387 ? -34.044 -9.607 27.608 1.00 96.94 387 VAL A CA 1
ATOM 2946 C C . VAL A 1 387 ? -34.840 -9.818 26.323 1.00 96.94 387 VAL A C 1
ATOM 2948 O O . VAL A 1 387 ? -35.956 -9.317 26.175 1.00 96.94 387 VAL A O 1
ATOM 2951 N N . CYS A 1 388 ? -34.271 -10.564 25.377 1.00 95.50 388 CYS A N 1
ATOM 2952 C CA . CYS A 1 388 ? -34.896 -10.875 24.090 1.00 95.50 388 CYS A CA 1
ATOM 2953 C C . CYS A 1 388 ? -35.032 -12.388 23.900 1.00 95.50 388 CYS A C 1
ATOM 2955 O O . CYS A 1 388 ? -34.234 -13.165 24.415 1.00 95.50 388 CYS A O 1
ATOM 2957 N N . GLY A 1 389 ? -36.049 -12.818 23.156 1.00 94.56 389 GLY A N 1
ATOM 2958 C CA . GLY A 1 389 ? -36.353 -14.223 22.912 1.00 94.56 389 GLY A CA 1
ATOM 2959 C C . GLY A 1 389 ? -36.036 -14.649 21.483 1.00 94.56 389 GLY A C 1
ATOM 2960 O O . GLY A 1 389 ? -36.195 -13.879 20.538 1.00 94.56 389 GLY A O 1
ATOM 2961 N N . THR A 1 390 ? -35.663 -15.915 21.318 1.00 94.81 390 THR A N 1
ATOM 2962 C CA . THR A 1 390 ? -35.644 -16.583 20.003 1.00 94.81 390 THR A CA 1
ATOM 2963 C C . THR A 1 390 ? -37.052 -16.791 19.430 1.00 94.81 390 THR A C 1
ATOM 2965 O O . THR A 1 390 ? -37.198 -16.939 18.222 1.00 94.81 390 THR A O 1
ATOM 2968 N N . ASP A 1 391 ? -38.081 -16.788 20.285 1.00 89.62 391 ASP A N 1
ATOM 2969 C CA . ASP A 1 391 ? -39.493 -16.969 19.932 1.00 89.62 391 ASP A CA 1
ATOM 2970 C C . ASP A 1 391 ? -40.401 -16.357 21.032 1.00 89.62 391 ASP A C 1
ATOM 2972 O O . ASP A 1 391 ? -39.921 -15.825 22.048 1.00 89.62 391 ASP A O 1
ATOM 2976 N N . THR A 1 392 ? -41.716 -16.423 20.849 1.00 85.56 392 THR A N 1
ATOM 2977 C CA . THR A 1 392 ? -42.714 -16.148 21.897 1.00 85.56 392 THR A CA 1
ATOM 2978 C C . THR A 1 392 ? -42.778 -17.329 22.886 1.00 85.56 392 THR A C 1
ATOM 2980 O O . THR A 1 392 ? -42.439 -18.455 22.536 1.00 85.56 392 THR A O 1
ATOM 2983 N N . ASP A 1 393 ? -43.097 -17.067 24.158 1.00 86.25 393 ASP A N 1
ATOM 2984 C CA . ASP A 1 393 ? -43.193 -18.073 25.240 1.00 86.25 393 ASP A CA 1
ATOM 2985 C C . ASP A 1 393 ? -41.933 -18.910 25.538 1.00 86.25 393 ASP A C 1
ATOM 2987 O O . ASP A 1 393 ? -41.983 -19.955 26.182 1.00 86.25 393 ASP A O 1
ATOM 2991 N N . VAL A 1 394 ? -40.754 -18.420 25.152 1.00 90.19 394 VAL A N 1
ATOM 2992 C CA . VAL A 1 394 ? -39.459 -19.069 25.453 1.00 90.19 394 VAL A CA 1
ATOM 2993 C C . VAL A 1 394 ? -38.961 -18.858 26.886 1.00 90.19 394 VAL A C 1
ATOM 2995 O O . VAL A 1 394 ? -37.855 -19.277 27.204 1.00 90.19 394 VAL A O 1
ATOM 2998 N N . GLY A 1 395 ? -39.736 -18.188 27.744 1.00 91.69 395 GLY A N 1
ATOM 2999 C CA . GLY A 1 395 ? -39.365 -17.922 29.139 1.00 91.69 395 GLY A CA 1
ATOM 3000 C C . GLY A 1 395 ? -38.633 -16.599 29.393 1.00 91.69 395 GLY A C 1
ATOM 3001 O O . GLY A 1 395 ? -37.940 -16.486 30.402 1.00 91.69 395 GLY A O 1
ATOM 3002 N N . LYS A 1 396 ? -38.788 -15.590 28.517 1.00 93.81 396 LYS A N 1
ATOM 3003 C CA . LYS A 1 396 ? -38.215 -14.238 28.714 1.00 93.81 396 LYS A CA 1
ATOM 3004 C C . LYS A 1 396 ? -38.550 -13.674 30.094 1.00 93.81 396 LYS A C 1
ATOM 3006 O O . LYS A 1 396 ? -37.642 -13.312 30.826 1.00 93.81 396 LYS A O 1
ATOM 3011 N N . THR A 1 397 ? -39.822 -13.713 30.473 1.00 93.00 397 THR A N 1
ATOM 3012 C CA . THR A 1 397 ? -40.348 -13.187 31.739 1.00 93.00 397 THR A CA 1
ATOM 3013 C C . THR A 1 397 ? -39.706 -13.834 32.967 1.00 93.00 397 THR A C 1
ATOM 3015 O O . THR A 1 397 ? -39.391 -13.157 33.943 1.00 93.00 397 THR A O 1
ATOM 3018 N N . VAL A 1 398 ? -39.417 -15.140 32.906 1.00 92.88 398 VAL A N 1
ATOM 3019 C CA . VAL A 1 398 ? -38.706 -15.858 33.979 1.00 92.88 398 VAL A CA 1
ATOM 3020 C C . VAL A 1 398 ? -37.257 -15.382 34.091 1.00 92.88 398 VAL A C 1
ATOM 3022 O O . VAL A 1 398 ? -36.772 -15.132 35.194 1.00 92.88 398 VAL A O 1
ATOM 3025 N N . VAL A 1 399 ? -36.566 -15.215 32.960 1.00 94.69 399 VAL A N 1
ATOM 3026 C CA . VAL A 1 399 ? -35.183 -14.711 32.933 1.00 94.69 399 VAL A CA 1
ATOM 3027 C C . VAL A 1 399 ? -35.123 -13.238 33.354 1.00 94.69 399 VAL A C 1
ATOM 3029 O O . VAL A 1 399 ? -34.230 -12.863 34.109 1.00 94.69 399 VAL A O 1
ATOM 3032 N N . SER A 1 400 ? -36.095 -12.412 32.961 1.00 95.75 400 SER A N 1
ATOM 3033 C CA . SER A 1 400 ? -36.241 -11.039 33.453 1.00 95.75 400 SER A CA 1
ATOM 3034 C C . SER A 1 400 ? -36.375 -11.006 34.975 1.00 95.75 400 SER A C 1
ATOM 3036 O O . SER A 1 400 ? -35.648 -10.265 35.634 1.00 95.75 400 SER A O 1
ATOM 3038 N N . ALA A 1 401 ? -37.242 -11.847 35.552 1.00 94.81 401 ALA A N 1
ATOM 3039 C CA . ALA A 1 401 ? -37.420 -11.939 37.001 1.00 94.81 401 ALA A CA 1
ATOM 3040 C C . ALA A 1 401 ? -36.140 -12.385 37.725 1.00 94.81 401 ALA A C 1
ATOM 3042 O O . ALA A 1 401 ? -35.801 -11.821 38.767 1.00 94.81 401 ALA A O 1
ATOM 3043 N N . LEU A 1 402 ? -35.403 -13.347 37.157 1.00 94.19 402 LEU A N 1
ATOM 3044 C CA . LEU A 1 402 ? -34.096 -13.774 37.666 1.00 94.19 402 LEU A CA 1
ATOM 3045 C C . LEU A 1 402 ? -33.102 -12.609 37.710 1.00 94.19 402 LEU A C 1
ATOM 3047 O O . LEU A 1 402 ? -32.465 -12.389 38.737 1.00 94.19 402 LEU A O 1
ATOM 3051 N N . LEU A 1 403 ? -32.972 -11.861 36.612 1.00 94.19 403 LEU A N 1
ATOM 3052 C CA . LEU A 1 403 ? -32.039 -10.737 36.512 1.00 94.19 403 LEU A CA 1
ATOM 3053 C C . LEU A 1 403 ? -32.423 -9.600 37.461 1.00 94.19 403 LEU A C 1
ATOM 3055 O O . LEU A 1 403 ? -31.549 -9.027 38.109 1.00 94.19 403 LEU A O 1
ATOM 3059 N N . VAL A 1 404 ? -33.721 -9.315 37.602 1.00 94.75 404 VAL A N 1
ATOM 3060 C CA . VAL A 1 404 ? -34.222 -8.339 38.578 1.00 94.75 404 VAL A CA 1
ATOM 3061 C C . VAL A 1 404 ? -33.884 -8.784 40.003 1.00 94.75 404 VAL A C 1
ATOM 3063 O O . VAL A 1 404 ? -33.313 -8.007 40.768 1.00 94.75 404 VAL A O 1
ATOM 3066 N N . ARG A 1 405 ? -34.169 -10.046 40.353 1.00 93.00 405 ARG A N 1
ATOM 3067 C CA . ARG A 1 405 ? -33.860 -10.612 41.674 1.00 93.00 405 ARG A CA 1
ATOM 3068 C C . ARG A 1 405 ? -32.362 -10.557 41.973 1.00 93.00 405 ARG A C 1
ATOM 3070 O O . ARG A 1 405 ? -31.970 -10.167 43.070 1.00 93.00 405 ARG A O 1
ATOM 3077 N N . ALA A 1 406 ? -31.532 -10.918 40.998 1.00 90.75 406 ALA A N 1
ATOM 3078 C CA . ALA A 1 406 ? -30.083 -10.866 41.113 1.00 90.75 406 ALA A CA 1
ATOM 3079 C C . ALA A 1 406 ? -29.580 -9.434 41.333 1.00 90.75 406 ALA A C 1
ATOM 3081 O O . ALA A 1 406 ? -28.839 -9.196 42.282 1.00 90.75 406 ALA A O 1
ATOM 3082 N N . SER A 1 407 ? -30.033 -8.472 40.524 1.00 90.75 407 SER A N 1
ATOM 3083 C CA . SER A 1 407 ? -29.665 -7.055 40.651 1.00 90.75 407 SER A CA 1
ATOM 3084 C C . SER A 1 407 ? -29.973 -6.499 42.051 1.00 90.75 407 SER A C 1
ATOM 3086 O O . SER A 1 407 ? -29.122 -5.846 42.661 1.00 90.75 407 SER A O 1
ATOM 3088 N N . MET A 1 408 ? -31.126 -6.861 42.626 1.00 89.88 408 MET A N 1
ATOM 3089 C CA . MET A 1 408 ? -31.489 -6.494 44.001 1.00 89.88 408 MET A CA 1
ATOM 3090 C C . MET A 1 408 ? -30.544 -7.103 45.054 1.00 89.88 408 MET A C 1
ATOM 3092 O O . MET A 1 408 ? -30.262 -6.464 46.067 1.00 89.88 408 MET A O 1
ATOM 3096 N N . ARG A 1 409 ? -30.025 -8.321 44.832 1.00 86.62 409 ARG A N 1
ATOM 3097 C CA . ARG A 1 409 ? -29.085 -8.996 45.752 1.00 86.62 409 ARG A CA 1
ATOM 3098 C C . ARG A 1 409 ? -27.682 -8.386 45.743 1.00 86.62 409 ARG A C 1
ATOM 3100 O O . ARG A 1 409 ? -27.011 -8.437 46.771 1.00 86.62 409 ARG A O 1
ATOM 3107 N N . TYR A 1 410 ? -27.246 -7.793 44.632 1.00 80.81 410 TYR A N 1
ATOM 3108 C CA . TYR A 1 410 ? -25.962 -7.078 44.545 1.00 80.81 410 TYR A CA 1
ATOM 3109 C C . TYR A 1 410 ? -26.056 -5.605 44.996 1.00 80.81 410 TYR A C 1
ATOM 3111 O O . TYR A 1 410 ? -25.150 -4.819 44.741 1.00 80.81 410 TYR A O 1
ATOM 3119 N N . ASN A 1 411 ? -27.119 -5.239 45.732 1.00 69.12 411 ASN A N 1
ATOM 3120 C CA . ASN A 1 411 ? -27.388 -3.896 46.267 1.00 69.12 411 ASN A CA 1
ATOM 3121 C C . ASN A 1 411 ? -27.487 -2.787 45.201 1.00 69.12 411 ASN A C 1
ATOM 3123 O O . ASN A 1 411 ? -27.211 -1.621 45.494 1.00 69.12 411 ASN A O 1
ATOM 3127 N N . GLN A 1 412 ? -27.917 -3.114 43.979 1.00 74.06 412 GLN A N 1
ATOM 3128 C CA . GLN A 1 412 ? -28.232 -2.100 42.975 1.00 74.06 412 GLN A CA 1
ATOM 3129 C C . GLN A 1 412 ? -29.693 -1.642 43.080 1.00 74.06 412 GLN A C 1
ATOM 3131 O O . GLN A 1 412 ? -30.590 -2.401 43.445 1.00 74.06 412 GLN A 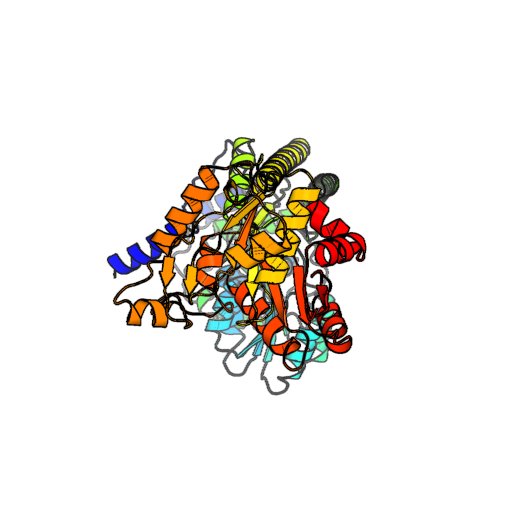O 1
ATOM 3136 N N . THR A 1 413 ? -29.958 -0.378 42.739 1.00 87.12 413 THR A N 1
ATOM 3137 C CA . THR A 1 413 ? -31.340 0.098 42.585 1.00 87.12 413 THR A CA 1
ATOM 3138 C C . THR A 1 413 ? -31.890 -0.465 41.279 1.00 87.12 413 THR A C 1
ATOM 3140 O O . THR A 1 413 ? -31.524 0.009 40.219 1.00 87.12 413 THR A O 1
ATOM 3143 N N . THR A 1 414 ? -32.744 -1.480 41.305 1.00 91.81 414 THR A N 1
ATOM 3144 C CA . THR A 1 414 ? -33.256 -2.102 40.068 1.00 91.81 414 THR A CA 1
ATOM 3145 C C . THR A 1 414 ? -34.554 -1.446 39.602 1.00 91.81 414 THR A C 1
ATOM 3147 O O . THR A 1 414 ? -35.372 -1.041 40.430 1.00 91.81 414 THR A O 1
ATOM 3150 N N . ARG A 1 415 ? -34.779 -1.355 38.289 1.00 94.75 415 ARG A N 1
ATOM 3151 C CA . ARG A 1 415 ? -36.083 -1.030 37.691 1.00 94.75 415 ARG A CA 1
ATOM 3152 C C . ARG A 1 415 ? -36.368 -1.943 36.509 1.00 94.75 415 ARG A C 1
ATOM 3154 O O . ARG A 1 415 ? -35.449 -2.395 35.831 1.00 94.75 415 ARG A O 1
ATOM 3161 N N . TYR A 1 416 ? -37.643 -2.204 36.262 1.00 95.94 416 TYR A N 1
ATOM 3162 C CA . TYR A 1 416 ? -38.086 -3.069 35.172 1.00 95.94 416 TYR A CA 1
ATOM 3163 C C . TYR A 1 416 ? -39.009 -2.312 34.221 1.00 95.94 416 TYR A C 1
ATOM 3165 O O . TYR A 1 416 ? -39.850 -1.524 34.663 1.00 95.94 416 TYR A O 1
ATOM 3173 N N . LEU A 1 417 ? -38.853 -2.561 32.922 1.00 95.62 417 LEU A N 1
ATOM 3174 C CA . LEU A 1 417 ? -39.724 -2.042 31.875 1.00 95.62 417 LEU A CA 1
ATOM 3175 C C . LEU A 1 417 ? -40.017 -3.135 30.850 1.00 95.62 417 LEU A C 1
ATOM 3177 O O . LEU A 1 417 ? -39.103 -3.690 30.247 1.00 95.62 417 LEU A O 1
ATOM 3181 N N . LYS A 1 418 ? -41.295 -3.335 30.543 1.00 94.62 418 LYS A N 1
ATOM 3182 C CA . LYS A 1 418 ? -41.722 -3.990 29.309 1.00 94.62 418 LYS A CA 1
ATOM 3183 C C . LYS A 1 418 ? -42.313 -2.924 28.382 1.00 94.62 418 LYS A C 1
ATOM 3185 O O . LYS A 1 418 ? -43.426 -2.473 28.636 1.00 94.62 418 LYS A O 1
ATOM 3190 N N . PRO A 1 419 ? -41.587 -2.454 27.346 1.00 94.00 419 PRO A N 1
ATOM 3191 C CA . PRO A 1 419 ? -42.009 -1.295 26.558 1.00 94.00 419 PRO A CA 1
ATOM 3192 C C . PRO A 1 419 ? -43.363 -1.490 25.873 1.00 94.00 419 PRO A C 1
ATOM 3194 O O . PRO A 1 419 ? -44.137 -0.540 25.778 1.00 94.00 419 PRO A O 1
ATOM 3197 N N . ILE A 1 420 ? -43.640 -2.714 25.417 1.00 93.25 420 ILE A N 1
ATOM 3198 C CA . ILE A 1 420 ? -44.874 -3.071 24.722 1.00 93.25 420 ILE A CA 1
ATOM 3199 C C . ILE A 1 420 ? -45.460 -4.336 25.340 1.00 93.25 420 ILE A C 1
ATOM 3201 O O . ILE A 1 420 ? -44.782 -5.362 25.407 1.00 93.25 420 ILE A O 1
ATOM 3205 N N . GLN A 1 421 ? -46.727 -4.272 25.739 1.00 91.50 421 GLN A N 1
ATOM 3206 C CA . GLN A 1 421 ? -47.501 -5.408 26.235 1.00 91.50 421 GLN A CA 1
ATOM 3207 C C . GLN A 1 421 ? -48.656 -5.710 25.273 1.00 91.50 421 GLN A C 1
ATOM 3209 O O . GLN A 1 421 ? -49.481 -4.844 25.000 1.00 91.50 421 GLN A O 1
ATOM 3214 N N . THR A 1 422 ? -48.744 -6.949 24.793 1.00 89.50 422 THR A N 1
ATOM 3215 C CA . THR A 1 422 ? -49.929 -7.471 24.098 1.00 89.50 422 THR A CA 1
ATOM 3216 C C . THR A 1 422 ? -50.575 -8.555 24.961 1.00 89.50 422 THR A C 1
ATOM 3218 O O . THR A 1 422 ? -49.872 -9.326 25.615 1.00 89.50 422 THR A O 1
ATOM 3221 N N . GLY A 1 423 ? -51.906 -8.585 25.023 1.00 86.56 423 GLY A N 1
ATOM 3222 C CA . GLY A 1 423 ? -52.656 -9.463 25.925 1.00 86.56 423 GLY A CA 1
ATOM 3223 C C . GLY A 1 423 ? -52.930 -8.860 27.310 1.00 86.56 423 GLY A C 1
ATOM 3224 O O . GLY A 1 423 ? -52.349 -7.848 27.708 1.00 86.56 423 GLY A O 1
ATOM 3225 N N . LEU A 1 424 ? -53.856 -9.495 28.035 1.00 75.06 424 LEU A N 1
ATOM 3226 C CA . LEU A 1 424 ? -54.293 -9.084 29.377 1.00 75.06 424 LEU A CA 1
ATOM 3227 C C . LEU A 1 424 ? -53.447 -9.690 30.508 1.00 75.06 424 LEU A C 1
ATOM 3229 O O . LEU A 1 424 ? -53.506 -9.199 31.633 1.00 75.06 424 LEU A O 1
ATOM 3233 N N . ASP A 1 425 ? -52.659 -10.723 30.211 1.00 74.06 425 ASP A N 1
ATOM 3234 C CA . ASP A 1 425 ? -51.708 -11.297 31.158 1.00 74.06 425 ASP A CA 1
ATOM 3235 C C . ASP A 1 425 ? -50.512 -10.346 31.318 1.00 74.06 425 ASP A C 1
ATOM 3237 O O . ASP A 1 425 ? -49.838 -9.990 30.348 1.00 74.06 425 ASP A O 1
ATOM 3241 N N . SER A 1 426 ? -50.266 -9.889 32.548 1.00 77.94 426 SER A N 1
ATOM 3242 C CA . SER A 1 426 ? -49.197 -8.933 32.846 1.00 77.94 426 SER A CA 1
ATOM 3243 C C . SER A 1 426 ? -47.890 -9.671 33.139 1.00 77.94 426 SER A C 1
ATOM 3245 O O . SER A 1 426 ? -47.665 -10.189 34.239 1.00 77.94 426 SER A O 1
ATOM 3247 N N . ASP A 1 427 ? -46.987 -9.685 32.157 1.00 82.62 427 ASP A N 1
ATOM 3248 C CA . ASP A 1 427 ? -45.611 -10.158 32.358 1.00 82.62 427 ASP A CA 1
ATOM 3249 C C . ASP A 1 427 ? -44.915 -9.336 33.453 1.00 82.62 427 ASP A C 1
ATOM 3251 O O . ASP A 1 427 ? -44.168 -9.881 34.263 1.00 82.62 427 ASP A O 1
ATOM 3255 N N . THR A 1 428 ? -45.244 -8.044 33.549 1.00 86.06 428 THR A N 1
ATOM 3256 C CA . THR A 1 428 ? -44.793 -7.142 34.615 1.00 86.06 428 THR A CA 1
ATOM 3257 C C . THR A 1 428 ? -45.201 -7.642 36.004 1.00 86.06 428 THR A C 1
ATOM 3259 O O . THR A 1 428 ? -44.369 -7.646 36.913 1.00 86.06 428 THR A O 1
ATOM 3262 N N . ASP A 1 429 ? -46.435 -8.124 36.174 1.00 87.44 429 ASP A N 1
ATOM 3263 C CA . ASP A 1 429 ? -46.922 -8.662 37.456 1.00 87.44 429 ASP A CA 1
ATOM 3264 C C . ASP A 1 429 ? -46.227 -9.988 37.785 1.00 87.44 429 ASP A C 1
ATOM 3266 O O . ASP A 1 429 ? -45.895 -10.267 38.940 1.00 87.44 429 ASP A O 1
ATOM 3270 N N . THR A 1 430 ? -45.958 -10.803 36.760 1.00 89.19 430 THR A N 1
ATOM 3271 C CA . THR A 1 430 ? -45.204 -12.053 36.906 1.00 89.19 430 THR A CA 1
ATOM 3272 C C . THR A 1 430 ? -43.768 -11.777 37.349 1.00 89.19 430 THR A C 1
ATOM 3274 O O . THR A 1 430 ? -43.295 -12.405 38.301 1.00 89.19 430 THR A O 1
ATOM 3277 N N . VAL A 1 431 ? -43.089 -10.807 36.726 1.00 91.94 431 VAL A N 1
ATOM 3278 C CA . VAL A 1 431 ? -41.751 -10.360 37.138 1.00 91.94 431 VAL A CA 1
ATOM 3279 C C . VAL A 1 431 ? -41.780 -9.847 38.570 1.00 91.94 431 VAL A C 1
ATOM 3281 O O . VAL A 1 431 ? -40.974 -10.307 39.373 1.00 91.94 431 VAL A O 1
ATOM 3284 N N . GLN A 1 432 ? -42.739 -8.984 38.919 1.00 92.75 432 GLN A N 1
ATOM 3285 C CA . GLN A 1 432 ? -42.893 -8.456 40.275 1.00 92.75 432 GLN A CA 1
ATOM 3286 C C . GLN A 1 432 ? -43.026 -9.572 41.314 1.00 92.75 432 GLN A C 1
ATOM 3288 O O . GLN A 1 432 ? -42.289 -9.594 42.302 1.00 92.75 432 GLN A O 1
ATOM 3293 N N . LYS A 1 433 ? -43.956 -10.506 41.086 1.00 91.88 433 LYS A N 1
ATOM 3294 C CA . LYS A 1 433 ? -44.240 -11.614 42.002 1.00 91.88 433 LYS A CA 1
ATOM 3295 C C . LYS A 1 433 ? -43.018 -12.507 42.194 1.00 91.88 433 LYS A C 1
ATOM 3297 O O . LYS A 1 433 ? -42.714 -12.886 43.320 1.00 91.88 433 LYS A O 1
ATOM 3302 N N . LEU A 1 434 ? -42.334 -12.857 41.107 1.00 91.56 434 LEU A N 1
ATOM 3303 C CA . LEU A 1 434 ? -41.204 -13.780 41.152 1.00 91.56 434 LEU A CA 1
ATOM 3304 C C . LEU A 1 434 ? -39.944 -13.129 41.724 1.00 91.56 434 LEU A C 1
ATOM 3306 O O . LEU A 1 434 ? -39.255 -13.760 42.521 1.00 91.56 434 LEU A O 1
ATOM 3310 N N . SER A 1 435 ? -39.640 -11.880 41.365 1.00 92.12 435 SER A N 1
ATOM 3311 C CA . SER A 1 435 ? -38.420 -11.204 41.819 1.00 92.12 435 SER A CA 1
ATOM 3312 C C . SER A 1 435 ? -38.557 -10.548 43.198 1.00 92.12 435 SER A C 1
ATOM 3314 O O . SER A 1 435 ? -37.546 -10.267 43.845 1.00 92.12 435 SER A O 1
ATOM 3316 N N . GLY A 1 436 ? -39.790 -10.284 43.645 1.00 91.69 436 GLY A N 1
ATOM 3317 C CA . GLY A 1 436 ? -40.081 -9.519 44.859 1.00 91.69 436 GLY A CA 1
ATOM 3318 C C . GLY A 1 436 ? -39.790 -8.019 44.721 1.00 91.69 436 GLY A C 1
ATOM 3319 O O . GLY A 1 436 ? -39.529 -7.362 45.727 1.00 91.69 436 GLY A O 1
ATOM 3320 N N . LEU A 1 437 ? -39.773 -7.487 43.492 1.00 92.69 437 LEU A N 1
ATOM 3321 C CA . LEU A 1 437 ? -39.489 -6.073 43.219 1.00 92.69 437 LEU A CA 1
ATOM 3322 C C . LEU A 1 437 ? -40.626 -5.174 43.740 1.00 92.69 437 LEU A C 1
ATOM 3324 O O . LEU A 1 437 ? -41.803 -5.517 43.609 1.00 92.69 437 LEU A O 1
ATOM 3328 N N . ASP A 1 438 ? -40.296 -4.007 44.301 1.00 90.06 438 ASP A N 1
ATOM 3329 C CA . ASP A 1 438 ? -41.317 -3.043 44.722 1.00 90.06 438 ASP A CA 1
ATOM 3330 C C . ASP A 1 438 ? -42.090 -2.517 43.501 1.00 90.06 438 ASP A C 1
ATOM 3332 O O . ASP A 1 438 ? -41.512 -2.167 42.470 1.00 90.06 438 ASP A O 1
ATOM 3336 N N . SER A 1 439 ? -43.408 -2.401 43.646 1.00 87.81 439 SER A N 1
ATOM 3337 C CA . SER A 1 439 ? -44.297 -1.738 42.689 1.00 87.81 439 SER A CA 1
ATOM 3338 C C . SER A 1 439 ? -43.793 -0.371 42.199 1.00 87.81 439 SER A C 1
ATOM 3340 O O . SER A 1 439 ? -43.956 -0.053 41.023 1.00 87.81 439 SER A O 1
ATOM 3342 N N . ALA A 1 440 ? -43.126 0.424 43.046 1.00 86.81 440 ALA A N 1
ATOM 3343 C CA . ALA A 1 440 ? -42.581 1.733 42.668 1.00 86.81 440 ALA A CA 1
ATOM 3344 C C . ALA A 1 440 ? -41.411 1.649 41.662 1.00 86.81 440 ALA A C 1
ATOM 3346 O O . ALA A 1 440 ? -41.079 2.626 40.977 1.00 86.81 440 ALA A O 1
ATOM 3347 N N . GLN A 1 441 ? -40.772 0.482 41.562 1.00 89.75 441 GLN A N 1
ATOM 3348 C CA . GLN A 1 441 ? -39.642 0.214 40.673 1.00 89.75 441 GLN A CA 1
ATOM 3349 C C . GLN A 1 441 ? -40.081 -0.364 39.316 1.00 89.75 441 GLN A C 1
ATOM 3351 O O . GLN A 1 441 ? -39.254 -0.467 38.406 1.00 89.75 441 GLN A O 1
ATOM 3356 N N . LEU A 1 442 ? -41.372 -0.669 39.146 1.00 91.06 442 LEU A N 1
ATOM 3357 C CA . LEU A 1 442 ? -41.966 -1.087 37.877 1.00 91.06 442 LEU A CA 1
ATOM 3358 C C . LEU A 1 442 ? -42.360 0.138 37.049 1.00 91.06 442 LEU A C 1
ATOM 3360 O O . LEU A 1 442 ? -43.121 0.996 37.500 1.00 91.06 442 LEU A O 1
ATOM 3364 N N . ALA A 1 443 ? -41.854 0.225 35.823 1.00 92.00 443 ALA A N 1
ATOM 3365 C CA . ALA A 1 443 ? -42.364 1.176 34.850 1.00 92.00 443 ALA A CA 1
ATOM 3366 C C . ALA A 1 443 ? -43.587 0.586 34.140 1.00 92.00 443 ALA A C 1
ATOM 3368 O O . ALA A 1 443 ? -43.587 -0.579 33.743 1.00 92.00 443 ALA A O 1
ATOM 3369 N N . GLN A 1 444 ? -44.618 1.411 33.961 1.00 90.44 444 GLN A N 1
ATOM 3370 C CA . GLN A 1 444 ? -45.783 1.035 33.164 1.00 90.44 444 GLN A CA 1
ATOM 3371 C C . GLN A 1 444 ? -45.370 0.795 31.702 1.00 90.44 444 GLN A C 1
ATOM 3373 O O . GLN A 1 444 ? -44.473 1.497 31.214 1.00 90.44 444 GLN A O 1
ATOM 3378 N N . PRO A 1 445 ? -46.011 -0.155 30.995 1.00 92.56 445 PRO A N 1
ATOM 3379 C CA . PRO A 1 445 ? -45.810 -0.311 29.562 1.00 92.56 445 PRO A CA 1
ATOM 3380 C C . PRO A 1 445 ? -46.050 1.007 28.826 1.00 92.56 445 PRO A C 1
ATOM 3382 O O . PRO A 1 445 ? -46.970 1.757 29.148 1.00 92.56 445 PRO A O 1
ATOM 3385 N N . ILE A 1 446 ? -45.211 1.295 27.833 1.00 94.81 446 ILE A N 1
ATOM 3386 C CA . ILE A 1 446 ? -45.341 2.513 27.021 1.00 94.81 446 ILE A CA 1
ATOM 3387 C C . ILE A 1 446 ? -46.510 2.354 26.048 1.00 94.81 446 ILE A C 1
ATOM 3389 O O . ILE A 1 446 ? -47.235 3.311 25.788 1.00 94.81 446 ILE A O 1
ATOM 3393 N N . VAL A 1 447 ? -46.689 1.138 25.528 1.00 93.06 447 VAL A N 1
ATOM 3394 C CA . VAL A 1 447 ? -47.808 0.744 24.672 1.00 93.06 447 VAL A CA 1
ATOM 3395 C C . VAL A 1 447 ? -48.413 -0.545 25.216 1.00 93.06 447 VAL A C 1
ATOM 3397 O O . VAL A 1 447 ? -47.686 -1.480 25.561 1.00 93.06 447 VAL A O 1
ATOM 3400 N N . GLN A 1 448 ? -49.741 -0.612 25.279 1.00 93.62 448 GLN A N 1
ATOM 3401 C CA . GLN A 1 448 ? -50.456 -1.795 25.742 1.00 93.62 448 GLN A CA 1
ATOM 3402 C C . GLN A 1 448 ? -51.688 -2.064 24.880 1.00 93.62 448 GLN A C 1
ATOM 3404 O O . GLN A 1 448 ? -52.508 -1.174 24.677 1.00 93.62 448 GLN A O 1
ATOM 3409 N N . PHE A 1 449 ? -51.842 -3.311 24.434 1.00 93.56 449 PHE A N 1
ATOM 3410 C CA . PHE A 1 449 ? -52.995 -3.767 23.660 1.00 93.56 449 PHE A CA 1
ATOM 3411 C C . PHE A 1 449 ? -53.645 -5.000 24.302 1.00 93.56 449 PHE A C 1
ATOM 3413 O O . PHE A 1 449 ? -52.931 -5.912 24.722 1.00 93.56 449 PHE A O 1
ATOM 3420 N N . PRO A 1 450 ? -54.988 -5.092 24.344 1.00 90.00 450 PRO A N 1
ATOM 3421 C CA . PRO A 1 450 ? -55.684 -6.224 24.958 1.00 90.00 450 PRO A CA 1
ATOM 3422 C C . PRO A 1 450 ? -55.618 -7.511 24.120 1.00 90.00 450 PRO A C 1
ATOM 3424 O O . PRO A 1 450 ? -55.729 -8.600 24.680 1.00 90.00 450 PRO A O 1
ATOM 3427 N N . LEU A 1 451 ? -55.437 -7.411 22.796 1.00 91.25 451 LEU A N 1
ATOM 3428 C CA . LEU A 1 451 ? -55.346 -8.571 21.907 1.00 91.25 451 LEU A CA 1
ATOM 3429 C C . LEU A 1 451 ? -53.989 -9.285 22.093 1.00 91.25 451 LEU A C 1
ATOM 3431 O O . LEU A 1 451 ? -52.952 -8.648 21.892 1.00 91.25 451 LEU A O 1
ATOM 3435 N N . PRO A 1 452 ? -53.957 -10.593 22.420 1.00 89.44 452 PRO A N 1
ATOM 3436 C CA . PRO A 1 452 ? -52.719 -11.369 22.494 1.00 89.44 452 PRO A CA 1
ATOM 3437 C C . PRO A 1 452 ? -52.250 -11.779 21.085 1.00 89.44 452 PRO A C 1
ATOM 3439 O O . PRO A 1 452 ? -52.387 -12.930 20.673 1.00 89.44 452 PRO A O 1
ATOM 3442 N N . ALA A 1 453 ? -51.726 -10.815 20.328 1.00 90.44 453 ALA A N 1
ATOM 3443 C CA . ALA A 1 453 ? -51.176 -10.998 18.982 1.00 90.44 453 ALA A CA 1
ATOM 3444 C C . ALA A 1 453 ? -49.785 -10.343 18.852 1.00 90.44 453 ALA A C 1
ATOM 3446 O O . ALA A 1 453 ? -49.259 -9.784 19.824 1.00 90.44 453 ALA A O 1
ATOM 3447 N N . SER A 1 454 ? -49.173 -10.415 17.661 1.00 90.75 454 SER A N 1
ATOM 3448 C CA . SER A 1 454 ? -47.976 -9.619 17.356 1.00 90.75 454 SER A CA 1
ATOM 3449 C C . SER A 1 454 ? -48.279 -8.123 17.479 1.00 90.75 454 SER A C 1
ATOM 3451 O O . SER A 1 454 ? -49.433 -7.702 17.398 1.00 90.75 454 SER A O 1
ATOM 3453 N N . VAL A 1 455 ? -47.243 -7.314 17.718 1.00 92.56 455 VAL A N 1
ATOM 3454 C CA . VAL A 1 455 ? -47.404 -5.887 18.040 1.00 92.56 455 VAL A CA 1
ATOM 3455 C C . VAL A 1 455 ? -48.151 -5.139 16.933 1.00 92.56 455 VAL A C 1
ATOM 3457 O O . VAL A 1 455 ? -49.069 -4.379 17.228 1.00 92.56 455 VAL A O 1
ATOM 3460 N N . ASP A 1 456 ? -47.807 -5.396 15.673 1.00 93.38 456 ASP A N 1
ATOM 3461 C CA . ASP A 1 456 ? -48.472 -4.826 14.499 1.00 93.38 456 ASP A CA 1
ATOM 3462 C C . ASP A 1 456 ? -49.957 -5.222 14.390 1.00 93.38 456 ASP A C 1
ATOM 3464 O O . ASP A 1 456 ? -50.803 -4.364 14.144 1.00 93.38 456 ASP A O 1
ATOM 3468 N N . GLN A 1 457 ? -50.295 -6.492 14.626 1.00 92.88 457 GLN A N 1
ATOM 3469 C CA . GLN A 1 457 ? -51.671 -6.995 14.573 1.00 92.88 457 GLN A CA 1
ATOM 3470 C C . GLN A 1 457 ? -52.525 -6.438 15.713 1.00 92.88 457 GLN A C 1
ATOM 3472 O O . GLN A 1 457 ? -53.666 -6.033 15.497 1.00 92.88 457 GLN A O 1
ATOM 3477 N N . ALA A 1 458 ? -51.971 -6.390 16.925 1.00 93.31 458 ALA A N 1
ATOM 3478 C CA . ALA A 1 458 ? -52.658 -5.840 18.086 1.00 93.31 458 ALA A CA 1
ATOM 3479 C C . ALA A 1 458 ? -52.897 -4.328 17.941 1.00 93.31 458 ALA A C 1
ATOM 3481 O O . ALA A 1 458 ? -53.977 -3.845 18.283 1.00 93.31 458 ALA A O 1
ATOM 3482 N N . ALA A 1 459 ? -51.934 -3.602 17.366 1.00 93.25 459 ALA A N 1
ATOM 3483 C CA . ALA A 1 459 ? -52.094 -2.193 17.026 1.00 93.25 459 ALA A CA 1
ATOM 3484 C C . ALA A 1 459 ? -53.161 -1.989 15.941 1.00 93.25 459 ALA A C 1
ATOM 3486 O O . ALA A 1 459 ? -54.027 -1.128 16.087 1.00 93.25 459 ALA A O 1
ATOM 3487 N N . GLN A 1 460 ? -53.158 -2.822 14.895 1.00 93.12 460 GLN A N 1
ATOM 3488 C CA . GLN A 1 460 ? -54.148 -2.757 13.822 1.00 93.12 460 GLN A CA 1
ATOM 3489 C C . GLN A 1 460 ? -55.580 -2.966 14.337 1.00 93.12 460 GLN A C 1
ATOM 3491 O O . GLN A 1 460 ? -56.470 -2.208 13.952 1.00 93.12 460 GLN A O 1
ATOM 3496 N N . GLU A 1 461 ? -55.803 -3.946 15.217 1.00 93.88 461 GLU A N 1
ATOM 3497 C CA . GLU A 1 461 ? -57.114 -4.194 15.840 1.00 93.88 461 GLU A CA 1
ATOM 3498 C C . GLU A 1 461 ? -57.569 -3.009 16.706 1.00 93.88 461 GLU A C 1
ATOM 3500 O O . GLU A 1 461 ? -58.744 -2.646 16.709 1.00 93.88 461 GLU A O 1
ATOM 3505 N N . ALA A 1 462 ? -56.632 -2.361 17.404 1.00 92.19 462 ALA A N 1
ATOM 3506 C CA . ALA A 1 462 ? -56.901 -1.155 18.184 1.00 92.19 462 ALA A CA 1
ATOM 3507 C C . ALA A 1 462 ? -57.091 0.110 17.319 1.00 92.19 462 ALA A C 1
ATOM 3509 O O . ALA A 1 462 ? -57.476 1.155 17.842 1.00 92.19 462 ALA A O 1
ATOM 3510 N N . GLY A 1 463 ? -56.841 0.041 16.005 1.00 91.44 463 GLY A N 1
ATOM 3511 C CA . GLY A 1 463 ? -56.846 1.205 15.115 1.00 91.44 463 GLY A CA 1
ATOM 3512 C C . GLY A 1 463 ? -55.665 2.159 15.345 1.00 91.44 463 GLY A C 1
ATOM 3513 O O . GLY A 1 463 ? -55.758 3.342 15.018 1.00 91.44 463 GLY A O 1
ATOM 3514 N N . GLU A 1 464 ? -54.566 1.657 15.906 1.00 91.88 464 GLU A N 1
ATOM 3515 C CA . GLU A 1 464 ? -53.366 2.411 16.268 1.00 91.88 464 GLU A CA 1
ATOM 3516 C C . GLU A 1 464 ? -52.150 2.002 15.419 1.00 91.88 464 GLU A C 1
ATOM 3518 O O . GLU A 1 464 ? -52.122 0.956 14.771 1.00 91.88 464 GLU A O 1
ATOM 3523 N N . VAL A 1 465 ? -51.107 2.837 15.425 1.00 87.19 465 VAL A N 1
ATOM 3524 C CA . VAL A 1 465 ? -49.811 2.531 14.802 1.00 87.19 465 VAL A CA 1
ATOM 3525 C C . VAL A 1 465 ? -48.711 2.728 15.834 1.00 87.19 465 VAL A C 1
ATOM 3527 O O . VAL A 1 465 ? -48.565 3.812 16.398 1.00 87.19 465 VAL A O 1
ATOM 3530 N N . VAL A 1 466 ? -47.890 1.698 16.042 1.00 91.19 466 VAL A N 1
ATOM 3531 C CA . VAL A 1 466 ? -46.739 1.786 16.945 1.00 91.19 466 VAL A CA 1
ATOM 3532 C C . VAL A 1 466 ? -45.573 2.472 16.236 1.00 91.19 466 VAL A C 1
ATOM 3534 O O . VAL A 1 466 ? -44.854 1.879 15.426 1.00 91.19 466 VAL A O 1
ATOM 3537 N N . ALA A 1 467 ? -45.370 3.745 16.567 1.00 91.31 467 ALA A N 1
ATOM 3538 C CA . ALA A 1 467 ? -44.199 4.503 16.148 1.00 91.31 467 ALA A CA 1
ATOM 3539 C C . ALA A 1 467 ? -43.001 4.173 17.054 1.00 91.31 467 ALA A C 1
ATOM 3541 O O . ALA A 1 467 ? -42.952 4.583 18.216 1.00 91.31 467 ALA A O 1
ATOM 3542 N N . MET A 1 468 ? -42.011 3.455 16.516 1.00 93.00 468 MET A N 1
ATOM 3543 C CA . MET A 1 468 ? -40.830 3.016 17.271 1.00 93.00 468 MET A CA 1
ATOM 3544 C C . MET A 1 468 ? -40.073 4.180 17.918 1.00 93.00 468 MET A C 1
ATOM 3546 O O . MET A 1 468 ? -39.680 4.075 19.075 1.00 93.00 468 MET A O 1
ATOM 3550 N N . GLU A 1 469 ? -39.924 5.303 17.210 1.00 88.31 469 GLU A N 1
ATOM 3551 C CA . GLU A 1 469 ? -39.237 6.490 17.734 1.00 88.31 469 GLU A CA 1
ATOM 3552 C C . GLU A 1 469 ? -39.933 7.048 18.984 1.00 88.31 469 GLU A C 1
ATOM 3554 O O . GLU A 1 469 ? -39.276 7.432 19.950 1.00 88.31 469 GLU A O 1
ATOM 3559 N N . SER A 1 470 ? -41.269 7.026 19.021 1.00 89.31 470 SER A N 1
ATOM 3560 C CA . SER A 1 470 ? -42.038 7.467 20.187 1.00 89.31 470 SER A CA 1
ATOM 3561 C C . SER A 1 470 ? -41.818 6.547 21.389 1.00 89.31 470 SER A C 1
ATOM 3563 O O . SER A 1 470 ? -41.613 7.032 22.504 1.00 89.31 470 SER A O 1
ATOM 3565 N N . VAL A 1 471 ? -41.792 5.229 21.163 1.00 93.62 471 VAL A N 1
ATOM 3566 C CA . VAL A 1 471 ? -41.496 4.239 22.212 1.00 93.62 471 VAL A CA 1
ATOM 3567 C C . VAL A 1 471 ? -40.061 4.396 22.715 1.00 93.62 471 VAL A C 1
ATOM 3569 O O . VAL A 1 471 ? -39.824 4.423 23.922 1.00 93.62 471 VAL A O 1
ATOM 3572 N N . LEU A 1 472 ? -39.101 4.571 21.807 1.00 91.69 472 LEU A N 1
ATOM 3573 C CA . LEU A 1 472 ? -37.689 4.758 22.130 1.00 91.69 472 LEU A CA 1
ATOM 3574 C C . LEU A 1 472 ? -37.461 6.041 22.940 1.00 91.69 472 LEU A C 1
ATOM 3576 O O . LEU A 1 472 ? -36.752 6.028 23.948 1.00 91.69 472 LEU A O 1
ATOM 3580 N N . GLN A 1 473 ? -38.099 7.143 22.544 1.00 87.62 473 GLN A N 1
ATOM 3581 C CA . GLN A 1 473 ? -38.018 8.416 23.253 1.00 87.62 473 GLN A CA 1
ATOM 3582 C C . GLN A 1 473 ? -38.633 8.321 24.656 1.00 87.62 473 GLN A C 1
ATOM 3584 O O . GLN A 1 473 ? -38.062 8.850 25.612 1.00 87.62 473 GLN A O 1
ATOM 3589 N N . ALA A 1 474 ? -39.774 7.643 24.803 1.00 90.69 474 ALA A N 1
ATOM 3590 C CA . ALA A 1 474 ? -40.400 7.411 26.103 1.00 90.69 474 ALA A CA 1
ATOM 3591 C C . ALA A 1 474 ? -39.531 6.520 27.009 1.00 90.69 474 ALA A C 1
ATOM 3593 O O . ALA A 1 474 ? -39.311 6.869 28.169 1.00 90.69 474 ALA A O 1
ATOM 3594 N N . ALA A 1 475 ? -38.956 5.440 26.473 1.00 92.56 475 ALA A N 1
ATOM 3595 C CA . ALA A 1 475 ? -38.035 4.573 27.207 1.00 92.56 475 ALA A CA 1
ATOM 3596 C C . ALA A 1 475 ? -36.789 5.343 27.679 1.00 92.56 475 ALA A C 1
ATOM 3598 O O . ALA A 1 475 ? -36.460 5.330 28.862 1.00 92.56 475 ALA A O 1
ATOM 3599 N N . ARG A 1 476 ? -36.149 6.115 26.790 1.00 90.94 476 ARG A N 1
ATOM 3600 C CA . ARG A 1 476 ? -34.988 6.954 27.139 1.00 90.94 476 ARG A CA 1
ATOM 3601 C C . ARG A 1 476 ? -35.314 7.994 28.215 1.00 90.94 476 ARG A C 1
ATOM 3603 O O . ARG A 1 476 ? -34.480 8.239 29.082 1.00 90.94 476 ARG A O 1
ATOM 3610 N N . LYS A 1 477 ? -36.522 8.574 28.210 1.00 88.12 477 LYS A N 1
ATOM 3611 C CA . LYS A 1 477 ? -36.984 9.477 29.282 1.00 88.12 477 LYS A CA 1
ATOM 3612 C C . LYS A 1 477 ? -37.094 8.762 30.630 1.00 88.12 477 LYS A C 1
ATOM 3614 O O . LYS A 1 477 ? -36.691 9.336 31.638 1.00 88.12 477 LYS A O 1
ATOM 3619 N N . LEU A 1 478 ? -37.604 7.528 30.654 1.00 91.38 478 LEU A N 1
ATOM 3620 C CA . LEU A 1 478 ? -37.658 6.717 31.876 1.00 91.38 478 LEU A CA 1
ATOM 3621 C C . LEU A 1 478 ? -36.251 6.422 32.405 1.00 91.38 478 LEU A C 1
ATOM 3623 O O . LEU A 1 478 ? -35.994 6.622 33.592 1.00 91.38 478 LEU A O 1
ATOM 3627 N N . PHE A 1 479 ? -35.331 6.024 31.525 1.00 91.00 479 PHE A N 1
ATOM 3628 C CA . PHE A 1 479 ? -33.947 5.726 31.903 1.00 91.00 479 PHE A CA 1
ATOM 3629 C C . PHE A 1 479 ? -33.239 6.961 32.469 1.00 91.00 479 PHE A C 1
ATOM 3631 O O . PHE A 1 479 ? -32.650 6.900 33.548 1.00 91.00 479 PHE A O 1
ATOM 3638 N N . ALA A 1 480 ? -33.403 8.112 31.813 1.00 85.06 480 ALA A N 1
ATOM 3639 C CA . ALA A 1 480 ? -32.855 9.385 32.271 1.00 85.06 480 ALA A CA 1
ATOM 3640 C C . ALA A 1 480 ? -33.432 9.850 33.622 1.00 85.06 480 ALA A C 1
ATOM 3642 O O . ALA A 1 480 ? -32.743 10.538 34.373 1.00 85.06 480 ALA A O 1
ATOM 3643 N N . ALA A 1 481 ? -34.672 9.478 33.956 1.00 86.25 481 ALA A N 1
ATOM 3644 C CA . ALA A 1 481 ? -35.301 9.829 35.232 1.00 86.25 481 ALA A CA 1
ATOM 3645 C C . ALA A 1 481 ? -34.769 9.012 36.425 1.00 86.25 481 ALA A C 1
ATOM 3647 O O . ALA A 1 481 ? -34.947 9.415 37.574 1.00 86.25 481 ALA A O 1
ATOM 3648 N N . ALA A 1 482 ? -34.124 7.871 36.175 1.00 86.00 482 ALA A N 1
ATOM 3649 C CA . ALA A 1 482 ? -33.516 7.031 37.204 1.00 86.00 482 ALA A CA 1
ATOM 3650 C C . ALA A 1 482 ? -32.127 6.567 36.751 1.00 86.00 482 ALA A C 1
ATOM 3652 O O . ALA A 1 482 ? -31.933 5.379 36.483 1.00 86.00 482 ALA A O 1
ATOM 3653 N N . PRO A 1 483 ? -31.155 7.491 36.660 1.00 79.62 483 PRO A N 1
ATOM 3654 C CA . PRO A 1 483 ? -29.893 7.206 36.004 1.00 79.62 483 PRO A CA 1
ATOM 3655 C C . PRO A 1 483 ? -29.054 6.178 36.772 1.00 79.62 483 PRO A C 1
ATOM 3657 O O . PRO A 1 483 ? -28.331 5.394 36.181 1.00 79.62 483 PRO A O 1
ATOM 3660 N N . HIS A 1 484 ? -29.173 6.120 38.094 1.00 82.69 484 HIS A N 1
ATOM 3661 C CA . HIS A 1 484 ? -28.431 5.159 38.916 1.00 82.69 484 HIS A CA 1
ATOM 3662 C C . HIS A 1 484 ? -29.129 3.800 39.051 1.00 82.69 484 HIS A C 1
ATOM 3664 O O . HIS A 1 484 ? -28.663 2.960 39.819 1.00 82.69 484 HIS A O 1
ATOM 3670 N N . ALA A 1 485 ? -30.255 3.595 38.358 1.00 86.88 485 ALA A N 1
ATOM 3671 C CA . ALA A 1 485 ? -31.006 2.359 38.454 1.00 86.88 485 ALA A CA 1
ATOM 3672 C C . ALA A 1 485 ? -30.618 1.356 37.363 1.00 86.88 485 ALA A C 1
ATOM 3674 O O . ALA A 1 485 ? -30.621 1.702 36.189 1.00 86.88 485 ALA A O 1
ATOM 3675 N N . ALA A 1 486 ? -30.374 0.100 37.730 1.00 90.25 486 ALA A N 1
ATOM 3676 C CA . ALA A 1 486 ? -30.212 -1.000 36.792 1.00 90.25 486 ALA A CA 1
ATOM 3677 C C . ALA A 1 486 ? -31.544 -1.298 36.097 1.00 90.25 486 ALA A C 1
ATOM 3679 O O . ALA A 1 486 ? -32.463 -1.856 36.702 1.00 90.25 486 ALA A O 1
ATOM 3680 N N . TRP A 1 487 ? -31.654 -0.901 34.832 1.00 93.94 487 TRP A N 1
ATOM 3681 C CA . TRP A 1 487 ? -32.850 -1.125 34.030 1.00 93.94 487 TRP A CA 1
ATOM 3682 C C . TRP A 1 487 ? -32.812 -2.496 33.360 1.00 93.94 487 TRP A C 1
ATOM 3684 O O . TRP A 1 487 ? -31.955 -2.749 32.518 1.00 93.94 487 TRP A O 1
ATOM 3694 N N . ILE A 1 488 ? -33.773 -3.357 33.694 1.00 95.56 488 ILE A N 1
ATOM 3695 C CA . ILE A 1 488 ? -34.035 -4.611 32.981 1.00 95.56 488 ILE A CA 1
ATOM 3696 C C . ILE A 1 488 ? -35.209 -4.381 32.033 1.00 95.56 488 ILE A C 1
ATOM 3698 O O . ILE A 1 488 ? -36.315 -4.061 32.474 1.00 95.56 488 ILE A O 1
ATOM 3702 N N . VAL A 1 489 ? -34.963 -4.513 30.732 1.00 95.94 489 VAL A N 1
ATOM 3703 C CA . VAL A 1 489 ? -35.958 -4.251 29.686 1.00 95.94 489 VAL A CA 1
ATOM 3704 C C . VAL A 1 489 ? -36.368 -5.559 29.025 1.00 95.94 489 VAL A C 1
ATOM 3706 O O . VAL A 1 489 ? -35.523 -6.256 28.477 1.00 95.94 489 VAL A O 1
ATOM 3709 N N . GLU A 1 490 ? -37.652 -5.895 29.023 1.00 95.62 490 GLU A N 1
ATOM 3710 C CA . GLU A 1 490 ? -38.153 -7.112 28.375 1.00 95.62 490 GLU A CA 1
ATOM 3711 C C . GLU A 1 490 ? -38.718 -6.820 26.982 1.00 95.62 490 GLU A C 1
ATOM 3713 O O . GLU A 1 490 ? -39.593 -5.969 26.818 1.00 95.62 490 GLU A O 1
ATOM 3718 N N . GLY A 1 491 ? -38.217 -7.521 25.962 1.00 93.19 491 GLY A N 1
ATOM 3719 C CA . GLY A 1 491 ? -38.709 -7.409 24.588 1.00 93.19 491 GLY A CA 1
ATOM 3720 C C . GLY A 1 491 ? -40.059 -8.102 24.361 1.00 93.19 491 GLY A C 1
ATOM 3721 O O . GLY A 1 491 ? -40.410 -9.062 25.050 1.00 93.19 491 GLY A O 1
ATOM 3722 N N . ALA A 1 492 ? -40.800 -7.661 23.342 1.00 88.25 492 ALA A N 1
ATOM 3723 C CA . ALA A 1 492 ? -42.089 -8.240 22.973 1.00 88.25 492 ALA A CA 1
ATOM 3724 C C . ALA A 1 492 ? -41.903 -9.384 21.959 1.00 88.25 492 ALA A C 1
ATOM 3726 O O . ALA A 1 492 ? -41.518 -9.164 20.814 1.00 88.25 492 ALA A O 1
ATOM 3727 N N . GLY A 1 493 ? -42.179 -10.623 22.381 1.00 87.06 493 GLY A N 1
ATOM 3728 C CA . GLY A 1 493 ? -42.102 -11.804 21.511 1.00 87.06 493 GLY A CA 1
ATOM 3729 C C . GLY A 1 493 ? -40.673 -12.215 21.115 1.00 87.06 493 GLY A C 1
ATOM 3730 O O . GLY A 1 493 ? -39.758 -12.158 21.943 1.00 87.06 493 GLY A O 1
ATOM 3731 N N . GLY A 1 494 ? -40.512 -12.730 19.894 1.00 90.94 494 GLY A N 1
ATOM 3732 C CA . GLY A 1 494 ? -39.221 -13.097 19.301 1.00 90.94 494 GLY A CA 1
ATOM 3733 C C . GLY A 1 494 ? -38.539 -11.940 18.557 1.00 90.94 494 GLY A C 1
ATOM 3734 O O . GLY A 1 494 ? -39.155 -10.917 18.270 1.00 90.94 494 GLY A O 1
ATOM 3735 N N . LEU A 1 495 ? -37.268 -12.115 18.189 1.00 92.50 495 LEU A N 1
ATOM 3736 C CA . LEU A 1 495 ? -36.440 -11.055 17.589 1.00 92.50 495 LEU A CA 1
ATOM 3737 C C . LEU A 1 495 ? -37.028 -10.395 16.326 1.00 92.50 495 LEU A C 1
ATOM 3739 O O . LEU A 1 495 ? -36.796 -9.217 16.088 1.00 92.50 495 LEU A O 1
ATOM 3743 N N . ARG A 1 496 ? -37.761 -11.144 15.498 1.00 93.12 496 ARG A N 1
ATOM 3744 C CA . ARG A 1 496 ? -38.330 -10.655 14.228 1.00 93.12 496 ARG A CA 1
ATOM 3745 C C . ARG A 1 496 ? -39.817 -10.307 14.328 1.00 93.12 496 ARG A C 1
ATOM 3747 O O . ARG A 1 496 ? -40.475 -10.201 13.299 1.00 93.12 496 ARG A O 1
ATOM 3754 N N . VAL A 1 497 ? -40.361 -10.165 15.539 1.00 93.12 497 VAL A N 1
ATOM 3755 C CA . VAL A 1 497 ? -41.760 -9.754 15.721 1.00 93.12 497 VAL A CA 1
ATOM 3756 C C . VAL A 1 497 ? -41.939 -8.323 15.199 1.00 93.12 497 VAL A C 1
ATOM 3758 O O . VAL A 1 497 ? -41.278 -7.415 15.712 1.00 93.12 497 VAL A O 1
ATOM 3761 N N . PRO A 1 498 ? -42.802 -8.108 14.189 1.00 93.56 498 PRO A N 1
ATOM 3762 C CA . PRO A 1 498 ? -43.010 -6.795 13.596 1.00 93.56 498 PRO A CA 1
ATOM 3763 C C . PRO A 1 498 ? -43.719 -5.862 14.577 1.00 93.56 498 PRO A C 1
ATOM 3765 O O . PRO A 1 498 ? -44.675 -6.249 15.250 1.00 93.56 498 PRO A O 1
ATOM 3768 N N . TRP A 1 499 ? -43.240 -4.623 14.649 1.00 93.06 499 TRP A N 1
ATOM 3769 C CA . TRP A 1 499 ? -43.906 -3.533 15.367 1.00 93.06 499 TRP A CA 1
ATOM 3770 C C . TRP A 1 499 ? -44.783 -2.711 14.422 1.00 93.06 499 TRP A C 1
ATOM 3772 O O . TRP A 1 499 ? -45.813 -2.179 14.828 1.00 93.06 499 TRP A O 1
ATOM 3782 N N . ASN A 1 500 ? -44.368 -2.605 13.159 1.00 89.69 500 ASN A N 1
ATOM 3783 C CA . ASN A 1 500 ? -45.098 -1.956 12.078 1.00 89.69 500 ASN A CA 1
ATOM 3784 C C . ASN A 1 500 ? -44.667 -2.550 10.721 1.00 89.69 500 ASN A C 1
ATOM 3786 O O . ASN A 1 500 ? -43.903 -3.511 10.667 1.00 89.69 500 ASN A O 1
ATOM 3790 N N . ALA A 1 501 ? -45.135 -1.964 9.615 1.00 87.00 501 ALA A N 1
ATOM 3791 C CA . ALA A 1 501 ? -44.889 -2.467 8.260 1.00 87.00 501 ALA A CA 1
ATOM 3792 C C . ALA A 1 501 ? -43.405 -2.524 7.839 1.00 87.00 501 ALA A C 1
ATOM 3794 O O . ALA A 1 501 ? -43.071 -3.228 6.888 1.00 87.00 501 ALA A O 1
ATOM 3795 N N . THR A 1 502 ? -42.524 -1.767 8.500 1.00 90.00 502 THR A N 1
ATOM 3796 C CA . THR A 1 502 ? -41.116 -1.607 8.094 1.00 90.00 502 THR A CA 1
ATOM 3797 C C . THR A 1 502 ? -40.102 -1.964 9.173 1.00 90.00 502 THR A C 1
ATOM 3799 O O . THR A 1 502 ? -38.924 -2.086 8.853 1.00 90.00 502 THR A O 1
ATOM 3802 N N . GLN A 1 503 ? -40.530 -2.095 10.429 1.00 94.12 503 GLN A N 1
ATOM 3803 C CA . GLN A 1 503 ? -39.639 -2.267 11.573 1.00 94.12 503 GLN A CA 1
ATOM 3804 C C . GLN A 1 503 ? -40.111 -3.395 12.487 1.00 94.12 503 GLN A C 1
ATOM 3806 O O . GLN A 1 503 ? -41.313 -3.584 12.709 1.00 94.12 503 GLN A O 1
ATOM 3811 N N . ASP A 1 504 ? -39.149 -4.095 13.076 1.00 94.50 504 ASP A N 1
ATOM 3812 C CA . ASP A 1 504 ? -39.382 -5.174 14.031 1.00 94.50 504 ASP A CA 1
ATOM 3813 C C . ASP A 1 504 ? -38.601 -4.998 15.341 1.00 94.50 504 ASP A C 1
ATOM 3815 O O . ASP A 1 504 ? -37.877 -4.021 15.554 1.00 94.50 504 ASP A O 1
ATOM 3819 N N . GLN A 1 505 ? -38.778 -5.951 16.255 1.00 93.56 505 GLN A N 1
ATOM 3820 C CA . GLN A 1 505 ? -38.124 -5.957 17.559 1.00 93.56 505 GLN A CA 1
ATOM 3821 C C . GLN A 1 505 ? -36.593 -5.812 17.452 1.00 93.56 505 GLN A C 1
ATOM 3823 O O . GLN A 1 505 ? -35.999 -5.159 18.308 1.00 93.56 505 GLN A O 1
ATOM 3828 N N . ALA A 1 506 ? -35.938 -6.355 16.421 1.00 93.38 506 ALA A N 1
ATOM 3829 C CA . ALA A 1 506 ? -34.489 -6.249 16.252 1.00 93.38 506 ALA A CA 1
ATOM 3830 C C . ALA A 1 506 ? -34.044 -4.812 15.960 1.00 93.38 506 ALA A C 1
ATOM 3832 O O . ALA A 1 506 ? -32.993 -4.385 16.440 1.00 93.38 506 ALA A O 1
ATOM 3833 N N . ASP A 1 507 ? -34.846 -4.060 15.210 1.00 93.88 507 ASP A N 1
ATOM 3834 C CA . ASP A 1 507 ? -34.554 -2.663 14.889 1.00 93.88 507 ASP A CA 1
ATOM 3835 C C . ASP A 1 507 ? -34.705 -1.773 16.135 1.00 93.88 507 ASP A C 1
ATOM 3837 O O . ASP A 1 507 ? -33.890 -0.876 16.355 1.00 93.88 507 ASP A O 1
ATOM 3841 N N . PHE A 1 508 ? -35.661 -2.088 17.020 1.00 93.25 508 PHE A N 1
ATOM 3842 C CA . PHE A 1 508 ? -35.769 -1.436 18.330 1.00 93.25 508 PHE A CA 1
ATOM 3843 C C . PHE A 1 508 ? -34.535 -1.696 19.201 1.00 93.25 508 PHE A C 1
ATOM 3845 O O . PHE A 1 508 ? -33.994 -0.764 19.796 1.00 93.25 508 PHE A O 1
ATOM 3852 N N . LEU A 1 509 ? -34.065 -2.947 19.264 1.00 93.19 509 LEU A N 1
ATOM 3853 C CA . LEU A 1 509 ? -32.863 -3.301 20.028 1.00 93.19 509 LEU A CA 1
ATOM 3854 C C . LEU A 1 509 ? -31.618 -2.582 19.496 1.00 93.19 509 LEU A C 1
ATOM 3856 O O . LEU A 1 509 ? -30.832 -2.057 20.287 1.00 93.19 509 LEU A O 1
ATOM 3860 N N . ALA A 1 510 ? -31.468 -2.512 18.171 1.00 90.50 510 ALA A N 1
ATOM 3861 C CA . ALA A 1 510 ? -30.378 -1.784 17.527 1.00 90.50 510 ALA A CA 1
ATOM 3862 C C . ALA A 1 510 ? -30.428 -0.284 17.862 1.00 90.50 510 ALA A C 1
ATOM 3864 O O . ALA A 1 510 ? -29.415 0.299 18.240 1.00 90.50 510 ALA A O 1
ATOM 3865 N N . ALA A 1 511 ? -31.612 0.333 17.795 1.00 90.12 511 ALA A N 1
ATOM 3866 C CA . ALA A 1 511 ? -31.794 1.750 18.105 1.00 90.12 511 ALA A CA 1
ATOM 3867 C C . ALA A 1 511 ? -31.603 2.071 19.599 1.00 90.12 511 ALA A C 1
ATOM 3869 O O . ALA A 1 511 ? -31.177 3.176 19.955 1.00 90.12 511 ALA A O 1
ATOM 3870 N N . LEU A 1 512 ? -31.910 1.121 20.487 1.00 88.00 512 LEU A N 1
ATOM 3871 C CA . LEU A 1 512 ? -31.685 1.271 21.923 1.00 88.00 512 LEU A CA 1
ATOM 3872 C C . LEU A 1 512 ? -30.197 1.197 22.293 1.00 88.00 512 LEU A C 1
ATOM 3874 O O . LEU A 1 512 ? -29.810 1.795 23.295 1.00 88.00 512 LEU A O 1
ATOM 3878 N N . ASN A 1 513 ? -29.379 0.542 21.460 1.00 87.19 513 ASN A N 1
ATOM 3879 C CA . ASN A 1 513 ? -27.936 0.380 21.642 1.00 87.19 513 ASN A CA 1
ATOM 3880 C C . ASN A 1 513 ? -27.576 -0.198 23.023 1.00 87.19 513 ASN A C 1
ATOM 3882 O O . ASN A 1 513 ? -26.770 0.356 23.770 1.00 87.19 513 ASN A O 1
ATOM 3886 N N . ALA A 1 514 ? -28.234 -1.300 23.380 1.00 86.00 514 ALA A N 1
ATOM 3887 C CA . ALA A 1 514 ? -28.129 -1.935 24.686 1.00 86.00 514 ALA A CA 1
ATOM 3888 C C . ALA A 1 514 ? -27.698 -3.408 24.560 1.00 86.00 514 ALA A C 1
ATOM 3890 O O . ALA A 1 514 ? -28.095 -4.080 23.602 1.00 86.00 514 ALA A O 1
ATOM 3891 N N . PRO A 1 515 ? -26.906 -3.939 25.512 1.00 90.56 515 PRO A N 1
ATOM 3892 C CA . PRO A 1 515 ? -26.542 -5.351 25.524 1.00 90.56 515 PRO A CA 1
ATOM 3893 C C . PRO A 1 515 ? -27.769 -6.246 25.745 1.00 90.56 515 PRO A C 1
ATOM 3895 O O . PRO A 1 515 ? -28.680 -5.906 26.505 1.00 90.56 515 PRO A O 1
ATOM 3898 N N . VAL A 1 516 ? -27.761 -7.423 25.114 1.00 95.06 516 VAL A N 1
ATOM 3899 C CA . VAL A 1 516 ? -28.881 -8.373 25.136 1.00 95.06 516 VAL A CA 1
ATOM 3900 C C . VAL A 1 516 ? -28.539 -9.646 25.911 1.00 95.06 516 VAL A C 1
ATOM 3902 O O . VAL A 1 516 ? -27.480 -10.248 25.732 1.00 95.06 516 VAL A O 1
ATOM 3905 N N . ILE A 1 517 ? -29.484 -10.100 26.728 1.00 97.06 517 ILE A N 1
ATOM 3906 C CA . ILE A 1 517 ? -29.597 -11.472 27.219 1.00 97.06 517 ILE A CA 1
ATOM 3907 C C . ILE A 1 517 ? -30.569 -12.207 26.299 1.00 97.06 517 ILE A C 1
ATOM 3909 O O . ILE A 1 517 ? -31.744 -11.842 26.202 1.00 97.06 517 ILE A O 1
ATOM 3913 N N . LEU A 1 518 ? -30.074 -13.226 25.598 1.00 97.50 518 LEU A N 1
ATOM 3914 C CA . LEU A 1 518 ? -30.884 -14.017 24.681 1.00 97.50 518 LEU A CA 1
ATOM 3915 C C . LEU A 1 518 ? -31.528 -15.188 25.426 1.00 97.50 518 LEU A C 1
ATOM 3917 O O . LEU A 1 518 ? -30.864 -15.903 26.171 1.00 97.50 518 LEU A O 1
ATOM 3921 N N . VAL A 1 519 ? -32.814 -15.416 25.185 1.00 97.12 519 VAL A N 1
ATOM 3922 C CA . VAL A 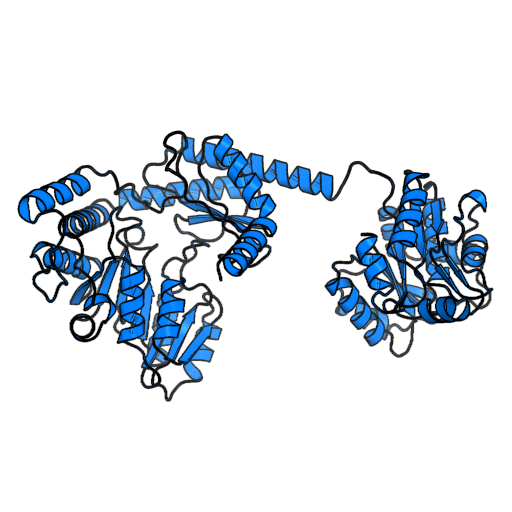1 519 ? -33.589 -16.494 25.798 1.00 97.12 519 VAL A CA 1
ATOM 3923 C C . VAL A 1 519 ? -34.108 -17.437 24.720 1.00 97.12 519 VAL A C 1
ATOM 3925 O O . VAL A 1 519 ? -34.781 -17.034 23.767 1.00 97.12 519 VAL A O 1
ATOM 3928 N N . GLY A 1 520 ? -33.789 -18.716 24.851 1.00 95.19 520 GLY A N 1
ATOM 3929 C CA . GLY A 1 520 ? -34.298 -19.780 23.999 1.00 95.19 520 GLY A CA 1
ATOM 3930 C C . GLY A 1 520 ? -35.005 -20.845 24.812 1.00 95.19 520 GLY A C 1
ATOM 3931 O O . GLY A 1 520 ? -34.711 -21.042 25.984 1.00 95.19 520 GLY A O 1
ATOM 3932 N N . ARG A 1 521 ? -35.926 -21.573 24.184 1.00 92.50 521 ARG A N 1
ATOM 3933 C CA . ARG A 1 521 ? -36.472 -22.791 24.790 1.00 92.50 521 ARG A CA 1
ATOM 3934 C C . ARG A 1 521 ? -35.433 -23.913 24.752 1.00 92.50 521 ARG A C 1
ATOM 3936 O O . ARG A 1 521 ? -34.657 -23.996 23.799 1.00 92.50 521 ARG A O 1
ATOM 3943 N N . SER A 1 522 ? -35.465 -24.821 25.719 1.00 90.12 522 SER A N 1
ATOM 3944 C CA . SER A 1 522 ? -34.730 -26.087 25.665 1.00 90.12 522 SER A CA 1
ATOM 3945 C C . SER A 1 522 ? -35.610 -27.180 25.047 1.00 90.12 522 SER A C 1
ATOM 3947 O O . SER A 1 522 ? -36.631 -27.557 25.619 1.00 90.12 522 SER A O 1
ATOM 3949 N N . GLY A 1 523 ? -35.253 -27.667 23.853 1.00 89.50 523 GLY A N 1
ATOM 3950 C CA . GLY A 1 523 ? -35.981 -28.741 23.172 1.00 89.50 523 GLY A CA 1
ATOM 3951 C C . GLY A 1 523 ? -35.585 -28.920 21.703 1.00 89.50 523 GLY A C 1
ATOM 3952 O O . GLY A 1 523 ? -34.513 -28.500 21.264 1.00 89.50 523 GLY A O 1
ATOM 3953 N N . LEU A 1 524 ? -36.454 -29.546 20.908 1.00 86.31 524 LEU A N 1
ATOM 3954 C CA . LEU A 1 524 ? -36.232 -29.672 19.464 1.00 86.31 524 LEU A CA 1
ATOM 3955 C C . LEU A 1 524 ? -36.348 -28.303 18.764 1.00 86.31 524 LEU A C 1
ATOM 3957 O O . LEU A 1 524 ? -37.250 -27.503 19.037 1.00 86.31 524 LEU A O 1
ATOM 3961 N N . GLY A 1 525 ? -35.414 -28.037 17.846 1.00 88.00 525 GLY A N 1
ATOM 3962 C CA . GLY A 1 525 ? -35.320 -26.780 17.091 1.00 88.00 525 GLY A CA 1
ATOM 3963 C C . GLY A 1 525 ? -34.486 -25.675 17.754 1.00 88.00 525 GLY A C 1
ATOM 3964 O O . GLY A 1 525 ? -34.171 -24.696 17.080 1.00 88.00 525 GLY A O 1
ATOM 3965 N N . THR A 1 526 ? -34.059 -25.842 19.016 1.00 93.62 526 THR A N 1
ATOM 3966 C CA . THR A 1 526 ? -33.262 -24.842 19.756 1.00 93.62 526 THR A CA 1
ATOM 3967 C C . THR A 1 526 ? -32.009 -24.418 18.993 1.00 93.62 526 THR A C 1
ATOM 3969 O O . THR A 1 526 ? -31.787 -23.227 18.827 1.00 93.62 526 THR A O 1
ATOM 3972 N N . LEU A 1 527 ? -31.228 -25.366 18.456 1.00 93.31 527 LEU A N 1
ATOM 3973 C CA . LEU A 1 527 ? -30.001 -25.045 17.713 1.00 93.31 527 LEU A CA 1
ATOM 3974 C C . LEU A 1 527 ? -30.263 -24.096 16.538 1.00 93.31 527 LEU A C 1
ATOM 3976 O O . LEU A 1 527 ? -29.578 -23.088 16.399 1.00 93.31 527 LEU A O 1
ATOM 3980 N N . ASN A 1 528 ? -31.272 -24.403 15.718 1.00 94.88 528 ASN A N 1
ATOM 3981 C CA . ASN A 1 528 ? -31.601 -23.607 14.540 1.00 94.88 528 ASN A CA 1
ATOM 3982 C C . ASN A 1 528 ? -32.076 -22.204 14.934 1.00 94.88 528 ASN A C 1
ATOM 3984 O O . ASN A 1 528 ? -31.547 -21.213 14.443 1.00 94.88 528 ASN A O 1
ATOM 3988 N N . HIS A 1 529 ? -33.038 -22.112 15.857 1.00 94.50 529 HIS A N 1
ATOM 3989 C CA . HIS A 1 529 ? -33.600 -20.820 16.255 1.00 94.50 529 HIS A CA 1
ATOM 3990 C C . HIS A 1 529 ? -32.557 -19.941 16.945 1.00 94.50 529 HIS A C 1
ATOM 3992 O O . HIS A 1 529 ? -32.464 -18.755 16.639 1.00 94.50 529 HIS A O 1
ATOM 3998 N N . THR A 1 530 ? -31.729 -20.508 17.825 1.00 95.69 530 THR A N 1
ATOM 3999 C CA . THR A 1 530 ? -30.657 -19.769 18.497 1.00 95.69 530 THR A CA 1
ATOM 4000 C C . THR A 1 530 ? -29.629 -19.247 17.497 1.00 95.69 530 THR A C 1
ATOM 4002 O O . THR A 1 530 ? -29.329 -18.058 17.530 1.00 95.69 530 THR A O 1
ATOM 4005 N N . LEU A 1 531 ? -29.116 -20.089 16.593 1.00 95.75 531 LEU A N 1
ATOM 4006 C CA . LEU A 1 531 ? -28.080 -19.675 15.640 1.00 95.75 531 LEU A CA 1
ATOM 4007 C C . LEU A 1 531 ? -28.591 -18.614 14.655 1.00 95.75 531 LEU A C 1
ATOM 4009 O O . LEU A 1 531 ? -27.914 -17.607 14.468 1.00 95.75 531 LEU A O 1
ATOM 4013 N N . LEU A 1 532 ? -29.805 -18.773 14.115 1.00 96.00 532 LEU A N 1
ATOM 4014 C CA . LEU A 1 532 ? -30.427 -17.761 13.247 1.00 96.00 532 LEU A CA 1
ATOM 4015 C C . LEU A 1 532 ? -30.678 -16.439 13.986 1.00 96.00 532 LEU A C 1
ATOM 4017 O O . LEU A 1 532 ? -30.500 -15.361 13.423 1.00 96.00 532 LEU A O 1
ATOM 4021 N N . THR A 1 533 ? -31.068 -16.507 15.262 1.00 96.31 533 THR A N 1
ATOM 4022 C CA . THR A 1 533 ? -31.286 -15.303 16.079 1.00 96.31 533 THR A CA 1
ATOM 4023 C C . THR A 1 533 ? -29.967 -14.579 16.353 1.00 96.31 533 THR A C 1
ATOM 4025 O O . THR A 1 533 ? -29.910 -13.356 16.254 1.00 96.31 533 THR A O 1
ATOM 4028 N N . LEU A 1 534 ? -28.891 -15.315 16.643 1.00 95.62 534 LEU A N 1
ATOM 4029 C CA . LEU A 1 534 ? -27.555 -14.745 16.844 1.00 95.62 534 LEU A CA 1
ATOM 4030 C C . LEU A 1 534 ? -26.995 -14.118 15.564 1.00 95.62 534 LEU A C 1
ATOM 4032 O O . LEU A 1 534 ? -26.433 -13.029 15.631 1.00 95.62 534 LEU A O 1
ATOM 4036 N N . GLU A 1 535 ? -27.192 -14.750 14.407 1.00 95.44 535 GLU A N 1
ATOM 4037 C CA . GLU A 1 535 ? -26.814 -14.183 13.107 1.00 95.44 535 GLU A CA 1
ATOM 4038 C C . GLU A 1 535 ? -27.558 -12.864 12.836 1.00 95.44 535 GLU A C 1
ATOM 4040 O O . GLU A 1 535 ? -26.945 -11.862 12.462 1.00 95.44 535 GLU A O 1
ATOM 4045 N N . ALA A 1 536 ? -28.864 -12.818 13.113 1.00 93.94 536 ALA A N 1
ATOM 4046 C CA . ALA A 1 536 ? -29.675 -11.613 12.943 1.00 93.94 536 ALA A CA 1
ATOM 4047 C C . ALA A 1 536 ? -29.294 -10.469 13.907 1.00 93.94 536 ALA A C 1
ATOM 4049 O O . ALA A 1 536 ? -29.369 -9.299 13.516 1.00 93.94 536 ALA A O 1
ATOM 4050 N N . LEU A 1 537 ? -28.878 -10.789 15.141 1.00 94.56 537 LEU A N 1
ATOM 4051 C CA . LEU A 1 537 ? -28.334 -9.822 16.106 1.00 94.56 537 LEU A CA 1
ATOM 4052 C C . LEU A 1 537 ? -26.957 -9.311 15.664 1.00 94.56 537 LEU A C 1
ATOM 4054 O O . LEU A 1 537 ? -26.722 -8.101 15.671 1.00 94.56 537 LEU A O 1
ATOM 4058 N N . ALA A 1 538 ? -26.078 -10.209 15.208 1.00 91.56 538 ALA A N 1
ATOM 4059 C CA . ALA A 1 538 ? -24.743 -9.868 14.721 1.00 91.56 538 ALA A CA 1
ATOM 4060 C C . ALA A 1 538 ? -24.798 -8.953 13.488 1.00 91.56 538 ALA A C 1
ATOM 4062 O O . ALA A 1 538 ? -24.084 -7.952 13.434 1.00 91.56 538 ALA A O 1
ATOM 4063 N N . ALA A 1 539 ? -25.712 -9.218 12.548 1.00 91.00 539 ALA A N 1
ATOM 4064 C CA . ALA A 1 539 ? -25.938 -8.374 11.372 1.00 91.00 539 ALA A CA 1
ATOM 4065 C C . ALA A 1 539 ? -26.341 -6.926 11.726 1.00 91.00 539 ALA A C 1
ATOM 4067 O O . ALA A 1 539 ? -26.106 -6.010 10.941 1.00 91.00 539 ALA A O 1
ATOM 4068 N N . ARG A 1 540 ? -26.917 -6.709 12.917 1.00 88.75 540 ARG A N 1
ATOM 4069 C CA . ARG A 1 540 ? -27.296 -5.391 13.459 1.00 88.75 540 ARG A CA 1
ATOM 4070 C C . ARG A 1 540 ? -26.308 -4.844 14.490 1.00 88.75 540 ARG A C 1
ATOM 4072 O O . ARG A 1 540 ? -26.597 -3.830 15.117 1.00 88.75 540 ARG A O 1
ATOM 4079 N N . ARG A 1 541 ? -25.151 -5.495 14.661 1.00 90.12 541 ARG A N 1
ATOM 4080 C CA . ARG A 1 541 ? -24.113 -5.138 15.646 1.00 90.12 541 ARG A CA 1
ATOM 4081 C C . ARG A 1 541 ? -24.632 -5.102 17.092 1.00 90.12 541 ARG A C 1
ATOM 4083 O O . ARG A 1 541 ? -24.135 -4.335 17.910 1.00 90.12 541 ARG A O 1
ATOM 4090 N N . ILE A 1 542 ? -25.618 -5.938 17.420 1.00 90.56 542 ILE A N 1
ATOM 4091 C CA . ILE A 1 542 ? -26.162 -6.036 18.778 1.00 90.56 542 ILE A CA 1
ATOM 4092 C C . ILE A 1 542 ? -25.343 -7.057 19.574 1.00 90.56 542 ILE A C 1
ATOM 4094 O O . ILE A 1 542 ? -25.233 -8.221 19.188 1.00 90.56 542 ILE A O 1
ATOM 4098 N N . SER A 1 543 ? -24.783 -6.624 20.705 1.00 91.31 543 SER A N 1
ATOM 4099 C CA . SER A 1 543 ? -23.980 -7.477 21.587 1.00 91.31 543 SER A CA 1
ATOM 4100 C C . SER A 1 543 ? -24.857 -8.404 22.433 1.00 91.31 543 SER A C 1
ATOM 4102 O O . SER A 1 543 ? -25.801 -7.950 23.083 1.00 91.31 543 SER A O 1
ATOM 4104 N N . VAL A 1 544 ? -24.521 -9.698 22.468 1.00 95.06 544 VAL A N 1
ATOM 4105 C CA . VAL A 1 544 ? -25.197 -10.709 23.297 1.00 95.06 544 VAL A CA 1
ATOM 4106 C C . VAL A 1 544 ? -24.282 -11.122 24.444 1.00 95.06 544 VAL A C 1
ATOM 4108 O O . VAL A 1 544 ? -23.181 -11.618 24.216 1.00 95.06 544 VAL A O 1
ATOM 4111 N N . ARG A 1 545 ? -24.739 -10.927 25.684 1.00 93.50 545 ARG A N 1
ATOM 4112 C CA . ARG A 1 545 ? -23.959 -11.198 26.904 1.00 93.50 545 ARG A CA 1
ATOM 4113 C C . ARG A 1 545 ? -24.054 -12.646 27.366 1.00 93.50 545 ARG A C 1
ATOM 4115 O O . ARG A 1 545 ? -23.077 -13.197 27.861 1.00 93.50 545 ARG A O 1
ATOM 4122 N N . ALA A 1 546 ? -25.228 -13.248 27.220 1.00 95.62 546 ALA A N 1
ATOM 4123 C CA . ALA A 1 546 ? -25.474 -14.626 27.614 1.00 95.62 546 ALA A CA 1
ATOM 4124 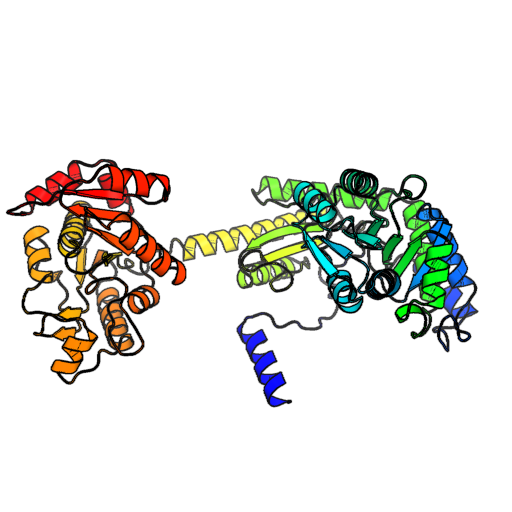C C . ALA A 1 546 ? -26.686 -15.203 26.885 1.00 95.62 546 ALA A C 1
ATOM 4126 O O . ALA A 1 546 ? -27.562 -14.467 26.421 1.00 95.62 546 ALA A O 1
ATOM 4127 N N . LEU A 1 547 ? -26.735 -16.531 26.840 1.00 96.62 547 LEU A N 1
ATOM 4128 C CA . LEU A 1 547 ? -27.865 -17.321 26.382 1.00 96.62 547 LEU A CA 1
ATOM 4129 C C . LEU A 1 547 ? -28.457 -18.113 27.551 1.00 96.62 547 LEU A C 1
ATOM 4131 O O . LEU A 1 547 ? -27.757 -18.886 28.203 1.00 96.62 547 LEU A O 1
ATOM 4135 N N . PHE A 1 548 ? -29.761 -17.979 27.763 1.00 95.56 548 PHE A N 1
ATOM 4136 C CA . PHE A 1 548 ? -30.528 -18.782 28.709 1.00 95.56 548 PHE A CA 1
ATOM 4137 C C . PHE A 1 548 ? -31.440 -19.748 27.956 1.00 95.56 548 PHE A C 1
ATOM 4139 O O . PHE A 1 548 ? -32.269 -19.327 27.151 1.00 95.56 548 PHE A O 1
ATOM 4146 N N . LEU A 1 549 ? -31.289 -21.043 28.217 1.00 94.69 549 LEU A N 1
ATOM 4147 C CA . LEU A 1 549 ? -32.117 -22.111 27.669 1.00 94.69 549 LEU A CA 1
ATOM 4148 C C . LEU A 1 549 ? -33.150 -22.544 28.710 1.00 94.69 549 LEU A C 1
ATOM 4150 O O . LEU A 1 549 ? -32.809 -23.234 29.666 1.00 94.69 549 LEU A O 1
ATOM 4154 N N . VAL A 1 550 ? -34.407 -22.146 28.531 1.00 92.19 550 VAL A N 1
ATOM 4155 C CA . VAL A 1 550 ? -35.494 -22.399 29.484 1.00 92.19 550 VAL A CA 1
ATOM 4156 C C . VAL A 1 550 ? -36.267 -23.659 29.105 1.00 92.19 550 VAL A C 1
ATOM 4158 O O . VAL A 1 550 ? -36.773 -23.776 27.988 1.00 92.19 550 VAL A O 1
ATOM 4161 N N . GLY A 1 551 ? -36.378 -24.615 30.025 1.00 89.12 551 GLY A N 1
ATOM 4162 C CA . GLY A 1 551 ? -37.129 -25.855 29.828 1.00 89.12 551 GLY A CA 1
ATOM 4163 C C . GLY A 1 551 ? -36.486 -27.061 30.509 1.00 89.12 551 GLY A C 1
ATOM 4164 O O . GLY A 1 551 ? -35.603 -26.929 31.351 1.00 89.12 551 GLY A O 1
ATOM 4165 N N . GLN A 1 552 ? -36.915 -28.271 30.142 1.00 85.94 552 GLN A N 1
ATOM 4166 C CA . GLN A 1 552 ? -36.181 -29.472 30.551 1.00 85.94 552 GLN A CA 1
ATOM 4167 C C . GLN A 1 552 ? -34.783 -29.466 29.905 1.00 85.94 552 GLN A C 1
ATOM 4169 O O . GLN A 1 552 ? -34.697 -29.241 28.692 1.00 85.94 552 GLN A O 1
ATOM 4174 N N . PRO A 1 553 ? -33.697 -29.700 30.667 1.00 83.50 553 PRO A N 1
ATOM 4175 C CA . PRO A 1 553 ? -32.345 -29.700 30.117 1.00 83.50 553 PRO A CA 1
ATOM 4176 C C . PRO A 1 553 ? -32.210 -30.656 28.934 1.00 83.50 553 PRO A C 1
ATOM 4178 O O . PRO A 1 553 ? -32.681 -31.796 28.981 1.00 83.50 553 PRO A O 1
ATOM 4181 N N . HIS A 1 554 ? -31.543 -30.199 27.877 1.00 85.06 554 HIS A N 1
ATOM 4182 C CA . HIS A 1 554 ? -31.258 -31.010 26.696 1.00 85.06 554 HIS A CA 1
ATOM 4183 C C . HIS A 1 554 ? -29.749 -30.961 26.437 1.00 85.06 554 HIS A C 1
ATOM 4185 O O . HIS A 1 554 ? -29.296 -30.180 25.593 1.00 85.06 554 HIS A O 1
ATOM 4191 N N . PRO A 1 555 ? -28.946 -31.802 27.121 1.00 83.19 555 PRO A N 1
ATOM 4192 C CA . PRO A 1 555 ? -27.489 -31.651 27.183 1.00 83.19 555 PRO A CA 1
ATOM 4193 C C . PRO A 1 555 ? -26.803 -31.562 25.815 1.00 83.19 555 PRO A C 1
ATOM 4195 O O . PRO A 1 555 ? -25.830 -30.833 25.644 1.00 83.19 555 PRO A O 1
ATOM 4198 N N . GLN A 1 556 ? -27.337 -32.256 24.805 1.00 87.12 556 GLN A N 1
ATOM 4199 C CA . GLN A 1 556 ? -26.817 -32.199 23.436 1.00 87.12 556 GLN A CA 1
ATOM 4200 C C . GLN A 1 556 ? -26.916 -30.793 22.819 1.00 87.12 556 GLN A C 1
ATOM 4202 O O . GLN A 1 556 ? -25.984 -30.369 22.141 1.00 87.12 556 GLN A O 1
ATOM 4207 N N . ASN A 1 557 ? -27.994 -30.046 23.090 1.00 89.38 557 ASN A N 1
ATOM 4208 C CA . ASN A 1 557 ? -28.176 -28.692 22.561 1.00 89.38 557 ASN A CA 1
ATOM 4209 C C . ASN A 1 557 ? -27.158 -27.737 23.184 1.00 89.38 557 ASN A C 1
ATOM 4211 O O . ASN A 1 557 ? -26.460 -27.028 22.460 1.00 89.38 557 ASN A O 1
ATOM 4215 N N . ARG A 1 558 ? -27.032 -27.763 24.518 1.00 89.00 558 ARG A N 1
ATOM 4216 C CA . ARG A 1 558 ? -26.051 -26.952 25.246 1.00 89.00 558 ARG A CA 1
ATOM 4217 C C . ARG A 1 558 ? -24.631 -27.247 24.774 1.00 89.00 558 ARG A C 1
ATOM 4219 O O . ARG A 1 558 ? -23.905 -26.319 24.437 1.00 89.00 558 ARG A O 1
ATOM 4226 N N . ASN A 1 559 ? -24.258 -28.523 24.682 1.00 90.69 559 ASN A N 1
ATOM 4227 C CA . ASN A 1 559 ? -22.917 -28.925 24.259 1.00 90.69 559 ASN A CA 1
ATOM 4228 C C . ASN A 1 559 ? -22.613 -28.487 22.818 1.00 90.69 559 ASN A C 1
ATOM 4230 O O . ASN A 1 559 ? -21.538 -27.954 22.557 1.00 90.69 559 ASN A O 1
ATOM 4234 N N . SER A 1 560 ? -23.557 -28.661 21.887 1.00 92.19 560 SER A N 1
ATOM 4235 C CA . SER A 1 560 ? -23.383 -28.210 20.499 1.00 92.19 560 SER A CA 1
ATOM 4236 C C . SER A 1 560 ? -23.285 -26.689 20.374 1.00 92.19 560 SER A C 1
ATOM 4238 O O . SER A 1 560 ? -22.495 -26.202 19.566 1.00 92.19 560 SER A O 1
ATOM 4240 N N . LEU A 1 561 ? -24.052 -25.928 21.161 1.00 93.31 561 LEU A N 1
ATOM 4241 C CA . LEU A 1 561 ? -23.952 -24.467 21.177 1.00 93.31 561 LEU A CA 1
ATOM 4242 C C . LEU A 1 561 ? -22.633 -24.006 21.799 1.00 93.31 561 LEU A C 1
ATOM 4244 O O . LEU A 1 561 ? -21.965 -23.175 21.201 1.00 93.31 561 LEU A O 1
ATOM 4248 N N . ALA A 1 562 ? -22.212 -24.590 22.923 1.00 91.38 562 ALA A N 1
ATOM 4249 C CA . ALA A 1 562 ? -20.946 -24.256 23.577 1.00 91.38 562 ALA A CA 1
ATOM 4250 C C . ALA A 1 562 ? -19.729 -24.541 22.678 1.00 91.38 562 ALA A C 1
ATOM 4252 O O . ALA A 1 562 ? -18.787 -23.758 22.649 1.00 91.38 562 ALA A O 1
ATOM 4253 N N . GLN A 1 563 ? -19.762 -25.627 21.896 1.00 92.50 563 GLN A N 1
ATOM 4254 C CA . GLN A 1 563 ? -18.711 -25.935 20.917 1.00 92.50 563 GLN A CA 1
ATOM 4255 C C . GLN A 1 563 ? -18.656 -24.928 19.762 1.00 92.50 563 GLN A C 1
ATOM 4257 O O . GLN A 1 563 ? -17.575 -24.612 19.274 1.00 92.50 563 GLN A O 1
ATOM 4262 N N . ARG A 1 564 ? -19.812 -24.440 19.300 1.00 91.75 564 ARG A N 1
ATOM 4263 C CA . ARG A 1 564 ? -19.902 -23.487 18.180 1.00 91.75 564 ARG A CA 1
ATOM 4264 C C . ARG A 1 564 ? -19.682 -22.040 18.610 1.00 91.75 564 ARG A C 1
ATOM 4266 O O . ARG A 1 564 ? -19.291 -21.222 17.786 1.00 91.75 564 ARG A O 1
ATOM 4273 N N . LEU A 1 565 ? -19.964 -21.729 19.871 1.00 92.00 565 LEU A N 1
ATOM 4274 C CA . LEU A 1 565 ? -19.964 -20.385 20.442 1.00 92.00 565 LEU A CA 1
ATOM 4275 C C . LEU A 1 565 ? -19.132 -20.378 21.737 1.00 92.00 565 LEU A C 1
ATOM 4277 O O . LEU A 1 565 ? -19.679 -20.120 22.809 1.00 92.00 565 LEU A O 1
ATOM 4281 N N . PRO A 1 566 ? -17.815 -20.651 21.667 1.00 85.50 566 PRO A N 1
ATOM 4282 C CA . PRO A 1 566 ? -16.975 -20.836 22.856 1.00 85.50 566 PRO A CA 1
ATOM 4283 C C . PRO A 1 566 ? -16.867 -19.583 23.737 1.00 85.50 566 PRO A C 1
ATOM 4285 O O . PRO A 1 566 ? -16.487 -19.676 24.900 1.00 85.50 566 PRO A O 1
ATOM 4288 N N . HIS A 1 567 ? -17.203 -18.411 23.192 1.00 86.25 567 HIS A N 1
ATOM 4289 C CA . HIS A 1 567 ? -17.160 -17.127 23.892 1.00 86.25 567 HIS A CA 1
ATOM 4290 C C . HIS A 1 567 ? -18.497 -16.723 24.531 1.00 86.25 567 HIS A C 1
ATOM 4292 O O . HIS A 1 567 ? -18.534 -15.746 25.276 1.00 86.25 567 HIS A O 1
ATOM 4298 N N . LEU A 1 568 ? -19.594 -17.434 24.244 1.00 91.38 568 LEU A N 1
ATOM 4299 C CA . LEU A 1 568 ? -20.919 -17.099 24.763 1.00 91.38 568 LEU A CA 1
ATOM 4300 C C . LEU A 1 568 ? -21.233 -17.942 26.003 1.00 91.38 568 LEU A C 1
ATOM 4302 O O . LEU A 1 568 ? -21.187 -19.169 25.958 1.00 91.38 568 LEU A O 1
ATOM 4306 N N . LEU A 1 569 ? -21.604 -17.286 27.103 1.00 92.69 569 LEU A N 1
ATOM 4307 C CA . LEU A 1 569 ? -22.052 -17.970 28.316 1.00 92.69 569 LEU A CA 1
ATOM 4308 C C . LEU A 1 569 ? -23.451 -18.563 28.105 1.00 92.69 569 LEU A C 1
ATOM 4310 O O . LEU A 1 569 ? -24.363 -17.855 27.675 1.00 92.69 569 LEU A O 1
ATOM 4314 N N . ILE A 1 570 ? -23.617 -19.855 28.406 1.00 93.38 570 ILE A N 1
ATOM 4315 C CA . ILE A 1 570 ? -24.867 -20.598 28.189 1.00 93.38 570 ILE A CA 1
ATOM 4316 C C . ILE A 1 570 ? -25.344 -21.228 29.499 1.00 93.38 570 ILE A C 1
ATOM 4318 O O . ILE A 1 570 ? -24.694 -22.129 30.041 1.00 93.38 570 ILE A O 1
ATOM 4322 N N . PHE A 1 571 ? -26.526 -20.810 29.945 1.00 92.00 571 PHE A N 1
ATOM 4323 C CA . PHE A 1 571 ? -27.187 -21.285 31.160 1.00 92.00 571 PHE A CA 1
ATOM 4324 C C . PHE A 1 571 ? -28.443 -22.085 30.819 1.00 92.00 571 PHE A C 1
ATOM 4326 O O . PHE A 1 571 ? -29.178 -21.728 29.901 1.00 92.00 571 PHE A O 1
ATOM 4333 N N . GLU A 1 572 ? -28.710 -23.155 31.565 1.00 89.00 572 GLU A N 1
ATOM 4334 C CA . GLU A 1 572 ? -29.959 -23.919 31.468 1.00 89.00 572 GLU A CA 1
ATOM 4335 C C . GLU A 1 572 ? -30.857 -23.591 32.664 1.00 89.00 572 GLU A C 1
ATOM 4337 O O . GLU A 1 572 ? -30.423 -23.650 33.813 1.00 89.00 572 GLU A O 1
ATOM 4342 N N . VAL A 1 573 ? -32.111 -23.243 32.376 1.00 86.31 573 VAL A N 1
ATOM 4343 C CA . VAL A 1 573 ? -33.137 -22.890 33.359 1.00 86.31 573 VAL A CA 1
ATOM 4344 C C . VAL A 1 573 ? -34.157 -24.019 33.415 1.00 86.31 573 VAL A C 1
ATOM 4346 O O . VAL A 1 573 ? -34.892 -24.201 32.439 1.00 86.31 573 VAL A O 1
ATOM 4349 N N . PRO A 1 574 ? -34.243 -24.787 34.511 1.00 78.44 574 PRO A N 1
ATOM 4350 C CA . PRO A 1 574 ? -35.220 -25.859 34.605 1.00 78.44 574 PRO A CA 1
ATOM 4351 C C . PRO A 1 574 ? -36.654 -25.315 34.619 1.00 78.44 574 PRO A C 1
ATOM 4353 O O . PRO A 1 574 ? -36.934 -24.229 35.127 1.00 78.44 574 PRO A O 1
ATOM 4356 N N . TRP A 1 575 ? -37.581 -26.095 34.064 1.00 73.62 575 TRP A N 1
ATOM 4357 C CA . TRP A 1 575 ? -39.009 -25.793 34.142 1.00 73.62 575 TRP A CA 1
ATOM 4358 C C . TRP A 1 575 ? -39.575 -26.185 35.512 1.00 73.62 575 TRP A C 1
ATOM 4360 O O . TRP A 1 575 ? -39.391 -27.321 35.954 1.00 73.62 575 TRP A O 1
ATOM 4370 N N . PHE A 1 576 ? -40.313 -25.273 36.150 1.00 70.38 576 PHE A N 1
ATOM 4371 C CA . PHE A 1 576 ? -41.007 -25.515 37.415 1.00 70.38 576 PHE A CA 1
ATOM 4372 C C . PHE A 1 576 ? -42.515 -25.376 37.226 1.00 70.38 576 PHE A C 1
ATOM 4374 O O . PHE A 1 576 ? -42.983 -24.426 36.604 1.00 70.38 576 PHE A O 1
ATOM 4381 N N . LYS A 1 577 ? -43.274 -26.313 37.803 1.00 65.31 577 LYS A N 1
ATOM 4382 C CA . LYS A 1 577 ? -44.740 -26.313 37.736 1.00 65.31 577 LYS A CA 1
ATOM 4383 C C . LYS A 1 577 ? -45.363 -25.151 38.523 1.00 65.31 577 LYS A C 1
ATOM 4385 O O . LYS A 1 577 ? -46.371 -24.615 38.087 1.00 65.31 577 LYS A O 1
ATOM 4390 N N . ASP A 1 578 ? -44.723 -24.748 39.624 1.00 78.38 578 ASP A N 1
ATOM 4391 C CA . ASP A 1 578 ? -45.151 -23.667 40.519 1.00 78.38 578 ASP A CA 1
ATOM 4392 C C . ASP A 1 578 ? -43.939 -22.796 40.894 1.00 78.38 578 ASP A C 1
ATOM 4394 O O . ASP A 1 578 ? -43.375 -22.914 41.984 1.00 78.38 578 ASP A O 1
ATOM 4398 N N . LEU A 1 579 ? -43.479 -21.960 39.958 1.00 83.94 579 LEU A N 1
ATOM 4399 C CA . LEU A 1 579 ? -42.308 -21.103 40.159 1.00 83.94 579 LEU A CA 1
ATOM 4400 C C . LEU A 1 579 ? -42.577 -20.047 41.255 1.00 83.94 579 LEU A C 1
ATOM 4402 O O . LEU A 1 579 ? -43.605 -19.372 41.245 1.00 83.94 579 LEU A O 1
ATOM 4406 N N . GLN A 1 580 ? -41.634 -19.908 42.187 1.00 86.88 580 GLN A N 1
ATOM 4407 C CA . GLN A 1 580 ? -41.655 -18.972 43.328 1.00 86.88 580 GLN A CA 1
ATOM 4408 C C . GLN A 1 580 ? -40.292 -18.283 43.456 1.00 86.88 580 GLN A C 1
ATOM 4410 O O . GLN A 1 580 ? -39.312 -18.769 42.885 1.00 86.88 580 GLN A O 1
ATOM 4415 N N . THR A 1 581 ? -40.213 -17.202 44.233 1.00 87.19 581 THR A N 1
ATOM 4416 C CA . THR A 1 581 ? -38.982 -16.423 44.457 1.00 87.19 581 THR A CA 1
ATOM 4417 C C . THR A 1 581 ? -37.797 -17.282 44.906 1.00 87.19 581 THR A C 1
ATOM 4419 O O . THR A 1 581 ? -36.689 -17.107 44.400 1.00 87.19 581 THR A O 1
ATOM 4422 N N . GLU A 1 582 ? -38.017 -18.271 45.776 1.00 86.44 582 GLU A N 1
ATOM 4423 C CA . GLU A 1 582 ? -36.956 -19.133 46.317 1.00 86.44 582 GLU A CA 1
ATOM 4424 C C . GLU A 1 582 ? -36.277 -19.981 45.233 1.00 86.44 582 GLU A C 1
ATOM 4426 O O . GLU A 1 582 ? -35.102 -20.321 45.354 1.00 86.44 582 GLU A O 1
ATOM 4431 N N . HIS A 1 583 ? -36.990 -20.300 44.148 1.00 89.56 583 HIS A N 1
ATOM 4432 C CA . HIS A 1 583 ? -36.420 -21.033 43.016 1.00 89.56 583 HIS A CA 1
ATOM 4433 C C . HIS A 1 583 ? -35.430 -20.174 42.221 1.00 89.56 583 HIS A C 1
ATOM 4435 O O . HIS A 1 583 ? -34.443 -20.699 41.707 1.00 89.56 583 HIS A O 1
ATOM 4441 N N . LEU A 1 584 ? -35.669 -18.859 42.132 1.00 89.00 584 LEU A N 1
ATOM 4442 C CA . LEU A 1 584 ? -34.719 -17.930 41.518 1.00 89.00 584 LEU A CA 1
ATOM 4443 C C . LEU A 1 584 ? -33.465 -17.798 42.383 1.00 89.00 584 LEU A C 1
ATOM 4445 O O . LEU A 1 584 ? -32.359 -17.849 41.852 1.00 89.00 584 LEU A O 1
ATOM 4449 N N . ASP A 1 585 ? -33.629 -17.690 43.704 1.00 87.38 585 ASP A N 1
ATOM 4450 C CA . ASP A 1 585 ? -32.500 -17.636 44.639 1.00 87.38 585 ASP A CA 1
ATOM 4451 C C . ASP A 1 585 ? -31.656 -18.914 44.577 1.00 87.38 585 ASP A C 1
ATOM 4453 O O . ASP A 1 585 ? -30.438 -18.832 44.421 1.00 87.38 585 ASP A O 1
ATOM 4457 N N . PHE A 1 586 ? -32.303 -20.085 44.586 1.00 85.94 586 PHE A N 1
ATOM 4458 C CA . PHE A 1 586 ? -31.629 -21.374 44.410 1.00 85.94 586 PHE A CA 1
ATOM 4459 C C . PHE A 1 586 ? -30.781 -21.415 43.135 1.00 85.94 586 PHE A C 1
ATOM 4461 O O . PHE A 1 586 ? -29.680 -21.963 43.137 1.00 85.94 586 PHE A O 1
ATOM 4468 N N . TRP A 1 587 ? -31.272 -20.831 42.044 1.00 85.25 587 TRP A N 1
ATOM 4469 C CA . TRP A 1 587 ? -30.550 -20.842 40.780 1.00 85.25 587 TRP A CA 1
ATOM 4470 C C . TRP A 1 587 ? -29.397 -19.833 40.738 1.00 85.25 587 TRP A C 1
ATOM 4472 O O . TRP A 1 587 ? -28.311 -20.187 40.280 1.00 85.25 587 TRP A O 1
ATOM 4482 N N . ILE A 1 588 ? -29.593 -18.622 41.271 1.00 85.62 588 ILE A N 1
ATOM 4483 C CA . ILE A 1 588 ? -28.522 -17.621 41.423 1.00 85.62 588 ILE A CA 1
ATOM 4484 C C . ILE A 1 588 ? -27.352 -18.210 42.226 1.00 85.62 588 ILE A C 1
ATOM 4486 O O . ILE A 1 588 ? -26.197 -18.032 41.845 1.00 85.62 588 ILE A O 1
ATOM 4490 N N . ASP A 1 589 ? -27.651 -18.944 43.302 1.00 84.12 589 ASP A N 1
ATOM 4491 C CA . ASP A 1 589 ? -26.642 -19.535 44.189 1.00 84.12 589 ASP A CA 1
ATOM 4492 C C . ASP A 1 589 ? -26.059 -20.864 43.665 1.00 84.12 589 ASP A C 1
ATOM 4494 O O . ASP A 1 589 ? -24.942 -21.239 44.029 1.00 84.12 589 ASP A O 1
ATOM 4498 N N . GLY A 1 590 ? -26.801 -21.588 42.823 1.00 80.31 590 GLY A N 1
ATOM 4499 C CA . GLY A 1 590 ? -26.472 -22.949 42.388 1.00 80.31 590 GLY A CA 1
ATOM 4500 C C . GLY A 1 590 ? -25.498 -23.060 41.210 1.00 80.31 590 GLY A C 1
ATOM 4501 O O . GLY A 1 590 ? -24.917 -24.128 41.020 1.00 80.31 590 GLY A O 1
ATOM 4502 N N . GLU A 1 591 ? -25.292 -21.993 40.432 1.00 81.69 591 GLU A N 1
ATOM 4503 C CA . GLU A 1 591 ? -24.451 -22.005 39.225 1.00 81.69 591 GLU A CA 1
ATOM 4504 C C . GLU A 1 591 ? -23.300 -20.979 39.340 1.00 81.69 591 GLU A C 1
ATOM 4506 O O . GLU A 1 591 ? -23.510 -19.779 39.141 1.00 81.69 591 GLU A O 1
ATOM 4511 N N . PRO A 1 592 ? -22.052 -21.404 39.630 1.00 81.38 592 PRO A N 1
ATOM 4512 C CA . PRO A 1 592 ? -20.933 -20.487 39.873 1.00 81.38 592 PRO A CA 1
ATOM 4513 C C . PRO A 1 592 ? -20.640 -19.523 38.716 1.00 81.38 592 PRO A C 1
ATOM 4515 O O . PRO A 1 592 ? -20.285 -18.365 38.946 1.00 81.38 592 PRO A O 1
ATOM 4518 N N . GLN A 1 593 ? -20.809 -19.981 37.470 1.00 81.00 593 GLN A N 1
ATOM 4519 C CA . GLN A 1 593 ? -20.625 -19.142 36.282 1.00 81.00 593 GLN A CA 1
ATOM 4520 C C . GLN A 1 593 ? -21.728 -18.084 36.151 1.00 81.00 593 GLN A C 1
ATOM 4522 O O . GLN A 1 593 ? -21.461 -16.975 35.688 1.00 81.00 593 GLN A O 1
ATOM 4527 N N . LEU A 1 594 ? -22.949 -18.398 36.596 1.00 83.50 594 LEU A N 1
ATOM 4528 C CA . LEU A 1 594 ? -24.058 -17.448 36.627 1.00 83.50 594 LEU A CA 1
ATOM 4529 C C . LEU A 1 594 ? -23.787 -16.377 37.680 1.00 83.50 594 LEU A C 1
ATOM 4531 O O . LEU A 1 594 ? -23.876 -15.196 37.374 1.00 83.50 594 LEU A O 1
ATOM 4535 N N . HIS A 1 595 ? -23.355 -16.766 38.881 1.00 80.00 595 HIS A N 1
ATOM 4536 C CA . HIS A 1 595 ? -22.962 -15.817 39.929 1.00 80.00 595 HIS A CA 1
ATOM 4537 C C . HIS A 1 595 ? -21.852 -14.861 39.472 1.00 80.00 595 HIS A C 1
ATOM 4539 O O . HIS A 1 595 ? -21.889 -13.669 39.773 1.00 80.00 595 HIS A O 1
ATOM 4545 N N . GLN A 1 596 ? -20.865 -15.362 38.722 1.00 81.12 596 GLN A N 1
ATOM 4546 C CA . GLN A 1 596 ? -19.804 -14.528 38.157 1.00 81.12 596 GLN A CA 1
ATOM 4547 C C . GLN A 1 596 ? -20.335 -13.551 37.101 1.00 81.12 596 GLN A C 1
ATOM 4549 O O . GLN A 1 596 ? -19.966 -12.379 37.140 1.00 81.12 596 GLN A O 1
ATOM 4554 N N . LEU A 1 597 ? -21.203 -14.004 36.192 1.00 84.50 597 LEU A N 1
ATOM 4555 C CA . LEU A 1 597 ? -21.847 -13.128 35.212 1.00 84.50 597 LEU A CA 1
ATOM 4556 C C . LEU A 1 597 ? -22.693 -12.054 35.902 1.00 84.50 597 LEU A C 1
ATOM 4558 O O . LEU A 1 597 ? -22.602 -10.883 35.551 1.00 84.50 597 LEU A O 1
ATOM 4562 N N . LEU A 1 598 ? -23.506 -12.431 36.887 1.00 83.94 598 LEU A N 1
ATOM 4563 C CA . LEU A 1 598 ? -24.394 -11.497 37.571 1.00 83.94 598 LEU A CA 1
ATOM 4564 C C . LEU A 1 598 ? -23.608 -10.408 38.311 1.00 83.94 598 LEU A C 1
ATOM 4566 O O . LEU A 1 598 ? -23.996 -9.254 38.209 1.00 83.94 598 LEU A O 1
ATOM 4570 N N . LYS A 1 599 ? -22.462 -10.743 38.925 1.00 79.56 599 LYS A N 1
ATOM 4571 C CA . LYS A 1 599 ? -21.504 -9.766 39.488 1.00 79.56 599 LYS A CA 1
ATOM 4572 C C . LYS A 1 599 ? -20.852 -8.835 38.462 1.00 79.56 599 LYS A C 1
ATOM 4574 O O . LYS A 1 599 ? -20.294 -7.809 38.828 1.00 79.56 599 LYS A O 1
ATOM 4579 N N . GLN A 1 600 ? -20.771 -9.257 37.202 1.00 80.44 600 GLN A N 1
ATOM 4580 C CA . GLN A 1 600 ? -20.249 -8.414 36.123 1.00 80.44 600 GLN A CA 1
ATOM 4581 C C . GLN A 1 600 ? -21.336 -7.495 35.563 1.00 80.44 600 GLN A C 1
ATOM 4583 O O . GLN A 1 600 ? -21.022 -6.419 35.063 1.00 80.44 600 GLN A O 1
ATOM 4588 N N . LEU A 1 601 ? -22.598 -7.932 35.615 1.00 79.12 601 LEU A N 1
ATOM 4589 C CA . LEU A 1 601 ? -23.752 -7.157 35.166 1.00 79.12 601 LEU A CA 1
ATOM 4590 C C . LEU A 1 601 ? -24.220 -6.136 36.217 1.00 79.12 601 LEU A C 1
ATOM 4592 O O . LEU A 1 601 ? -24.675 -5.061 35.827 1.00 79.12 601 LEU A O 1
ATOM 4596 N N . PHE A 1 602 ? -24.114 -6.467 37.510 1.00 79.31 602 PHE A N 1
ATOM 4597 C CA . PHE A 1 602 ? -24.587 -5.686 38.660 1.00 79.31 602 PHE A CA 1
ATOM 4598 C C . PHE A 1 602 ? -23.537 -5.679 39.777 1.00 79.31 602 PHE A C 1
ATOM 4600 O O . PHE A 1 602 ? -23.380 -4.622 40.433 1.00 79.31 602 PHE A O 1
#

Solvent-accessible surface area (backbone atoms only — not comparable to full-atom values): 30891 Å² total; per-residue (Å²): 104,72,67,55,55,48,52,54,52,48,52,31,48,76,70,68,59,65,82,79,92,73,79,89,62,90,84,36,50,77,21,55,66,52,38,31,50,49,34,61,76,32,66,68,26,54,47,37,20,48,55,30,28,75,74,68,34,69,60,40,92,21,18,48,93,50,84,17,65,54,72,49,48,57,54,25,19,52,51,48,5,60,60,59,30,32,75,26,36,46,81,32,70,26,38,54,48,34,41,29,24,52,38,47,57,77,32,32,72,62,19,35,37,39,32,38,66,76,51,55,67,41,50,51,54,16,43,64,68,17,49,27,46,75,46,74,30,57,69,83,36,62,68,51,43,52,54,56,58,68,75,50,80,83,43,78,41,40,36,38,41,42,40,45,29,38,92,68,48,14,34,67,48,63,55,74,60,52,51,52,49,21,61,77,64,73,25,32,32,39,37,37,23,48,72,28,55,59,62,54,88,70,76,66,67,60,54,92,46,49,58,32,44,32,33,33,20,62,15,34,34,27,39,48,22,7,36,40,28,18,46,51,70,56,44,54,47,38,69,77,59,9,59,64,57,59,78,33,67,26,56,30,44,18,41,30,31,17,31,38,45,24,54,53,47,42,70,75,46,53,63,37,33,52,49,13,47,54,52,32,49,52,44,48,52,55,33,48,78,66,78,41,71,52,58,50,82,44,39,34,48,23,40,77,58,23,46,56,70,58,19,48,52,38,27,52,49,22,36,76,70,37,32,40,50,38,54,45,34,62,90,84,35,61,85,65,55,8,17,35,41,32,28,42,35,42,74,64,49,72,68,54,46,54,48,47,47,52,35,47,53,51,35,50,51,49,52,52,48,47,47,49,39,71,77,49,47,78,77,79,38,52,75,44,42,31,37,39,18,54,36,64,92,22,46,47,54,60,52,50,15,40,52,50,34,49,28,48,72,59,73,45,50,51,31,41,36,37,55,51,42,52,27,80,73,55,58,66,57,52,25,31,64,39,32,68,55,59,75,90,36,51,49,77,54,76,40,77,30,71,48,78,49,55,53,33,58,23,24,54,76,71,76,47,80,64,54,63,67,61,52,52,52,52,50,51,52,55,47,67,74,41,29,82,26,48,32,42,32,42,56,58,48,18,48,78,36,39,37,41,100,87,45,28,40,49,55,53,48,46,73,65,71,42,47,28,37,40,21,30,44,37,60,93,63,34,66,60,44,50,52,55,45,49,52,58,33,51,78,57,72,43,51,71,69,33,39,37,30,32,24,60,84,45,68,68,56,56,51,56,46,43,71,75,36,77,88,52,49,76,46,76,38,75,69,64,97,78,79,46,43,66,59,45,52,52,51,53,73,68,33,72,69,55,43,53,48,49,62,71,77,76

Sequence (602 aa):
MQDQLRAEADAWREAGLERKLVFQDDGVVDFTSSDYLGLARDERVVRAAKEAADEFGVGAPGARLLNGNYPIHEQAEVEAARWMGSEAALLFPSGWQANFALLTTFADRLDVLFCDSLNHASLIDASRLSRARVEVFAHNDLDALDAALALHPAARRRIVVVEDVYSMDGDRAPLQAMLRLCEKHDAYLILDMAHAAGLYPVEGDMHPRLLARMFTGGKALGVAGGMVCASRVAIETLINHGRSFVFTTAVPPMIAAGLRRAMQIAQAEPEHAQTVFTRASLLRELFAQADIECPGESPIVPVMVGASDRAMVVAEKVRTAGFEVRAVRPPTVPEGSSRLRIVVHAAHSEEEIHGLATAVIAAMSEERRRELVEENPTPPSATPLVVCGTDTDVGKTVVSALLVRASMRYNQTTRYLKPIQTGLDSDTDTVQKLSGLDSAQLAQPIVQFPLPASVDQAAQEAGEVVAMESVLQAARKLFAAAPHAAWIVEGAGGLRVPWNATQDQADFLAALNAPVILVGRSGLGTLNHTLLTLEALAARRISVRALFLVGQPHPQNRNSLAQRLPHLLIFEVPWFKDLQTEHLDFWIDGEPQLHQLLKQLF